Protein 1FJR (pdb70)

Structure (mmCIF, N/CA/C/O backbone):
data_1FJR
#
_entry.id   1FJR
#
_cell.length_a   68.937
_cell.length_b   73.000
_cell.length_c   115.110
_cell.angle_alpha   90.00
_cell.angle_beta   90.00
_cell.angle_gamma   90.00
#
_symmetry.space_group_name_H-M   'P 21 21 21'
#
loop_
_entity.id
_entity.type
_entity.pdbx_description
1 polymer 'METHUSELAH ECTODOMAIN'
2 branched 2-acetamido-2-deoxy-beta-D-glucopyranose-(1-4)-2-acetamido-2-deoxy-beta-D-glucopyranose
3 non-polymer 2-acetamido-2-deoxy-beta-D-glucopyranose
4 non-polymer 'SULFATE ION'
5 non-polymer 'LEAD (II) ION'
6 water water
#
loop_
_atom_site.group_PDB
_atom_site.id
_atom_site.type_symbol
_atom_site.label_atom_id
_atom_site.label_alt_id
_atom_site.label_comp_id
_atom_site.label_asym_id
_atom_site.label_entity_id
_atom_site.label_seq_id
_atom_site.pdbx_PDB_ins_code
_atom_site.Cartn_x
_atom_site.Cartn_y
_atom_site.Cartn_z
_atom_site.occupancy
_atom_site.B_iso_or_equiv
_atom_site.auth_seq_id
_atom_site.auth_comp_id
_atom_site.auth_asym_id
_atom_site.auth_atom_id
_atom_site.pdbx_PDB_model_num
ATOM 1 N N . ASP A 1 1 ? -3.070 48.479 40.296 1.00 62.99 1 ASP A N 1
ATOM 2 C CA . ASP A 1 1 ? -2.988 49.690 41.163 1.00 62.95 1 ASP A CA 1
ATOM 3 C C . ASP A 1 1 ? -2.459 50.893 40.378 1.00 61.26 1 ASP A C 1
ATOM 4 O O . ASP A 1 1 ? -3.030 51.978 40.456 1.00 63.49 1 ASP A O 1
ATOM 9 N N . ILE A 1 2 ? -1.361 50.710 39.643 1.00 57.34 2 ILE A N 1
ATOM 10 C CA . ILE A 1 2 ? -0.798 51.793 38.828 1.00 53.86 2 ILE A CA 1
ATOM 11 C C . ILE A 1 2 ? -1.835 52.105 37.747 1.00 54.22 2 ILE A C 1
ATOM 12 O O . ILE A 1 2 ? -2.347 51.187 37.099 1.00 51.28 2 ILE A O 1
ATOM 17 N N . LEU A 1 3 ? -2.151 53.383 37.544 1.00 53.71 3 LEU A N 1
ATOM 18 C CA . LEU A 1 3 ? -3.181 53.728 36.565 1.00 53.23 3 LEU A CA 1
ATOM 19 C C . LEU A 1 3 ? -2.947 53.201 35.156 1.00 51.92 3 LEU A C 1
ATOM 20 O O . LEU A 1 3 ? -1.911 53.445 34.528 1.00 48.35 3 LEU A O 1
ATOM 25 N N . GLU A 1 4 ? -3.948 52.463 34.686 1.00 51.66 4 GLU A N 1
ATOM 26 C CA . GLU A 1 4 ? -3.974 51.836 33.367 1.00 51.69 4 GLU A CA 1
ATOM 27 C C . GLU A 1 4 ? -2.779 50.952 33.016 1.00 50.35 4 GLU A C 1
ATOM 28 O O . GLU A 1 4 ? -2.366 50.896 31.855 1.00 47.71 4 GLU A O 1
ATOM 34 N N . CYS A 1 5 ? -2.238 50.250 34.010 1.00 47.56 5 CYS A N 1
ATOM 35 C CA . CYS A 1 5 ? -1.100 49.373 33.776 1.00 44.82 5 CYS A CA 1
ATOM 36 C C . CYS A 1 5 ? -1.393 47.937 34.199 1.00 40.96 5 CYS A C 1
ATOM 37 O O . CYS A 1 5 ? -1.663 47.667 35.361 1.00 39.95 5 CYS A O 1
ATOM 40 N N . ASP A 1 6 ? -1.345 47.011 33.255 1.00 38.92 6 ASP A N 1
ATOM 41 C CA . ASP A 1 6 ? -1.563 45.615 33.609 1.00 40.44 6 ASP A CA 1
ATOM 42 C C . ASP A 1 6 ? -0.405 45.203 34.527 1.00 38.98 6 ASP A C 1
ATOM 43 O O . ASP A 1 6 ? 0.724 45.673 34.364 1.00 36.64 6 ASP A O 1
ATOM 48 N N . TYR A 1 7 ? -0.687 44.335 35.492 1.00 37.30 7 TYR A N 1
ATOM 49 C CA . TYR A 1 7 ? 0.331 43.886 36.429 1.00 36.45 7 TYR A CA 1
ATOM 50 C C . TYR A 1 7 ? 1.569 43.298 35.738 1.00 36.22 7 TYR A C 1
ATOM 51 O O . TYR A 1 7 ? 2.702 43.499 36.190 1.00 35.31 7 TYR A O 1
ATOM 60 N N . PHE A 1 8 ? 1.343 42.567 34.651 1.00 33.59 8 PHE A N 1
ATOM 61 C CA . PHE A 1 8 ? 2.426 41.940 33.917 1.00 32.24 8 PHE A CA 1
ATOM 62 C C . PHE A 1 8 ? 3.263 42.899 33.068 1.00 33.88 8 PHE A C 1
ATOM 63 O O . PHE A 1 8 ? 4.118 42.470 32.287 1.00 32.28 8 PHE A O 1
ATOM 71 N N . ASP A 1 9 ? 3.011 44.195 33.224 1.00 30.46 9 ASP A N 1
ATOM 72 C CA . ASP A 1 9 ? 3.787 45.213 32.534 1.00 31.56 9 ASP A CA 1
ATOM 73 C C . ASP A 1 9 ? 4.567 45.952 33.617 1.00 33.60 9 ASP A C 1
ATOM 74 O O . ASP A 1 9 ? 5.114 47.032 33.375 1.00 33.35 9 ASP A O 1
ATOM 79 N N . THR A 1 10 ? 4.614 45.372 34.817 1.00 31.52 10 THR A N 1
ATOM 80 C CA . THR A 1 10 ? 5.336 46.006 35.913 1.00 32.63 10 THR A CA 1
ATOM 81 C C . THR A 1 10 ? 6.582 45.246 36.343 1.00 31.63 10 THR A C 1
ATOM 82 O O . THR A 1 10 ? 6.757 44.064 36.077 1.00 28.92 10 THR A O 1
ATOM 86 N N . VAL A 1 11 ? 7.415 45.961 37.069 1.00 33.38 11 VAL A N 1
ATOM 87 C CA . VAL A 1 11 ? 8.669 45.465 37.576 1.00 35.90 11 VAL A CA 1
ATOM 88 C C . VAL A 1 11 ? 8.783 46.018 39.001 1.00 40.00 11 VAL A C 1
ATOM 89 O O . VAL A 1 11 ? 8.170 47.033 39.329 1.00 36.71 11 VAL A O 1
ATOM 93 N N . ASP A 1 12 ? 9.552 45.343 39.848 1.00 44.33 12 ASP A N 1
ATOM 94 C CA . ASP A 1 12 ? 9.761 45.784 41.232 1.00 44.66 12 ASP A CA 1
ATOM 95 C C . ASP A 1 12 ? 10.794 46.915 41.179 1.00 44.92 12 ASP A C 1
ATOM 96 O O . ASP A 1 12 ? 11.908 46.713 40.693 1.00 46.09 12 ASP A O 1
ATOM 101 N N . ILE A 1 13 ? 10.448 48.106 41.656 1.00 44.16 13 ILE A N 1
ATOM 102 C CA . ILE A 1 13 ? 11.417 49.200 41.606 1.00 46.70 13 ILE A CA 1
ATOM 103 C C . ILE A 1 13 ? 11.885 49.670 42.988 1.00 48.60 13 ILE A C 1
ATOM 104 O O . ILE A 1 13 ? 12.526 50.714 43.121 1.00 44.85 13 ILE A O 1
ATOM 109 N N . SER A 1 14 ? 11.581 48.881 44.008 1.00 51.76 14 SER A N 1
ATOM 110 C CA . SER A 1 14 ? 11.957 49.228 45.366 1.00 58.13 14 SER A CA 1
ATOM 111 C C . SER A 1 14 ? 13.440 49.558 45.519 1.00 60.85 14 SER A C 1
ATOM 112 O O . SER A 1 14 ? 13.821 50.263 46.448 1.00 64.57 14 SER A O 1
ATOM 115 N N . ALA A 1 15 ? 14.277 49.072 44.610 1.00 63.45 15 ALA A N 1
ATOM 116 C CA . ALA A 1 15 ? 15.708 49.348 44.694 1.00 66.45 15 ALA A CA 1
ATOM 117 C C . ALA A 1 15 ? 16.120 50.557 43.857 1.00 69.38 15 ALA A C 1
ATOM 118 O O . ALA A 1 15 ? 17.303 50.881 43.762 1.00 70.45 15 ALA A O 1
ATOM 120 N N . ALA A 1 16 ? 15.148 51.226 43.249 1.00 72.07 16 ALA A N 1
ATOM 121 C CA . ALA A 1 16 ? 15.447 52.388 42.419 1.00 73.00 16 ALA A CA 1
ATOM 122 C C . ALA A 1 16 ? 15.635 53.647 43.264 1.00 74.58 16 ALA A C 1
ATOM 123 O O . ALA A 1 16 ? 15.145 53.735 44.393 1.00 72.62 16 ALA A O 1
ATOM 125 N N . GLN A 1 17 ? 16.350 54.620 42.704 1.00 75.06 17 GLN A N 1
ATOM 126 C CA . GLN A 1 17 ? 16.600 55.878 43.392 1.00 75.95 17 GLN A CA 1
ATOM 127 C C . GLN A 1 17 ? 15.373 56.768 43.260 1.00 75.82 17 GLN A C 1
ATOM 128 O O . GLN A 1 17 ? 14.980 57.128 42.147 1.00 74.86 17 GLN A O 1
ATOM 134 N N . LYS A 1 18 ? 14.760 57.109 44.390 1.00 76.06 18 LYS A N 1
ATOM 135 C CA . LYS A 1 18 ? 13.586 57.975 44.377 1.00 76.93 18 LYS A CA 1
ATOM 136 C C . LYS A 1 18 ? 14.041 59.427 44.344 1.00 76.88 18 LYS A C 1
ATOM 137 O O . LYS A 1 18 ? 14.642 59.919 45.296 1.00 76.57 18 LYS A O 1
ATOM 143 N N . LEU A 1 19 ? 13.747 60.109 43.243 1.00 77.62 19 LEU A N 1
ATOM 144 C CA . LEU A 1 19 ? 14.149 61.498 43.077 1.00 78.10 19 LEU A CA 1
ATOM 145 C C . LEU A 1 19 ? 13.290 62.521 43.806 1.00 78.22 19 LEU A C 1
ATOM 146 O O . LEU A 1 19 ? 12.255 62.201 44.396 1.00 78.71 19 LEU A O 1
ATOM 151 N N . GLN A 1 20 ? 13.749 63.764 43.732 1.00 80.11 20 GLN A N 1
ATOM 152 C CA . GLN A 1 20 ? 13.119 64.917 44.362 1.00 82.27 20 GLN A CA 1
ATOM 153 C C . GLN A 1 20 ? 11.701 65.176 43.852 1.00 81.38 20 GLN A C 1
ATOM 154 O O . GLN A 1 20 ? 10.746 65.204 44.637 1.00 81.62 20 GLN A O 1
ATOM 160 N N . ASN A 1 21 ? 11.569 65.366 42.540 1.00 78.37 21 ASN A N 1
ATOM 161 C CA . ASN A 1 21 ? 10.265 65.629 41.934 1.00 74.80 21 ASN A CA 1
ATOM 162 C C . ASN A 1 21 ? 9.298 64.449 42.061 1.00 71.59 21 ASN A C 1
ATOM 163 O O . ASN A 1 21 ? 8.193 64.488 41.528 1.00 72.62 21 ASN A O 1
ATOM 168 N N . GLY A 1 22 ? 9.715 63.404 42.769 1.00 68.96 22 GLY A N 1
ATOM 169 C CA . GLY A 1 22 ? 8.851 62.251 42.964 1.00 64.33 22 GLY A CA 1
ATOM 170 C C . GLY A 1 22 ? 8.993 61.107 41.974 1.00 62.31 22 GLY A C 1
ATOM 171 O O . GLY A 1 22 ? 8.456 60.025 42.209 1.00 59.92 22 GLY A O 1
ATOM 172 N N . SER A 1 23 ? 9.694 61.336 40.867 1.00 60.83 23 SER A N 1
ATOM 173 C CA . SER A 1 23 ? 9.885 60.284 39.874 1.00 60.67 23 SER A CA 1
ATOM 174 C C . SER A 1 23 ? 11.043 59.384 40.314 1.00 59.57 23 SER A C 1
ATOM 175 O O . SER A 1 23 ? 11.727 59.688 41.295 1.00 59.36 23 SER A O 1
ATOM 178 N N . TYR A 1 24 ? 11.262 58.280 39.603 1.00 57.37 24 TYR A N 1
ATOM 179 C CA . TYR A 1 24 ? 12.337 57.351 39.964 1.00 55.82 24 TYR A CA 1
ATOM 180 C C . TYR A 1 24 ? 13.368 57.105 38.875 1.00 55.52 24 TYR A C 1
ATOM 181 O O . TYR A 1 24 ? 13.110 57.295 37.685 1.00 55.03 24 TYR A O 1
ATOM 190 N N . LEU A 1 25 ? 14.543 56.668 39.305 1.00 55.90 25 LEU A N 1
ATOM 191 C CA . LEU A 1 25 ? 15.620 56.357 38.384 1.00 57.28 25 LEU A CA 1
ATOM 192 C C . LEU A 1 25 ? 15.861 54.859 38.536 1.00 57.65 25 LEU A C 1
ATOM 193 O O . LEU A 1 25 ? 16.516 54.412 39.487 1.00 56.89 25 LEU A O 1
ATOM 198 N N . PHE A 1 26 ? 15.294 54.090 37.609 1.00 54.69 26 PHE A N 1
ATOM 199 C CA . PHE A 1 26 ? 15.407 52.640 37.633 1.00 53.48 26 PHE A CA 1
ATOM 200 C C . PHE A 1 26 ? 16.436 52.174 36.621 1.00 54.38 26 PHE A C 1
ATOM 201 O O . PHE A 1 26 ? 16.213 52.270 35.417 1.00 55.76 26 PHE A O 1
ATOM 209 N N . GLU A 1 27 ? 17.564 51.674 37.113 1.00 55.69 27 GLU A N 1
ATOM 210 C CA . GLU A 1 27 ? 18.621 51.189 36.242 1.00 54.56 27 GLU A CA 1
ATOM 211 C C . GLU A 1 27 ? 18.830 52.094 35.033 1.00 52.52 27 GLU A C 1
ATOM 212 O O . GLU A 1 27 ? 18.775 51.643 33.885 1.00 48.32 27 GLU A O 1
ATOM 218 N N . GLY A 1 28 ? 19.060 53.377 35.305 1.00 53.91 28 GLY A N 1
ATOM 219 C CA . GLY A 1 28 ? 19.297 54.344 34.245 1.00 53.46 28 GLY A CA 1
ATOM 220 C C . GLY A 1 28 ? 18.062 54.872 33.537 1.00 55.23 28 GLY A C 1
ATOM 221 O O . GLY A 1 28 ? 18.163 55.733 32.660 1.00 55.36 28 GLY A O 1
ATOM 222 N N . LEU A 1 29 ? 16.891 54.365 33.906 1.00 52.53 29 LEU A N 1
ATOM 223 C CA . LEU A 1 29 ? 15.657 54.812 33.277 1.00 52.04 29 LEU A CA 1
ATOM 224 C C . LEU A 1 29 ? 14.865 55.737 34.203 1.00 51.30 29 LEU A C 1
ATOM 225 O O . LEU A 1 29 ? 14.698 55.448 35.395 1.00 51.41 29 LEU A O 1
ATOM 230 N N . LEU A 1 30 ? 14.382 56.849 33.653 1.00 50.97 30 LEU A N 1
ATOM 231 C CA . LEU A 1 30 ? 13.587 57.800 34.433 1.00 49.30 30 LEU A CA 1
ATOM 232 C C . LEU A 1 30 ? 12.147 57.303 34.447 1.00 45.61 30 LEU A C 1
ATOM 233 O O . LEU A 1 30 ? 11.510 57.207 33.395 1.00 44.00 30 LEU A O 1
ATOM 238 N N . VAL A 1 31 ? 11.638 56.974 35.629 1.00 41.11 31 VAL A N 1
ATOM 239 C CA . VAL A 1 31 ? 10.266 56.493 35.742 1.00 39.88 31 VAL A CA 1
ATOM 240 C C . VAL A 1 31 ? 9.398 57.518 36.455 1.00 41.78 31 VAL A C 1
ATOM 241 O O . VAL A 1 31 ? 9.551 57.743 37.663 1.00 39.76 31 VAL A O 1
ATOM 245 N N . PRO A 1 32 ? 8.467 58.149 35.722 1.00 41.60 32 PRO A N 1
ATOM 246 C CA . PRO A 1 32 ? 7.576 59.158 36.312 1.00 41.02 32 PRO A CA 1
ATOM 247 C C . PRO A 1 32 ? 6.735 58.575 37.432 1.00 40.07 32 PRO A C 1
ATOM 248 O O . PRO A 1 32 ? 6.344 57.409 37.382 1.00 42.19 32 PRO A O 1
ATOM 252 N N . ALA A 1 33 ? 6.455 59.398 38.437 1.00 38.49 33 ALA A N 1
ATOM 253 C CA . ALA A 1 33 ? 5.660 58.989 39.589 1.00 39.26 33 ALA A CA 1
ATOM 254 C C . ALA A 1 33 ? 4.319 58.383 39.200 1.00 38.81 33 ALA A C 1
ATOM 255 O O . ALA A 1 33 ? 3.881 57.410 39.808 1.00 40.98 33 ALA A O 1
ATOM 257 N N . ILE A 1 34 ? 3.662 58.957 38.199 1.00 39.19 34 ILE A N 1
ATOM 258 C CA . ILE A 1 34 ? 2.363 58.436 37.763 1.00 43.66 34 ILE A CA 1
ATOM 259 C C . ILE A 1 34 ? 2.462 56.968 37.310 1.00 45.10 34 ILE A C 1
ATOM 260 O O . ILE A 1 34 ? 1.493 56.211 37.405 1.00 46.30 34 ILE A O 1
ATOM 265 N N . LEU A 1 35 ? 3.633 56.559 36.828 1.00 43.38 35 LEU A N 1
ATOM 266 C CA . LEU A 1 35 ? 3.801 55.182 36.391 1.00 45.78 35 LEU A CA 1
ATOM 267 C C . LEU A 1 35 ? 4.268 54.282 37.529 1.00 47.24 35 LEU A C 1
ATOM 268 O O . LEU A 1 35 ? 4.653 53.135 37.304 1.00 47.38 35 LEU A O 1
ATOM 273 N N . THR A 1 36 ? 4.222 54.802 38.751 1.00 49.10 36 THR A N 1
ATOM 274 C CA . THR A 1 36 ? 4.641 54.039 39.922 1.00 51.57 36 THR A CA 1
ATOM 275 C C . THR A 1 36 ? 3.496 53.902 40.920 1.00 52.90 36 THR A C 1
ATOM 276 O O . THR A 1 36 ? 2.552 54.694 40.907 1.00 54.41 36 THR A O 1
ATOM 280 N N . GLY A 1 37 ? 3.598 52.903 41.794 1.00 53.72 37 GLY A N 1
ATOM 281 C CA . GLY A 1 37 ? 2.565 52.664 42.786 1.00 53.98 37 GLY A CA 1
ATOM 282 C C . GLY A 1 37 ? 2.923 51.550 43.752 1.00 55.42 37 GLY A C 1
ATOM 283 O O . GLY A 1 37 ? 3.726 50.669 43.435 1.00 52.50 37 GLY A O 1
ATOM 284 N N . GLU A 1 38 ? 2.321 51.585 44.936 1.00 57.10 38 GLU A N 1
ATOM 285 C CA . GLU A 1 38 ? 2.583 50.573 45.951 1.00 58.34 38 GLU A CA 1
ATOM 286 C C . GLU A 1 38 ? 1.695 49.355 45.733 1.00 56.95 38 GLU A C 1
ATOM 287 O O . GLU A 1 38 ? 0.517 49.479 45.404 1.00 54.03 38 GLU A O 1
ATOM 293 N N . TYR A 1 39 ? 2.273 48.173 45.908 1.00 56.13 39 TYR A N 1
ATOM 294 C CA . TYR A 1 39 ? 1.524 46.935 45.751 1.00 56.75 39 TYR A CA 1
ATOM 295 C C . TYR A 1 39 ? 1.689 46.061 46.987 1.00 61.56 39 TYR A C 1
ATOM 296 O O . TYR A 1 39 ? 2.786 45.936 47.539 1.00 62.46 39 TYR A O 1
ATOM 305 N N . ASP A 1 40 ? 0.586 45.464 47.418 1.00 67.40 40 ASP A N 1
ATOM 306 C CA . ASP A 1 40 ? 0.594 44.582 48.575 1.00 72.53 40 ASP A CA 1
ATOM 307 C C . ASP A 1 40 ? 0.052 43.245 48.100 1.00 73.20 40 ASP A C 1
ATOM 308 O O . ASP A 1 40 ? -0.545 42.484 48.857 1.00 76.13 40 ASP A O 1
ATOM 313 N N . PHE A 1 41 ? 0.270 42.969 46.822 1.00 73.82 41 PHE A N 1
ATOM 314 C CA . PHE A 1 41 ? -0.192 41.730 46.233 1.00 74.41 41 PHE A CA 1
ATOM 315 C C . PHE A 1 41 ? 0.566 41.453 44.942 1.00 76.55 41 PHE A C 1
ATOM 316 O O . PHE A 1 41 ? 1.140 42.359 44.335 1.00 75.42 41 PHE A O 1
ATOM 324 N N . ARG A 1 42 ? 0.582 40.184 44.547 1.00 78.54 42 ARG A N 1
ATOM 325 C CA . ARG A 1 42 ? 1.240 39.755 43.321 1.00 81.16 42 ARG A CA 1
ATOM 326 C C . ARG A 1 42 ? 0.352 38.696 42.704 1.00 80.57 42 ARG A C 1
ATOM 327 O O . ARG A 1 42 ? -0.027 37.734 43.371 1.00 82.74 42 ARG A O 1
ATOM 335 N N . ILE A 1 43 ? -0.009 38.881 41.440 1.00 79.08 43 ILE A N 1
ATOM 336 C CA . ILE A 1 43 ? -0.862 37.909 40.778 1.00 76.72 43 ILE A CA 1
ATOM 337 C C . ILE A 1 43 ? -0.141 36.573 40.692 1.00 79.30 43 ILE A C 1
ATOM 338 O O . ILE A 1 43 ? 1.090 36.519 40.625 1.00 80.19 43 ILE A O 1
ATOM 343 N N . LEU A 1 44 ? -0.916 35.495 40.718 1.00 80.80 44 LEU A N 1
ATOM 344 C CA . LEU A 1 44 ? -0.372 34.148 40.661 1.00 80.96 44 LEU A CA 1
ATOM 345 C C . LEU A 1 44 ? -0.809 33.479 39.360 1.00 81.61 44 LEU A C 1
ATOM 346 O O . LEU A 1 44 ? -1.588 34.053 38.598 1.00 80.95 44 LEU A O 1
ATOM 351 N N . PRO A 1 45 ? -0.304 32.264 39.082 1.00 83.35 45 PRO A N 1
ATOM 352 C CA . PRO A 1 45 ? -0.663 31.539 37.860 1.00 84.87 45 PRO A CA 1
ATOM 353 C C . PRO A 1 45 ? -2.162 31.499 37.550 1.00 86.48 45 PRO A C 1
ATOM 354 O O . PRO A 1 45 ? -2.562 31.607 36.389 1.00 88.51 45 PRO A O 1
ATOM 358 N N . ASP A 1 46 ? -2.984 31.358 38.589 1.00 87.56 46 ASP A N 1
ATOM 359 C CA . ASP A 1 46 ? -4.439 31.283 38.435 1.00 88.74 46 ASP A CA 1
ATOM 360 C C . ASP A 1 46 ? -5.148 32.640 38.347 1.00 89.81 46 ASP A C 1
ATOM 361 O O . ASP A 1 46 ? -6.380 32.707 38.365 1.00 89.32 46 ASP A O 1
ATOM 366 N N . ASP A 1 47 ? -4.362 33.710 38.265 1.00 90.77 47 ASP A N 1
ATOM 367 C CA . ASP A 1 47 ? -4.888 35.068 38.158 1.00 91.31 47 ASP A CA 1
ATOM 368 C C . ASP A 1 47 ? -5.554 35.579 39.431 1.00 90.80 47 ASP A C 1
ATOM 369 O O . ASP A 1 47 ? -6.372 36.501 39.382 1.00 90.81 47 ASP A O 1
ATOM 374 N N . SER A 1 48 ? -5.208 34.976 40.565 1.00 89.34 48 SER A N 1
ATOM 375 C CA . SER A 1 48 ? -5.753 35.398 41.850 1.00 88.00 48 SER A CA 1
ATOM 376 C C . SER A 1 48 ? -4.700 36.294 42.492 1.00 87.14 48 SER A C 1
ATOM 377 O O . SER A 1 48 ? -3.613 36.467 41.941 1.00 86.30 48 SER A O 1
ATOM 380 N N . LYS A 1 49 ? -5.012 36.860 43.653 1.00 85.85 49 LYS A N 1
ATOM 381 C CA . LYS A 1 49 ? -4.057 37.724 44.325 1.00 86.74 49 LYS A CA 1
ATOM 382 C C . LYS A 1 49 ? -3.515 37.108 45.606 1.00 87.59 49 LYS A C 1
ATOM 383 O O . LYS A 1 49 ? -4.226 36.408 46.330 1.00 86.98 49 LYS A O 1
ATOM 389 N N . GLN A 1 50 ? -2.238 37.369 45.865 1.00 88.86 50 GLN A N 1
ATOM 390 C CA . GLN A 1 50 ? -1.564 36.886 47.062 1.00 89.61 50 GLN A CA 1
ATOM 391 C C . GLN A 1 50 ? -0.904 38.088 47.710 1.00 88.69 50 GLN A C 1
ATOM 392 O O . GLN A 1 50 ? -0.688 39.099 47.057 1.00 88.86 50 GLN A O 1
ATOM 398 N N . LYS A 1 51 ? -0.572 37.975 48.986 1.00 89.14 51 LYS A N 1
ATOM 399 C CA . LYS A 1 51 ? 0.018 39.088 49.704 1.00 90.44 51 LYS A CA 1
ATOM 400 C C . LYS A 1 51 ? 1.534 39.072 49.645 1.00 91.33 51 LYS A C 1
ATOM 401 O O . LYS A 1 51 ? 2.153 38.012 49.496 1.00 94.69 51 LYS A O 1
ATOM 407 N N . VAL A 1 52 ? 2.118 40.263 49.741 1.00 89.54 52 VAL A N 1
ATOM 408 C CA . VAL A 1 52 ? 3.566 40.440 49.715 1.00 87.27 52 VAL A CA 1
ATOM 409 C C . VAL A 1 52 ? 3.849 41.714 50.487 1.00 87.04 52 VAL A C 1
ATOM 410 O O . VAL A 1 52 ? 2.943 42.518 50.714 1.00 86.50 52 VAL A O 1
ATOM 414 N N . ALA A 1 53 ? 5.099 41.895 50.899 1.00 86.39 53 ALA A N 1
ATOM 415 C CA . ALA A 1 53 ? 5.475 43.090 51.643 1.00 85.83 53 ALA A CA 1
ATOM 416 C C . ALA A 1 53 ? 5.157 44.337 50.818 1.00 85.14 53 ALA A C 1
ATOM 417 O O . ALA A 1 53 ? 5.455 44.389 49.627 1.00 86.87 53 ALA A O 1
ATOM 419 N N . ARG A 1 54 ? 4.544 45.333 51.450 1.00 83.93 54 ARG A N 1
ATOM 420 C CA . ARG A 1 54 ? 4.204 46.581 50.768 1.00 81.80 54 ARG A CA 1
ATOM 421 C C . ARG A 1 54 ? 5.406 47.052 49.943 1.00 78.90 54 ARG A C 1
ATOM 422 O O . ARG A 1 54 ? 6.333 47.644 50.500 1.00 80.39 54 ARG A O 1
ATOM 430 N N . HIS A 1 55 ? 5.421 46.795 48.634 1.00 72.23 55 HIS A N 1
ATOM 431 C CA . HIS A 1 55 ? 6.559 47.264 47.850 1.00 65.69 55 HIS A CA 1
ATOM 432 C C . HIS A 1 55 ? 6.141 48.134 46.674 1.00 60.40 55 HIS A C 1
ATOM 433 O O . HIS A 1 55 ? 4.996 48.087 46.218 1.00 57.26 55 HIS A O 1
ATOM 440 N N . ILE A 1 56 ? 7.079 48.942 46.201 1.00 55.88 56 ILE A N 1
ATOM 441 C CA . ILE A 1 56 ? 6.824 49.846 45.088 1.00 53.92 56 ILE A CA 1
ATOM 442 C C . ILE A 1 56 ? 7.190 49.233 43.720 1.00 51.83 56 ILE A C 1
ATOM 443 O O . ILE A 1 56 ? 8.326 48.797 43.501 1.00 49.51 56 ILE A O 1
ATOM 448 N N . ARG A 1 57 ? 6.207 49.192 42.817 1.00 47.38 57 ARG A N 1
ATOM 449 C CA . ARG A 1 57 ? 6.386 48.665 41.463 1.00 43.26 57 ARG A CA 1
ATOM 450 C C . ARG A 1 57 ? 6.265 49.788 40.423 1.00 42.20 57 ARG A C 1
ATOM 451 O O . ARG A 1 57 ? 5.647 50.823 40.675 1.00 41.88 57 ARG A O 1
ATOM 459 N N . GLY A 1 58 ? 6.867 49.579 39.256 1.00 39.05 58 GLY A N 1
ATOM 460 C CA . GLY A 1 58 ? 6.833 50.577 38.203 1.00 36.70 58 GLY A CA 1
ATOM 461 C C . GLY A 1 58 ? 6.427 49.969 36.872 1.00 37.45 58 GLY A C 1
ATOM 462 O O . GLY A 1 58 ? 6.796 48.835 36.550 1.00 37.18 58 GLY A O 1
ATOM 463 N N . CYS A 1 59 ? 5.673 50.734 36.092 1.00 34.60 59 CYS A N 1
ATOM 464 C CA . CYS A 1 59 ? 5.175 50.282 34.802 1.00 34.82 59 CYS A CA 1
ATOM 465 C C . CYS A 1 59 ? 6.204 50.633 33.735 1.00 36.32 59 CYS A C 1
ATOM 466 O O . CYS A 1 59 ? 5.927 51.395 32.805 1.00 34.23 59 CYS A O 1
ATOM 469 N N . VAL A 1 60 ? 7.395 50.060 33.867 1.00 35.49 60 VAL A N 1
ATOM 470 C CA . VAL A 1 60 ? 8.481 50.359 32.947 1.00 31.34 60 VAL A CA 1
ATOM 471 C C . VAL A 1 60 ? 8.272 49.910 31.500 1.00 32.05 60 VAL A C 1
ATOM 472 O O . VAL A 1 60 ? 8.838 50.511 30.586 1.00 35.13 60 VAL A O 1
ATOM 476 N N . CYS A 1 61 ? 7.459 48.879 31.279 1.00 30.12 61 CYS A N 1
ATOM 477 C CA . CYS A 1 61 ? 7.235 48.391 29.918 1.00 32.12 61 CYS A CA 1
ATOM 478 C C . CYS A 1 61 ? 6.564 49.423 28.999 1.00 34.16 61 CYS A C 1
ATOM 479 O O . CYS A 1 61 ? 6.550 49.262 27.774 1.00 34.10 61 CYS A O 1
ATOM 482 N N . LYS A 1 62 ? 6.007 50.483 29.577 1.00 34.15 62 LYS A N 1
ATOM 483 C CA . LYS A 1 62 ? 5.406 51.516 28.742 1.00 38.32 62 LYS A CA 1
ATOM 484 C C . LYS A 1 62 ? 6.478 52.545 28.360 1.00 39.16 62 LYS A C 1
ATOM 485 O O . LYS A 1 62 ? 6.272 53.358 27.462 1.00 39.19 62 LYS A O 1
ATOM 491 N N . LEU A 1 63 ? 7.629 52.481 29.028 1.00 36.66 63 LEU A N 1
ATOM 492 C CA . LEU A 1 63 ? 8.729 53.409 28.770 1.00 40.09 63 LEU A CA 1
ATOM 493 C C . LEU A 1 63 ? 9.817 52.808 27.869 1.00 42.97 63 LEU A C 1
ATOM 494 O O . LEU A 1 63 ? 10.361 53.492 27.006 1.00 43.63 63 LEU A O 1
ATOM 499 N N . LYS A 1 64 ? 10.149 51.538 28.102 1.00 43.95 64 LYS A N 1
ATOM 500 C CA . LYS A 1 64 ? 11.157 50.812 27.321 1.00 41.14 64 LYS A CA 1
ATOM 501 C C . LYS A 1 64 ? 10.615 49.415 27.106 1.00 37.07 64 LYS A C 1
ATOM 502 O O . LYS A 1 64 ? 9.883 48.899 27.950 1.00 38.36 64 LYS A O 1
ATOM 508 N N . PRO A 1 65 ? 10.950 48.778 25.978 1.00 34.17 65 PRO A N 1
ATOM 509 C CA . PRO A 1 65 ? 10.415 47.431 25.794 1.00 32.60 65 PRO A CA 1
ATOM 510 C C . PRO A 1 65 ? 10.891 46.441 26.859 1.00 31.36 65 PRO A C 1
ATOM 511 O O . PRO A 1 65 ? 12.007 46.528 27.368 1.00 27.48 65 PRO A O 1
ATOM 515 N N . CYS A 1 66 ? 10.009 45.509 27.197 1.00 30.80 66 CYS A N 1
ATOM 516 C CA . CYS A 1 66 ? 10.300 44.480 28.182 1.00 29.23 66 CYS A CA 1
ATOM 517 C C . CYS A 1 66 ? 10.360 43.127 27.493 1.00 28.75 66 CYS A C 1
ATOM 518 O O . CYS A 1 66 ? 9.785 42.961 26.417 1.00 23.08 66 CYS A O 1
ATOM 521 N N . VAL A 1 67 ? 11.047 42.172 28.127 1.00 28.95 67 VAL A N 1
ATOM 522 C CA . VAL A 1 67 ? 11.109 40.790 27.640 1.00 27.40 67 VAL A CA 1
ATOM 523 C C . VAL A 1 67 ? 10.528 39.992 28.797 1.00 25.00 67 VAL A C 1
ATOM 524 O O . VAL A 1 67 ? 10.982 40.144 29.933 1.00 25.55 67 VAL A O 1
ATOM 528 N N . ARG A 1 68 ? 9.550 39.135 28.518 1.00 26.18 68 ARG A N 1
ATOM 529 C CA . ARG A 1 68 ? 8.917 38.334 29.563 1.00 22.22 68 ARG A CA 1
ATOM 530 C C . ARG A 1 68 ? 9.745 37.086 29.853 1.00 24.45 68 ARG A C 1
ATOM 531 O O . ARG A 1 68 ? 9.652 36.076 29.137 1.00 21.64 68 ARG A O 1
ATOM 539 N N . PHE A 1 69 ? 10.556 37.145 30.900 1.00 21.39 69 PHE A N 1
ATOM 540 C CA . PHE A 1 69 ? 11.392 35.995 31.249 1.00 23.08 69 PHE A CA 1
ATOM 541 C C . PHE A 1 69 ? 10.719 35.117 32.292 1.00 24.13 69 PHE A C 1
ATOM 542 O O . PHE A 1 69 ? 9.772 35.564 32.964 1.00 22.90 69 PHE A O 1
ATOM 550 N N . CYS A 1 70 ? 11.195 33.874 32.406 1.00 21.11 70 CYS A N 1
ATOM 551 C CA . CYS A 1 70 ? 10.649 32.892 33.355 1.00 24.51 70 CYS A CA 1
ATOM 552 C C . CYS A 1 70 ? 11.386 32.963 34.691 1.00 24.30 70 CYS A C 1
ATOM 553 O O . CYS A 1 70 ? 10.841 32.587 35.737 1.00 23.69 70 CYS A O 1
ATOM 556 N N . CYS A 1 71 ? 12.633 33.419 34.625 1.00 21.26 71 CYS A N 1
ATOM 557 C CA . CYS A 1 71 ? 13.523 33.499 35.776 1.00 25.21 71 CYS A CA 1
ATOM 558 C C . CYS A 1 71 ? 14.495 34.676 35.657 1.00 24.70 71 CYS A C 1
ATOM 559 O O . CYS A 1 71 ? 14.498 35.395 34.664 1.00 23.35 71 CYS A O 1
ATOM 562 N N . PRO A 1 72 ? 15.364 34.857 36.670 1.00 25.38 72 PRO A N 1
ATOM 563 C CA . PRO A 1 72 ? 16.338 35.954 36.625 1.00 25.26 72 PRO A CA 1
ATOM 564 C C . PRO A 1 72 ? 17.132 35.870 35.322 1.00 23.32 72 PRO A C 1
ATOM 565 O O . PRO A 1 72 ? 17.289 34.791 34.746 1.00 23.57 72 PRO A O 1
ATOM 569 N N . HIS A 1 73 ? 17.639 37.006 34.868 1.00 25.49 73 HIS A N 1
ATOM 570 C CA . HIS A 1 73 ? 18.354 37.080 33.594 1.00 27.68 73 HIS A CA 1
ATOM 571 C C . HIS A 1 73 ? 19.513 36.102 33.372 1.00 26.96 73 HIS A C 1
ATOM 572 O O . HIS A 1 73 ? 19.821 35.771 32.230 1.00 26.35 73 HIS A O 1
ATOM 579 N N . ASP A 1 74 ? 20.153 35.646 34.447 1.00 22.90 74 ASP A N 1
ATOM 580 C CA . ASP A 1 74 ? 21.297 34.746 34.320 1.00 26.10 74 ASP A CA 1
ATOM 581 C C . ASP A 1 74 ? 21.020 33.280 34.648 1.00 24.55 74 ASP A C 1
ATOM 582 O O . ASP A 1 74 ? 21.943 32.492 34.780 1.00 24.91 74 ASP A O 1
ATOM 587 N N . HIS A 1 75 ? 19.754 32.922 34.800 1.00 26.70 75 HIS A N 1
ATOM 588 C CA . HIS A 1 75 ? 19.379 31.543 35.105 1.00 27.46 75 HIS A CA 1
ATOM 589 C C . HIS A 1 75 ? 19.130 30.831 33.812 1.00 31.80 75 HIS A C 1
ATOM 590 O O . HIS A 1 75 ? 18.939 31.474 32.772 1.00 33.78 75 HIS A O 1
ATOM 597 N N . ILE A 1 76 ? 19.121 29.505 33.881 1.00 30.44 76 ILE A N 1
ATOM 598 C CA . ILE A 1 76 ? 18.825 28.693 32.722 1.00 30.11 76 ILE A CA 1
ATOM 599 C C . ILE A 1 76 ? 17.582 27.900 33.099 1.00 33.45 76 ILE A C 1
ATOM 600 O O . ILE A 1 76 ? 17.355 27.606 34.267 1.00 31.09 76 ILE A O 1
ATOM 605 N N . MET A 1 77 ? 16.747 27.592 32.119 1.00 39.27 77 MET A N 1
ATOM 606 C CA . MET A 1 77 ? 15.563 26.801 32.400 1.00 41.96 77 MET A CA 1
ATOM 607 C C . MET A 1 77 ? 15.986 25.369 32.112 1.00 41.87 77 MET A C 1
ATOM 608 O O . MET A 1 77 ? 16.498 25.070 31.042 1.00 42.49 77 MET A O 1
ATOM 613 N N . ASP A 1 78 ? 15.819 24.493 33.089 1.00 43.98 78 ASP A N 1
ATOM 614 C CA . ASP A 1 78 ? 16.191 23.103 32.905 1.00 43.95 78 ASP A CA 1
ATOM 615 C C . ASP A 1 78 ? 14.941 22.300 33.147 1.00 46.30 78 ASP A C 1
ATOM 616 O O . ASP A 1 78 ? 14.496 22.152 34.296 1.00 45.73 78 ASP A O 1
ATOM 621 N N . ASN A 1 79 ? 14.369 21.796 32.060 1.00 45.99 79 ASN A N 1
ATOM 622 C CA . ASN A 1 79 ? 13.155 21.000 32.136 1.00 46.22 79 ASN A CA 1
ATOM 623 C C . ASN A 1 79 ? 12.122 21.672 33.037 1.00 42.17 79 ASN A C 1
ATOM 624 O O . ASN A 1 79 ? 11.662 21.089 34.019 1.00 44.48 79 ASN A O 1
ATOM 629 N N . GLY A 1 80 ? 11.785 22.917 32.711 1.00 40.69 80 GLY A N 1
ATOM 630 C CA . GLY A 1 80 ? 10.786 23.641 33.479 1.00 37.40 80 GLY A CA 1
ATOM 631 C C . GLY A 1 80 ? 11.167 24.237 34.829 1.00 36.50 80 GLY A C 1
ATOM 632 O O . GLY A 1 80 ? 10.310 24.832 35.478 1.00 38.54 80 GLY A O 1
ATOM 633 N N . VAL A 1 81 ? 12.419 24.103 35.264 1.00 34.67 81 VAL A N 1
ATOM 634 C CA . VAL A 1 81 ? 12.830 24.667 36.556 1.00 31.75 81 VAL A CA 1
ATOM 635 C C . VAL A 1 81 ? 13.941 25.711 36.430 1.00 31.79 81 VAL A C 1
ATOM 636 O O . VAL A 1 81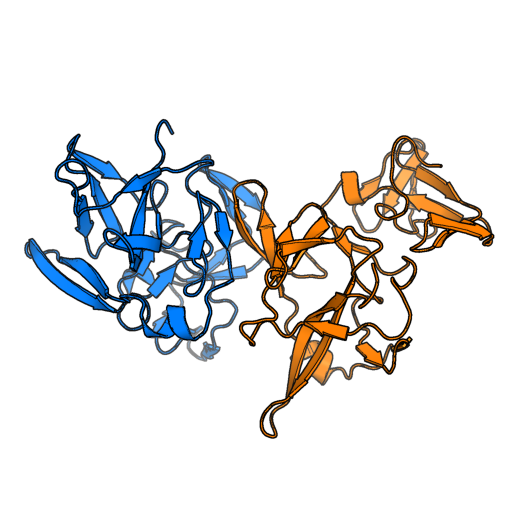 ? 14.938 25.518 35.714 1.00 31.11 81 VAL A O 1
ATOM 640 N N . CYS A 1 82 ? 13.754 26.837 37.107 1.00 29.19 82 CYS A N 1
ATOM 641 C CA . CYS A 1 82 ? 14.751 27.893 37.068 1.00 28.68 82 CYS A CA 1
ATOM 642 C C . CYS A 1 82 ? 15.980 27.355 37.797 1.00 28.93 82 CYS A C 1
ATOM 643 O O . CYS A 1 82 ? 15.899 26.931 38.952 1.00 28.80 82 CYS A O 1
ATOM 646 N N . TYR A 1 83 ? 17.120 27.404 37.125 1.00 27.13 83 TYR A N 1
ATOM 647 C CA . TYR A 1 83 ? 18.344 26.852 37.669 1.00 30.99 83 TYR A CA 1
ATOM 648 C C . TYR A 1 83 ? 19.527 27.810 37.500 1.00 30.47 83 TYR A C 1
ATOM 649 O O . TYR A 1 83 ? 19.967 28.067 36.377 1.00 29.36 83 TYR A O 1
ATOM 658 N N . ASP A 1 84 ? 20.027 28.342 38.617 1.00 29.66 84 ASP A N 1
ATOM 659 C CA . ASP A 1 84 ? 21.156 29.275 38.603 1.00 25.95 84 ASP A CA 1
ATOM 660 C C . ASP A 1 84 ? 22.464 28.490 38.598 1.00 30.03 84 ASP A C 1
ATOM 661 O O . ASP A 1 84 ? 23.113 28.346 39.630 1.00 28.36 84 ASP A O 1
ATOM 666 N N . ASN A 1 85 ? 22.847 27.965 37.438 1.00 31.89 85 ASN A N 1
ATOM 667 C CA . ASN A 1 85 ? 24.088 27.216 37.365 1.00 33.81 85 ASN A CA 1
ATOM 668 C C . ASN A 1 85 ? 24.901 27.484 36.104 1.00 34.14 85 ASN A C 1
ATOM 669 O O . ASN A 1 85 ? 25.722 26.651 35.697 1.00 30.63 85 ASN A O 1
ATOM 674 N N . MET A 1 86 ? 24.695 28.633 35.476 1.00 31.25 86 MET A N 1
ATOM 675 C CA . MET A 1 86 ? 25.470 28.863 34.273 1.00 34.90 86 MET A CA 1
ATOM 676 C C . MET A 1 86 ? 26.917 29.204 34.559 1.00 35.38 86 MET A C 1
ATOM 677 O O . MET A 1 86 ? 27.224 30.179 35.263 1.00 36.15 86 MET A O 1
ATOM 682 N N . SER A 1 87 ? 27.808 28.379 34.015 1.00 33.58 87 SER A N 1
ATOM 683 C CA . SER A 1 87 ? 29.240 28.575 34.196 1.00 35.80 87 SER A CA 1
ATOM 684 C C . SER A 1 87 ? 29.645 29.804 33.406 1.00 35.98 87 SER A C 1
ATOM 685 O O . SER A 1 87 ? 28.929 30.231 32.501 1.00 33.85 87 SER A O 1
ATOM 688 N N . ASP A 1 88 ? 30.788 30.379 33.753 1.00 39.22 88 ASP A N 1
ATOM 689 C CA . ASP A 1 88 ? 31.268 31.567 33.061 1.00 43.84 88 ASP A CA 1
ATOM 690 C C . ASP A 1 88 ? 31.394 31.292 31.567 1.00 45.07 88 ASP A C 1
ATOM 691 O O . ASP A 1 88 ? 31.233 32.192 30.742 1.00 42.19 88 ASP A O 1
ATOM 696 N N . GLU A 1 89 ? 31.680 30.038 31.227 1.00 45.47 89 GLU A N 1
ATOM 697 C CA . GLU A 1 89 ? 31.820 29.641 29.832 1.00 47.24 89 GLU A CA 1
ATOM 698 C C . GLU A 1 89 ? 30.471 29.756 29.119 1.00 46.54 89 GLU A C 1
ATOM 699 O O . GLU A 1 89 ? 30.369 30.364 28.049 1.00 44.49 89 GLU A O 1
ATOM 705 N N . GLU A 1 90 ? 29.440 29.161 29.712 1.00 43.72 90 GLU A N 1
ATOM 706 C CA . GLU A 1 90 ? 28.105 29.218 29.132 1.00 39.46 90 GLU A CA 1
ATOM 707 C C . GLU A 1 90 ? 27.639 30.661 29.007 1.00 39.06 90 GLU A C 1
ATOM 708 O O . GLU A 1 90 ? 27.024 31.033 28.009 1.00 39.84 90 GLU A O 1
ATOM 714 N N . LEU A 1 91 ? 27.965 31.479 29.999 1.00 36.14 91 LEU A N 1
ATOM 715 C CA . LEU A 1 91 ? 27.565 32.873 29.980 1.00 38.86 91 LEU A CA 1
ATOM 716 C C . LEU A 1 91 ? 28.187 33.592 28.802 1.00 41.81 91 LEU A C 1
ATOM 717 O O . LEU A 1 91 ? 27.612 34.539 28.261 1.00 43.89 91 LEU A O 1
ATOM 722 N N . ALA A 1 92 ? 29.368 33.137 28.404 1.00 42.32 92 ALA A N 1
ATOM 723 C CA . ALA A 1 92 ? 30.090 33.754 27.302 1.00 40.11 92 ALA A CA 1
ATOM 724 C C . ALA A 1 92 ? 29.664 33.248 25.931 1.00 38.79 92 ALA A C 1
ATOM 725 O O . ALA A 1 92 ? 29.613 34.024 24.983 1.00 39.97 92 ALA A O 1
ATOM 727 N N . GLU A 1 93 ? 29.354 31.956 25.829 1.00 38.86 93 GLU A N 1
ATOM 728 C CA . GLU A 1 93 ? 28.957 31.344 24.559 1.00 39.53 93 GLU A CA 1
ATOM 729 C C . GLU A 1 93 ? 27.477 31.400 24.235 1.00 38.27 93 GLU A C 1
ATOM 730 O O . GLU A 1 93 ? 27.071 31.089 23.114 1.00 38.96 93 GLU A O 1
ATOM 736 N N . LEU A 1 94 ? 26.658 31.772 25.207 1.00 35.96 94 LEU A N 1
ATOM 737 C CA . LEU A 1 94 ? 25.230 31.803 24.954 1.00 34.51 94 LEU A CA 1
ATOM 738 C C . LEU A 1 94 ? 24.830 32.937 24.011 1.00 31.22 94 LEU A C 1
ATOM 739 O O . LEU A 1 94 ? 25.487 33.987 23.954 1.00 29.54 94 LEU A O 1
ATOM 744 N N . ASP A 1 95 ? 23.768 32.697 23.252 1.00 27.57 95 ASP A N 1
ATOM 745 C CA . ASP A 1 95 ? 23.237 33.678 22.299 1.00 30.62 95 ASP A CA 1
ATOM 746 C C . ASP A 1 95 ? 22.281 34.601 23.069 1.00 28.69 95 ASP A C 1
ATOM 747 O O . ASP A 1 95 ? 21.182 34.195 23.421 1.00 27.10 95 ASP A O 1
ATOM 752 N N . PRO A 1 96 ? 22.689 35.854 23.330 1.00 31.11 96 PRO A N 1
ATOM 753 C CA . PRO A 1 96 ? 21.867 36.829 24.068 1.00 30.37 96 PRO A CA 1
ATOM 754 C C . PRO A 1 96 ? 20.850 37.590 23.225 1.00 30.86 96 PRO A C 1
ATOM 755 O O . PRO A 1 96 ? 20.164 38.495 23.731 1.00 32.90 96 PRO A O 1
ATOM 759 N N . PHE A 1 97 ? 20.738 37.241 21.952 1.00 26.51 97 PHE A N 1
ATOM 760 C CA . PHE A 1 97 ? 19.830 37.982 21.094 1.00 29.52 97 PHE A CA 1
ATOM 761 C C . PHE A 1 97 ? 18.458 37.381 20.829 1.00 29.18 97 PHE A C 1
ATOM 762 O O . PHE A 1 97 ? 18.306 36.180 20.630 1.00 27.87 97 PHE A O 1
ATOM 770 N N . LEU A 1 98 ? 17.461 38.255 20.833 1.00 28.94 98 LEU A N 1
ATOM 771 C CA . LEU A 1 98 ? 16.081 37.885 20.563 1.00 30.28 98 LEU A CA 1
ATOM 772 C C . LEU A 1 98 ? 15.640 38.593 19.296 1.00 30.41 98 LEU A C 1
ATOM 773 O O . LEU A 1 98 ? 16.035 39.740 19.037 1.00 29.80 98 LEU A O 1
ATOM 778 N N . ASN A 1 99 ? 14.829 37.902 18.505 1.00 24.95 99 ASN A N 1
ATOM 779 C CA . ASN A 1 99 ? 14.301 38.478 17.286 1.00 24.78 99 ASN A CA 1
ATOM 780 C C . ASN A 1 99 ? 12.931 39.022 17.648 1.00 25.71 99 ASN A C 1
ATOM 781 O O . ASN A 1 99 ? 12.011 38.245 17.891 1.00 22.28 99 ASN A O 1
ATOM 786 N N . VAL A 1 100 ? 12.800 40.347 17.708 1.00 24.67 100 VAL A N 1
ATOM 787 C CA . VAL A 1 100 ? 11.523 40.958 18.053 1.00 25.12 100 VAL A CA 1
ATOM 788 C C . VAL A 1 100 ? 10.904 41.656 16.849 1.00 27.75 100 VAL A C 1
ATOM 789 O O . VAL A 1 100 ? 11.547 42.442 16.144 1.00 29.41 100 VAL A O 1
ATOM 793 N N . THR A 1 101 ? 9.640 41.352 16.613 1.00 25.90 101 THR A N 1
ATOM 794 C CA . THR A 1 101 ? 8.912 41.929 15.516 1.00 28.44 101 THR A CA 1
ATOM 795 C C . THR A 1 101 ? 8.319 43.245 16.007 1.00 28.76 101 THR A C 1
ATOM 796 O O . THR A 1 101 ? 7.659 43.302 17.051 1.00 30.01 101 THR A O 1
ATOM 800 N N . LEU A 1 102 ? 8.588 44.312 15.266 1.00 27.80 102 LEU A N 1
ATOM 801 C CA . LEU A 1 102 ? 8.126 45.641 15.661 1.00 28.78 102 LEU A CA 1
ATOM 802 C C . LEU A 1 102 ? 6.745 45.960 15.121 1.00 26.65 102 LEU A C 1
ATOM 803 O O . LEU A 1 102 ? 6.189 45.204 14.329 1.00 28.18 102 LEU A O 1
ATOM 808 N N . ASP A 1 103 ? 6.194 47.092 15.538 1.00 29.93 103 ASP A N 1
ATOM 809 C CA . ASP A 1 103 ? 4.873 47.494 15.061 1.00 35.29 103 ASP A CA 1
ATOM 810 C C . ASP A 1 103 ? 4.778 47.750 13.551 1.00 34.02 103 ASP A C 1
ATOM 811 O O . ASP A 1 103 ? 3.692 47.645 12.980 1.00 35.40 103 ASP A O 1
ATOM 816 N N . ASP A 1 104 ? 5.884 48.085 12.892 1.00 29.00 104 ASP A N 1
ATOM 817 C CA . ASP A 1 104 ? 5.799 48.308 11.446 1.00 30.33 104 ASP A CA 1
ATOM 818 C C . ASP A 1 104 ? 5.892 46.978 10.713 1.00 27.84 104 ASP A C 1
ATOM 819 O O . ASP A 1 104 ? 5.933 46.946 9.483 1.00 32.02 104 ASP A O 1
ATOM 824 N N . GLY A 1 105 ? 5.929 45.885 11.480 1.00 26.91 105 GLY A N 1
ATOM 825 C CA . GLY A 1 105 ? 6.006 44.555 10.888 1.00 24.13 105 GLY A CA 1
ATOM 826 C C . GLY A 1 105 ? 7.403 44.026 10.611 1.00 23.04 105 GLY A C 1
ATOM 827 O O . GLY A 1 105 ? 7.557 42.864 10.213 1.00 22.74 105 GLY A O 1
ATOM 828 N N . SER A 1 106 ? 8.417 44.863 10.825 1.00 20.80 106 SER A N 1
ATOM 829 C CA . SER A 1 106 ? 9.799 44.463 10.569 1.00 21.75 106 SER A CA 1
ATOM 830 C C . SER A 1 106 ? 10.375 43.713 11.766 1.00 23.09 106 SER A C 1
ATOM 831 O O . SER A 1 106 ? 9.778 43.698 12.848 1.00 23.79 106 SER A O 1
ATOM 834 N N . VAL A 1 107 ? 11.530 43.088 11.561 1.00 27.06 107 VAL A N 1
ATOM 835 C CA . VAL A 1 107 ? 12.195 42.312 12.604 1.00 28.28 107 VAL A CA 1
ATOM 836 C C . VAL A 1 107 ? 13.483 42.999 13.026 1.00 27.05 107 VAL A C 1
ATOM 837 O O . VAL A 1 107 ? 14.242 43.490 12.191 1.00 25.92 107 VAL A O 1
ATOM 841 N N . SER A 1 108 ? 13.715 43.032 14.327 1.00 25.11 108 SER A N 1
ATOM 842 C CA . SER A 1 108 ? 14.907 43.644 14.875 1.00 28.74 108 SER A CA 1
ATOM 843 C C . SER A 1 108 ? 15.592 42.688 15.865 1.00 27.31 108 SER A C 1
ATOM 844 O O . SER A 1 108 ? 14.929 42.031 16.672 1.00 26.68 108 SER A O 1
ATOM 847 N N . ARG A 1 109 ? 16.913 42.581 15.774 1.00 24.96 109 ARG A N 1
ATOM 848 C CA . ARG A 1 109 ? 17.676 41.738 16.692 1.00 27.55 109 ARG A CA 1
ATOM 849 C C . ARG A 1 109 ? 17.970 42.595 17.935 1.00 28.10 109 ARG A C 1
ATOM 850 O O . ARG A 1 109 ? 18.559 43.672 17.824 1.00 29.67 109 ARG A O 1
ATOM 858 N N . ARG A 1 110 ? 17.551 42.121 19.109 1.00 25.17 110 ARG A N 1
ATOM 859 C CA . ARG A 1 110 ? 17.719 42.868 20.356 1.00 27.13 110 ARG A CA 1
ATOM 860 C C . ARG A 1 110 ? 18.413 42.055 21.433 1.00 28.67 110 ARG A C 1
ATOM 861 O O . ARG A 1 110 ? 18.056 40.889 21.668 1.00 28.99 110 ARG A O 1
ATOM 869 N N . HIS A 1 111 ? 19.380 42.682 22.102 1.00 22.63 111 HIS A N 1
ATOM 870 C CA . HIS A 1 111 ? 20.099 42.038 23.191 1.00 25.88 111 HIS A CA 1
ATOM 871 C C . HIS A 1 111 ? 19.088 41.926 24.354 1.00 25.24 111 HIS A C 1
ATOM 872 O O . HIS A 1 111 ? 18.574 42.934 24.829 1.00 22.49 111 HIS A O 1
ATOM 879 N N . PHE A 1 112 ? 18.819 40.701 24.805 1.00 27.66 112 PHE A N 1
ATOM 880 C CA . PHE A 1 112 ? 17.833 40.434 25.866 1.00 27.67 112 PHE A CA 1
ATOM 881 C C . PHE A 1 112 ? 17.947 41.251 27.143 1.00 31.50 112 PHE A C 1
ATOM 882 O O . PHE A 1 112 ? 16.936 41.607 27.745 1.00 29.77 112 PHE A O 1
ATOM 890 N N . LYS A 1 113 ? 19.177 41.552 27.546 1.00 33.07 113 LYS A N 1
ATOM 891 C CA . LYS A 1 113 ? 19.435 42.290 28.772 1.00 32.52 113 LYS A CA 1
ATOM 892 C C . LYS A 1 113 ? 19.724 43.783 28.585 1.00 31.66 113 LYS A C 1
ATOM 893 O O . LYS A 1 113 ? 19.243 44.608 29.358 1.00 31.07 113 LYS A O 1
ATOM 899 N N . ASN A 1 114 ? 20.503 44.133 27.565 1.00 33.34 114 ASN A N 1
ATOM 900 C CA . ASN A 1 114 ? 20.874 45.530 27.340 1.00 33.37 114 ASN A CA 1
ATOM 901 C C . ASN A 1 114 ? 19.875 46.386 26.566 1.00 35.44 114 ASN A C 1
ATOM 902 O O . ASN A 1 114 ? 19.785 47.591 26.795 1.00 37.57 114 ASN A O 1
ATOM 907 N N . GLU A 1 115 ? 19.112 45.774 25.668 1.00 32.12 115 GLU A N 1
ATOM 908 C CA . GLU A 1 115 ? 18.157 46.537 24.877 1.00 34.57 115 GLU A CA 1
ATOM 909 C C . GLU A 1 115 ? 16.706 46.368 25.310 1.00 33.28 115 GLU A C 1
ATOM 910 O O . GLU A 1 115 ? 15.803 47.028 24.782 1.00 31.59 115 GLU A O 1
ATOM 916 N N . LEU A 1 116 ? 16.495 45.489 26.283 1.00 32.39 116 LEU A N 1
ATOM 917 C CA . LEU A 1 116 ? 15.159 45.225 26.788 1.00 30.63 116 LEU A CA 1
ATOM 918 C C . LEU A 1 116 ? 15.204 45.141 28.310 1.00 32.21 116 LEU A C 1
ATOM 919 O O . LEU A 1 116 ? 16.269 44.888 28.885 1.00 30.96 116 LEU A O 1
ATOM 924 N N . ILE A 1 117 ? 14.061 45.372 28.959 1.00 30.98 117 ILE A N 1
ATOM 925 C CA . ILE A 1 117 ? 13.994 45.268 30.410 1.00 28.29 117 ILE A CA 1
ATOM 926 C C . ILE A 1 117 ? 13.496 43.853 30.703 1.00 30.62 117 ILE A C 1
ATOM 927 O O . ILE A 1 117 ? 12.391 43.462 30.314 1.00 28.79 117 ILE A O 1
ATOM 932 N N . VAL A 1 118 ? 14.327 43.072 31.380 1.00 30.09 118 VAL A N 1
ATOM 933 C CA . VAL A 1 118 ? 13.963 41.704 31.693 1.00 26.27 118 VAL A CA 1
ATOM 934 C C . VAL A 1 118 ? 13.006 41.625 32.866 1.00 28.34 118 VAL A C 1
ATOM 935 O O . VAL A 1 118 ? 13.298 42.134 33.949 1.00 27.98 118 VAL A O 1
ATOM 939 N N . GLN A 1 119 ? 11.850 41.009 32.652 1.00 24.50 119 GLN A N 1
ATOM 940 C CA . GLN A 1 119 ? 10.901 40.868 33.743 1.00 23.52 119 GLN A CA 1
ATOM 941 C C . GLN A 1 119 ? 11.070 39.437 34.201 1.00 24.96 119 GLN A C 1
ATOM 942 O O . GLN A 1 119 ? 10.836 38.495 33.437 1.00 20.90 119 GLN A O 1
ATOM 948 N N . TRP A 1 120 ? 11.465 39.270 35.454 1.00 26.55 120 TRP A N 1
ATOM 949 C CA . TRP A 1 120 ? 11.698 37.933 35.970 1.00 29.54 120 TRP A CA 1
ATOM 950 C C . TRP A 1 120 ? 10.936 37.592 37.236 1.00 28.42 120 TRP A C 1
ATOM 951 O O . TRP A 1 120 ? 10.928 36.436 37.652 1.00 29.21 120 TRP A O 1
ATOM 962 N N . ASP A 1 121 ? 10.296 38.569 37.867 1.00 27.32 121 ASP A N 1
ATOM 963 C CA . ASP A 1 121 ? 9.594 38.246 39.100 1.00 26.57 121 ASP A CA 1
ATOM 964 C C . ASP A 1 121 ? 8.122 37.885 38.911 1.00 27.85 121 ASP A C 1
ATOM 965 O O . ASP A 1 121 ? 7.382 37.697 39.877 1.00 28.38 121 ASP A O 1
ATOM 970 N N . LEU A 1 122 ? 7.687 37.771 37.665 1.00 29.49 122 LEU A N 1
ATOM 971 C CA . LEU A 1 122 ? 6.298 37.412 37.415 1.00 29.94 122 L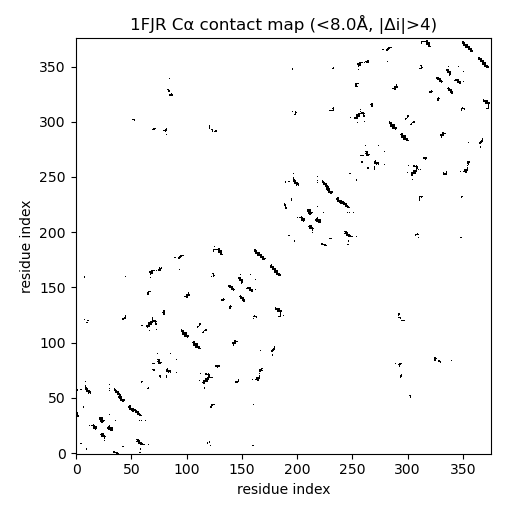EU A CA 1
ATOM 972 C C . LEU A 1 122 ? 6.100 35.928 37.713 1.00 32.75 122 LEU A C 1
ATOM 973 O O . LEU A 1 122 ? 7.042 35.145 37.624 1.00 32.56 122 LEU A O 1
ATOM 978 N N . PRO A 1 123 ? 4.868 35.522 38.077 1.00 35.83 123 PRO A N 1
ATOM 979 C CA . PRO A 1 123 ? 4.605 34.106 38.374 1.00 34.40 123 PRO A CA 1
ATOM 980 C C . PRO A 1 123 ? 4.803 33.217 37.150 1.00 36.96 123 PRO A C 1
ATOM 981 O O . PRO A 1 123 ? 4.536 33.632 36.020 1.00 32.13 123 PRO A O 1
ATOM 985 N N . MET A 1 124 ? 5.292 32.001 37.382 1.00 37.19 124 MET A N 1
ATOM 986 C CA . MET A 1 124 ? 5.505 31.039 36.307 1.00 37.86 124 MET A CA 1
ATOM 987 C C . MET A 1 124 ? 4.125 30.806 35.687 1.00 37.42 124 MET A C 1
ATOM 988 O O . MET A 1 124 ? 3.136 30.656 36.395 1.00 35.79 124 MET A O 1
ATOM 993 N N . PRO A 1 125 ? 4.034 30.788 34.354 1.00 39.20 125 PRO A N 1
ATOM 994 C CA . PRO A 1 125 ? 2.719 30.565 33.735 1.00 40.52 125 PRO A CA 1
ATOM 995 C C . PRO A 1 125 ? 1.998 29.259 34.131 1.00 42.36 125 PRO A C 1
ATOM 996 O O . PRO A 1 125 ? 0.770 29.207 34.130 1.00 40.64 125 PRO A O 1
ATOM 1000 N N . CYS A 1 126 ? 2.752 28.217 34.468 1.00 41.74 126 CYS A N 1
ATOM 1001 C CA . CYS A 1 126 ? 2.170 26.945 34.909 1.00 45.47 126 CYS A CA 1
ATOM 1002 C C . CYS A 1 126 ? 3.291 25.968 35.197 1.00 48.09 126 CYS A C 1
ATOM 1003 O O . CYS A 1 126 ? 4.463 26.218 34.897 1.00 47.19 126 CYS A O 1
ATOM 1006 N N . ASP A 1 127 ? 2.904 24.841 35.768 1.00 52.60 127 ASP A N 1
ATOM 1007 C CA . ASP A 1 127 ? 3.830 23.782 36.106 1.00 55.82 127 ASP A CA 1
ATOM 1008 C C . ASP A 1 127 ? 4.036 22.897 34.869 1.00 54.91 127 ASP A C 1
ATOM 1009 O O . ASP A 1 127 ? 3.081 22.633 34.131 1.00 55.59 127 ASP A O 1
ATOM 1014 N N . GLY A 1 128 ? 5.270 22.447 34.639 1.00 54.75 128 GLY A N 1
ATOM 1015 C CA . GLY A 1 128 ? 5.547 21.589 33.492 1.00 56.63 128 GLY A CA 1
ATOM 1016 C C . GLY A 1 128 ? 5.289 22.197 32.118 1.00 56.26 128 GLY A C 1
ATOM 1017 O O . GLY A 1 128 ? 4.497 21.674 31.320 1.00 58.27 128 GLY A O 1
ATOM 1018 N N . MET A 1 129 ? 5.955 23.310 31.832 1.00 52.35 129 MET A N 1
ATOM 1019 C CA . MET A 1 129 ? 5.786 23.967 30.537 1.00 47.64 129 MET A CA 1
ATOM 1020 C C . MET A 1 129 ? 6.636 23.246 29.501 1.00 45.16 129 MET A C 1
ATOM 1021 O O . MET A 1 129 ? 7.609 22.566 29.848 1.00 46.37 129 MET A O 1
ATOM 1026 N N . PHE A 1 130 ? 6.274 23.381 28.232 1.00 41.79 130 PHE A N 1
ATOM 1027 C CA . PHE A 1 130 ? 7.083 22.781 27.180 1.00 39.05 130 PHE A CA 1
ATOM 1028 C C . PHE A 1 130 ? 7.751 23.962 26.484 1.00 39.01 130 PH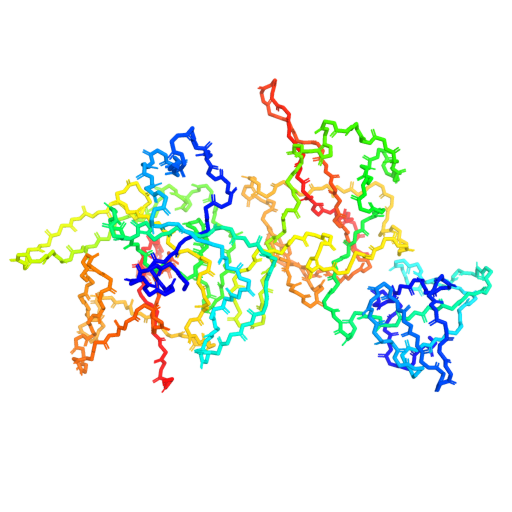E A C 1
ATOM 1029 O O . PHE A 1 130 ? 7.282 25.092 26.596 1.00 33.33 130 PHE A O 1
ATOM 1037 N N . TYR A 1 131 ? 8.857 23.716 25.795 1.00 38.95 131 TYR A N 1
ATOM 1038 C CA . TYR A 1 131 ? 9.546 24.796 25.110 1.00 38.72 131 TYR A CA 1
ATOM 1039 C C . TYR A 1 131 ? 9.515 24.615 23.603 1.00 38.15 131 TYR A C 1
ATOM 1040 O O . TYR A 1 131 ? 9.370 23.497 23.105 1.00 38.99 131 TYR A O 1
ATOM 1049 N N . LEU A 1 132 ? 9.641 25.727 22.884 1.00 34.40 132 LEU A N 1
ATOM 1050 C CA . LEU A 1 132 ? 9.642 25.713 21.430 1.00 32.92 132 LEU A CA 1
ATOM 1051 C C . LEU A 1 132 ? 11.071 25.825 20.923 1.00 31.96 132 LEU A C 1
ATOM 1052 O O . LEU A 1 132 ? 11.874 26.603 21.453 1.00 37.12 132 LEU A O 1
ATOM 1057 N N . ASP A 1 133 ? 11.395 25.024 19.920 1.00 29.03 133 ASP A N 1
ATOM 1058 C CA . ASP A 1 133 ? 12.709 25.065 19.283 1.00 30.87 133 ASP A CA 1
ATOM 1059 C C . ASP A 1 133 ? 12.347 25.524 17.874 1.00 30.55 133 ASP A C 1
ATOM 1060 O O . ASP A 1 133 ? 11.960 24.703 17.040 1.00 30.45 133 ASP A O 1
ATOM 1065 N N . ASN A 1 134 ? 12.450 26.825 17.609 1.00 30.82 134 ASN A N 1
ATOM 1066 C CA . ASN A 1 134 ? 12.065 27.342 16.302 1.00 35.03 134 ASN A CA 1
ATOM 1067 C C . ASN A 1 134 ? 12.899 26.879 15.113 1.00 37.96 134 ASN A C 1
ATOM 1068 O O . ASN A 1 134 ? 12.723 27.369 14.002 1.00 42.43 134 ASN A O 1
ATOM 1073 N N . ARG A 1 135 ? 13.800 25.929 15.341 1.00 41.70 135 ARG A N 1
ATOM 1074 C CA . ARG A 1 135 ? 14.582 25.356 14.250 1.00 40.91 135 ARG A CA 1
ATOM 1075 C C . ARG A 1 135 ? 13.694 24.297 13.581 1.00 41.42 135 ARG A C 1
ATOM 1076 O O . ARG A 1 135 ? 13.927 23.929 12.431 1.00 43.83 135 ARG A O 1
ATOM 1084 N N . GLU A 1 136 ? 12.689 23.811 14.314 1.00 41.42 136 GLU A N 1
ATOM 1085 C CA . GLU A 1 136 ? 11.738 22.818 13.806 1.00 41.99 136 GLU A CA 1
ATOM 1086 C C . GLU A 1 136 ? 10.567 23.589 13.201 1.00 43.42 136 GLU A C 1
ATOM 1087 O O . GLU A 1 136 ? 10.101 24.574 13.782 1.00 41.94 136 GLU A O 1
ATOM 1093 N N . GLU A 1 137 ? 10.077 23.133 12.051 1.00 44.63 137 GLU A N 1
ATOM 1094 C CA . GLU A 1 137 ? 8.988 23.825 11.365 1.00 44.92 137 GLU A CA 1
ATOM 1095 C C . GLU A 1 137 ? 7.689 24.025 12.143 1.00 42.48 137 GLU A C 1
ATOM 1096 O O . GLU A 1 137 ? 6.985 25.004 11.905 1.00 42.09 137 GLU A O 1
ATOM 1102 N N . GLN A 1 138 ? 7.375 23.130 13.080 1.00 41.44 138 GLN A N 1
ATOM 1103 C CA . GLN A 1 138 ? 6.132 23.246 13.852 1.00 38.30 138 GLN A CA 1
ATOM 1104 C C . GLN A 1 138 ? 6.256 24.172 15.056 1.00 38.51 138 GLN A C 1
ATOM 1105 O O . GLN A 1 138 ? 5.249 24.580 15.640 1.00 34.55 138 GLN A O 1
ATOM 1111 N N . ASP A 1 139 ? 7.494 24.495 15.417 1.00 35.50 139 ASP A N 1
ATOM 1112 C CA . ASP A 1 139 ? 7.786 25.344 16.563 1.00 37.66 139 ASP A CA 1
ATOM 1113 C C . ASP A 1 139 ? 7.970 26.838 16.303 1.00 37.63 139 ASP A C 1
ATOM 1114 O O . ASP A 1 139 ? 8.357 27.578 17.211 1.00 41.43 139 ASP A O 1
ATOM 1119 N N . LYS A 1 140 ? 7.714 27.290 15.085 1.00 34.88 140 LYS A N 1
ATOM 1120 C CA . LYS A 1 140 ? 7.901 28.705 14.764 1.00 32.13 140 LYS A CA 1
ATOM 1121 C C . LYS A 1 140 ? 6.983 29.610 15.567 1.00 30.86 140 LYS A C 1
ATOM 1122 O O . LYS A 1 140 ? 5.842 29.246 15.882 1.00 27.08 140 LYS A O 1
ATOM 1128 N N . TYR A 1 141 ? 7.487 30.802 15.875 1.00 24.80 141 TYR A N 1
ATOM 1129 C CA . TYR A 1 141 ? 6.723 31.774 16.635 1.00 25.85 141 TYR A CA 1
ATOM 1130 C C . TYR A 1 141 ? 7.169 33.200 16.306 1.00 23.00 141 TYR A C 1
ATOM 1131 O O . TYR A 1 141 ? 8.238 33.419 15.741 1.00 22.34 141 TYR A O 1
ATOM 1140 N N . THR A 1 142 ? 6.341 34.161 16.692 1.00 21.33 142 THR A N 1
ATOM 1141 C CA . THR A 1 142 ? 6.644 35.567 16.505 1.00 21.56 142 THR A CA 1
ATOM 1142 C C . THR A 1 142 ? 6.539 36.226 17.869 1.00 20.85 142 THR A C 1
ATOM 1143 O O . THR A 1 142 ? 5.581 35.993 18.591 1.00 25.20 142 THR A O 1
ATOM 1147 N N . LEU A 1 143 ? 7.518 37.051 18.216 1.00 19.85 143 LEU A N 1
ATOM 1148 C CA . LEU A 1 143 ? 7.525 37.749 19.502 1.00 18.50 143 LEU A CA 1
ATOM 1149 C C . LEU A 1 143 ? 7.504 39.241 19.194 1.00 23.65 143 LEU A C 1
ATOM 1150 O O . LEU A 1 143 ? 8.482 39.791 18.656 1.00 17.77 143 LEU A O 1
ATOM 1155 N N . PHE A 1 144 ? 6.389 39.893 19.515 1.00 22.20 144 PHE A N 1
ATOM 1156 C CA . PHE A 1 144 ? 6.276 41.311 19.251 1.00 23.17 144 PHE A CA 1
ATOM 1157 C C . PHE A 1 144 ? 6.899 42.129 20.355 1.00 24.33 144 PHE A C 1
ATOM 1158 O O . PHE A 1 144 ? 6.929 41.715 21.519 1.00 25.62 144 PHE A O 1
ATOM 1166 N N . GLU A 1 145 ? 7.417 43.289 19.980 1.00 24.98 145 GLU A N 1
ATOM 1167 C CA . GLU A 1 145 ? 8.056 44.182 20.934 1.00 28.45 145 GLU A CA 1
ATOM 1168 C C . GLU A 1 145 ? 7.110 44.579 22.062 1.00 30.26 145 GLU A C 1
ATOM 1169 O O . GLU A 1 145 ? 7.559 44.836 23.180 1.00 30.84 145 GLU A O 1
ATOM 1175 N N . ASN A 1 146 ? 5.807 44.625 21.782 1.00 26.55 146 ASN A N 1
ATOM 1176 C CA . ASN A 1 146 ? 4.853 45.020 22.812 1.00 30.57 146 ASN A CA 1
ATOM 1177 C C . ASN A 1 146 ? 4.492 43.915 23.803 1.00 32.33 146 ASN A C 1
ATOM 1178 O O . ASN A 1 146 ? 3.622 44.111 24.656 1.00 27.70 146 ASN A O 1
ATOM 1183 N N . GLY A 1 147 ? 5.134 42.755 23.695 1.00 25.66 147 GLY A N 1
ATOM 1184 C CA . GLY A 1 147 ? 4.830 41.697 24.645 1.00 27.87 147 GLY A CA 1
ATOM 1185 C C . GLY A 1 147 ? 3.965 40.563 24.133 1.00 27.59 147 GLY A C 1
ATOM 1186 O O . GLY A 1 147 ? 3.954 39.481 24.729 1.00 28.44 147 GLY A O 1
ATOM 1187 N N . THR A 1 148 ? 3.240 40.793 23.040 1.00 25.46 148 THR A N 1
ATOM 1188 C CA . THR A 1 148 ? 2.389 39.752 22.468 1.00 26.38 148 THR A CA 1
ATOM 1189 C C . THR A 1 148 ? 3.240 38.635 21.853 1.00 26.25 148 THR A C 1
ATOM 1190 O O . THR A 1 148 ? 4.268 38.901 21.206 1.00 23.84 148 THR A O 1
ATOM 1194 N N . PHE A 1 149 ? 2.798 37.393 22.065 1.00 26.30 149 PHE A N 1
ATOM 1195 C CA . PHE A 1 149 ? 3.472 36.194 21.566 1.00 27.46 149 PHE A CA 1
ATOM 1196 C C . PHE A 1 149 ? 2.510 35.459 20.636 1.00 29.18 149 PHE A C 1
ATOM 1197 O O . PHE A 1 149 ? 1.351 35.237 20.987 1.00 30.57 149 PHE A O 1
ATOM 1205 N N . PHE A 1 150 ? 2.985 35.067 19.460 1.00 28.68 150 PHE A N 1
ATOM 1206 C CA . PHE A 1 150 ? 2.129 34.373 18.499 1.00 29.47 150 PHE A CA 1
ATOM 1207 C C . PHE A 1 150 ? 2.738 33.021 18.124 1.00 31.36 150 PHE A C 1
ATOM 1208 O O . PHE A 1 150 ? 3.859 32.964 17.603 1.00 29.66 150 PHE A O 1
ATOM 1216 N N . ARG A 1 151 ? 2.001 31.938 18.396 1.00 30.30 151 ARG A N 1
ATOM 1217 C CA . ARG A 1 151 ? 2.470 30.581 18.089 1.00 31.01 151 ARG A CA 1
ATOM 1218 C C . ARG A 1 151 ? 1.919 30.193 16.729 1.00 30.94 151 ARG A C 1
ATOM 1219 O O . ARG A 1 151 ? 0.710 30.064 16.566 1.00 30.01 151 ARG A O 1
ATOM 1227 N N . HIS A 1 152 ? 2.807 29.987 15.762 1.00 31.21 152 HIS A N 1
ATOM 1228 C CA . HIS A 1 152 ? 2.371 29.684 14.401 1.00 36.15 152 HIS A CA 1
ATOM 1229 C C . HIS A 1 152 ? 1.613 28.375 14.169 1.00 38.64 152 HIS A C 1
ATOM 1230 O O . HIS A 1 152 ? 0.602 28.366 13.469 1.00 38.99 152 HIS A O 1
ATOM 1237 N N . PHE A 1 153 ? 2.084 27.277 14.751 1.00 42.15 153 PHE A N 1
ATOM 1238 C CA . PHE A 1 153 ? 1.426 25.987 14.545 1.00 45.15 153 PHE A CA 1
ATOM 1239 C C . PHE A 1 153 ? -0.102 26.045 14.572 1.00 44.16 153 PHE A C 1
ATOM 1240 O O . PHE A 1 153 ? -0.760 25.613 13.633 1.00 45.48 153 PHE A O 1
ATOM 1248 N N . ASP A 1 154 ? -0.657 26.574 15.654 1.00 41.03 154 ASP A N 1
ATOM 1249 C CA . ASP A 1 154 ? -2.098 26.674 15.799 1.00 38.07 154 ASP A CA 1
ATOM 1250 C C . ASP A 1 154 ? -2.555 28.126 15.785 1.00 37.38 154 ASP A C 1
ATOM 1251 O O . ASP A 1 154 ? -3.684 28.437 16.152 1.00 36.88 154 ASP A O 1
ATOM 1256 N N . ARG A 1 155 ? -1.668 29.013 15.350 1.00 37.24 155 ARG A N 1
ATOM 1257 C CA . ARG A 1 155 ? -1.971 30.433 15.272 1.00 34.79 155 ARG A CA 1
ATOM 1258 C C . ARG A 1 155 ? -2.676 31.004 16.506 1.00 35.31 155 ARG A C 1
ATOM 1259 O O . ARG A 1 155 ? -3.677 31.715 16.383 1.00 33.00 155 ARG A O 1
ATOM 1267 N N . VAL A 1 156 ? -2.164 30.701 17.699 1.00 33.06 156 VAL A N 1
ATOM 1268 C CA . VAL A 1 156 ? -2.780 31.247 18.897 1.00 33.70 156 VAL A CA 1
ATOM 1269 C C . VAL A 1 156 ? -1.889 32.357 19.467 1.00 33.09 156 VAL A C 1
ATOM 1270 O O . VAL A 1 156 ? -0.658 32.298 19.393 1.00 35.60 156 VAL A O 1
ATOM 1274 N N . THR A 1 157 ? -2.533 33.377 20.011 1.00 32.02 157 THR A N 1
ATOM 1275 C CA . THR A 1 157 ? -1.864 34.521 20.600 1.00 31.91 157 THR A CA 1
ATOM 1276 C C . THR A 1 157 ? -1.819 34.338 22.109 1.00 32.12 157 THR A C 1
ATOM 1277 O O . THR A 1 157 ? -2.844 34.084 22.732 1.00 30.46 157 THR A O 1
ATOM 1281 N N . LEU A 1 158 ? -0.630 34.449 22.693 1.00 31.59 158 LEU A N 1
ATOM 1282 C CA . LEU A 1 158 ? -0.481 34.311 24.134 1.00 29.58 158 LEU A CA 1
ATOM 1283 C C . LEU A 1 158 ? -0.030 35.645 24.722 1.00 31.85 158 LEU A C 1
ATOM 1284 O O . LEU A 1 158 ? 0.790 36.356 24.135 1.00 28.83 158 LEU A O 1
ATOM 1289 N N . ARG A 1 159 ? -0.590 35.999 25.870 1.00 36.27 159 ARG A N 1
ATOM 1290 C CA . ARG A 1 159 ? -0.209 37.229 26.549 1.00 38.08 159 ARG A CA 1
ATOM 1291 C C . ARG A 1 159 ? 0.832 36.864 27.596 1.00 36.80 159 ARG A C 1
ATOM 1292 O O . ARG A 1 159 ? 1.098 35.678 27.822 1.00 32.57 159 ARG A O 1
ATOM 1300 N N . LYS A 1 160 ? 1.402 37.876 28.237 1.00 31.76 160 LYS A N 1
ATOM 1301 C CA . LYS A 1 160 ? 2.461 37.660 29.215 1.00 36.01 160 LYS A CA 1
ATOM 1302 C C . LYS A 1 160 ? 2.158 36.744 30.396 1.00 36.24 160 LYS A C 1
ATOM 1303 O O . LYS A 1 160 ? 3.079 36.275 31.073 1.00 37.28 160 LYS A O 1
ATOM 1309 N N . ARG A 1 161 ? 0.877 36.486 30.633 1.00 35.29 161 ARG A N 1
ATOM 1310 C CA . ARG A 1 161 ? 0.481 35.592 31.709 1.00 34.52 161 ARG A CA 1
ATOM 1311 C C . ARG A 1 161 ? 0.635 34.152 31.263 1.00 31.24 161 ARG A C 1
ATOM 1312 O O . ARG A 1 161 ? 0.655 33.261 32.097 1.00 35.40 161 ARG A O 1
ATOM 1320 N N . GLU A 1 162 ? 0.752 33.923 29.956 1.00 28.84 162 GLU A N 1
ATOM 1321 C CA . GLU A 1 162 ? 0.794 32.564 29.412 1.00 30.50 162 GLU A CA 1
ATOM 1322 C C . GLU A 1 162 ? 2.069 32.061 28.757 1.00 30.15 162 GLU A C 1
ATOM 1323 O O . GLU A 1 162 ? 2.083 30.968 28.189 1.00 31.80 162 GLU A O 1
ATOM 1329 N N . TYR A 1 163 ? 3.140 32.840 28.809 1.00 27.82 163 TYR A N 1
ATOM 1330 C CA . TYR A 1 163 ? 4.386 32.367 28.227 1.00 24.37 163 TYR A CA 1
ATOM 1331 C C . TYR A 1 163 ? 5.524 33.063 28.934 1.00 24.45 163 TYR A C 1
ATOM 1332 O O . TYR A 1 163 ? 5.307 34.031 29.679 1.00 22.52 163 TYR A O 1
ATOM 1341 N N . CYS A 1 164 ? 6.731 32.550 28.737 1.00 21.38 164 CYS A N 1
ATOM 1342 C CA . CYS A 1 164 ? 7.901 33.186 29.304 1.00 26.28 164 CYS A CA 1
ATOM 1343 C C . CYS A 1 164 ? 9.097 32.642 28.542 1.00 25.21 164 CYS A C 1
ATOM 1344 O O . CYS A 1 164 ? 9.082 31.506 28.053 1.00 22.10 164 CYS A O 1
ATOM 1347 N N . LEU A 1 165 ? 10.123 33.472 28.417 1.00 25.18 165 LEU A N 1
ATOM 1348 C CA . LEU A 1 165 ? 11.324 33.106 27.683 1.00 26.51 165 LEU A CA 1
ATOM 1349 C C . LEU A 1 165 ? 12.466 32.832 28.647 1.00 25.26 165 LEU A C 1
ATOM 1350 O O . LEU A 1 165 ? 12.518 33.408 29.732 1.00 25.39 165 LEU A O 1
ATOM 1355 N N . GLN A 1 166 ? 13.376 31.947 28.264 1.00 24.25 166 GLN A N 1
ATOM 1356 C CA . GLN A 1 166 ? 14.516 31.688 29.119 1.00 25.19 166 GLN A CA 1
ATOM 1357 C C . GLN A 1 166 ? 15.647 31.003 28.379 1.00 25.30 166 GLN A C 1
ATOM 1358 O O . GLN A 1 166 ? 15.423 30.230 27.448 1.00 24.24 166 GLN A O 1
ATOM 1364 N N . HIS A 1 167 ? 16.871 31.304 28.795 1.00 27.55 167 HIS A N 1
ATOM 1365 C CA . HIS A 1 167 ? 18.029 30.648 28.214 1.00 27.67 167 HIS A CA 1
ATOM 1366 C C . HIS A 1 167 ? 17.773 29.156 28.378 1.00 26.20 167 HIS A C 1
ATOM 1367 O O . HIS A 1 167 ? 17.185 28.719 29.383 1.00 24.45 167 HIS A O 1
ATOM 1374 N N . LEU A 1 168 ? 18.207 28.379 27.400 1.00 27.03 168 LEU A N 1
ATOM 1375 C CA . LEU A 1 168 ? 18.013 26.939 27.458 1.00 30.97 168 LEU A CA 1
ATOM 1376 C C . LEU A 1 168 ? 19.088 26.235 26.645 1.00 31.44 168 LEU A C 1
ATOM 1377 O O . LEU A 1 168 ? 19.554 26.747 25.627 1.00 28.93 168 LEU A O 1
ATOM 1382 N N . THR A 1 169 ? 19.493 25.062 27.110 1.00 33.71 169 THR A N 1
ATOM 1383 C CA . THR A 1 169 ? 20.522 24.302 26.421 1.00 36.38 169 THR A CA 1
ATOM 1384 C C . THR A 1 169 ? 19.912 23.419 25.347 1.00 39.05 169 THR A C 1
ATOM 1385 O O . THR A 1 169 ? 19.030 22.607 25.628 1.00 39.82 169 THR A O 1
ATOM 1389 N N . PHE A 1 170 ? 20.373 23.607 24.115 1.00 40.71 170 PHE A N 1
ATOM 1390 C CA . PHE A 1 170 ? 19.918 22.820 22.979 1.00 44.59 170 PHE A CA 1
ATOM 1391 C C . PHE A 1 170 ? 21.069 21.920 22.541 1.00 50.10 170 PHE A C 1
ATOM 1392 O O . PHE A 1 170 ? 22.241 22.236 22.761 1.00 45.90 170 PHE A O 1
ATOM 1400 N N . ALA A 1 171 ? 20.735 20.809 21.900 1.00 56.98 171 ALA A N 1
ATOM 1401 C CA . ALA A 1 171 ? 21.756 19.905 21.400 1.00 65.83 171 ALA A CA 1
ATOM 1402 C C . ALA A 1 171 ? 22.099 20.347 19.973 1.00 70.73 171 ALA A C 1
ATOM 1403 O O . ALA A 1 171 ? 21.207 20.662 19.184 1.00 70.47 171 ALA A O 1
ATOM 1405 N N . ASP A 1 172 ? 23.390 20.404 19.657 1.00 76.64 172 ASP A N 1
ATOM 1406 C CA . ASP A 1 172 ? 23.835 20.783 18.316 1.00 81.64 172 ASP A CA 1
ATOM 1407 C C . ASP A 1 172 ? 24.365 19.532 17.628 1.00 85.08 172 ASP A C 1
ATOM 1408 O O . ASP A 1 172 ? 25.563 19.413 17.357 1.00 86.50 172 ASP A O 1
ATOM 1413 N N . GLY A 1 173 ? 23.457 18.602 17.344 1.00 87.45 173 GLY A N 1
ATOM 1414 C CA . GLY A 1 173 ? 23.855 17.357 16.722 1.00 89.63 173 GLY A CA 1
ATOM 1415 C C . GLY A 1 173 ? 24.552 16.541 17.793 1.00 91.37 173 GLY A C 1
ATOM 1416 O O . GLY A 1 173 ? 23.917 15.750 18.500 1.00 92.40 173 GLY A O 1
ATOM 1417 N N . ASN A 1 174 ? 25.858 16.754 17.931 1.00 91.01 174 ASN A N 1
ATOM 1418 C CA . ASN A 1 174 ? 26.656 16.042 18.923 1.00 89.21 174 ASN A CA 1
ATOM 1419 C C . ASN A 1 174 ? 27.449 17.029 19.787 1.00 85.84 174 ASN A C 1
ATOM 1420 O O . ASN A 1 174 ? 28.488 16.698 20.363 1.00 85.87 174 ASN A O 1
ATOM 1425 N N . ALA A 1 175 ? 26.933 18.252 19.860 1.00 80.56 175 ALA A N 1
ATOM 1426 C CA . ALA A 1 175 ? 27.529 19.316 20.655 1.00 75.16 175 ALA A CA 1
ATOM 1427 C C . ALA A 1 175 ? 26.391 19.950 21.460 1.00 70.80 175 ALA A C 1
ATOM 1428 O O . ALA A 1 175 ? 25.338 19.331 21.646 1.00 69.47 175 ALA A O 1
ATOM 1430 N N . THR A 1 176 ? 26.590 21.179 21.927 1.00 64.69 176 THR A N 1
ATOM 1431 C CA . THR A 1 176 ? 25.561 21.854 22.709 1.00 59.30 176 THR A CA 1
ATOM 1432 C C . THR A 1 176 ? 25.697 23.383 22.638 1.00 54.59 176 THR A C 1
ATOM 1433 O O . THR A 1 176 ? 26.808 23.910 22.568 1.00 54.88 176 THR A O 1
ATOM 1437 N N . SER A 1 177 ? 24.568 24.088 22.638 1.00 47.83 177 SER A N 1
ATOM 1438 C CA . SER A 1 177 ? 24.576 25.551 22.583 1.00 44.83 177 SER A CA 1
ATOM 1439 C C . SER A 1 177 ? 23.399 26.120 23.367 1.00 40.40 177 SER A C 1
ATOM 1440 O O . SER A 1 177 ? 22.369 25.462 23.527 1.00 39.24 177 SER A O 1
ATOM 1443 N N . ILE A 1 178 ? 23.545 27.349 23.847 1.00 35.13 178 ILE A N 1
ATOM 1444 C CA . ILE A 1 178 ? 22.475 27.965 24.612 1.00 32.64 178 ILE A CA 1
ATOM 1445 C C . ILE A 1 178 ? 21.869 29.136 23.864 1.00 32.93 178 ILE A C 1
ATOM 1446 O O . ILE A 1 178 ? 22.577 30.027 23.377 1.00 31.15 178 ILE A O 1
ATOM 1451 N N . ARG A 1 179 ? 20.546 29.127 23.788 1.00 32.19 179 ARG A N 1
ATOM 1452 C CA . ARG A 1 179 ? 19.787 30.160 23.102 1.00 32.07 179 ARG A CA 1
ATOM 1453 C C . ARG A 1 179 ? 18.520 30.411 23.923 1.00 31.43 179 ARG A C 1
ATOM 1454 O O . ARG A 1 179 ? 18.139 29.574 24.755 1.00 25.33 179 ARG A O 1
ATOM 1462 N N . ILE A 1 180 ? 17.875 31.561 23.713 1.00 29.95 180 ILE A N 1
ATOM 1463 C CA . ILE A 1 180 ? 16.655 31.870 24.454 1.00 26.41 180 ILE A CA 1
ATOM 1464 C C . ILE A 1 180 ? 15.446 31.233 23.766 1.00 27.33 180 ILE A C 1
ATOM 1465 O O . ILE A 1 180 ? 15.230 31.425 22.572 1.00 26.42 180 ILE A O 1
ATOM 1470 N N . ALA A 1 181 ? 14.657 30.477 24.521 1.00 28.27 181 ALA A N 1
ATOM 1471 C CA . ALA A 1 181 ? 13.493 29.811 23.951 1.00 28.84 181 ALA A CA 1
ATOM 1472 C C . ALA A 1 181 ? 12.199 30.089 24.709 1.00 30.00 181 ALA A C 1
ATOM 1473 O O . ALA A 1 181 ? 12.196 30.248 25.934 1.00 29.74 181 ALA A O 1
ATOM 1475 N N . PRO A 1 182 ? 11.077 30.176 23.984 1.00 29.12 182 PRO A N 1
ATOM 1476 C CA . PRO A 1 182 ? 9.823 30.432 24.695 1.00 27.79 182 PRO A CA 1
ATOM 1477 C C . PRO A 1 182 ? 9.273 29.142 25.295 1.00 29.43 182 PRO A C 1
ATOM 1478 O O . PRO A 1 182 ? 9.486 28.042 24.765 1.00 26.12 182 PRO A O 1
ATOM 1482 N N . HIS A 1 183 ? 8.572 29.300 26.410 1.00 26.09 183 HIS A N 1
ATOM 1483 C CA . HIS A 1 183 ? 7.959 28.195 27.116 1.00 29.52 183 HIS A CA 1
ATOM 1484 C C . HIS A 1 183 ? 6.468 28.501 27.157 1.00 30.36 183 HIS A C 1
ATOM 1485 O O . HIS A 1 183 ? 6.064 29.635 27.463 1.00 28.21 183 HIS A O 1
ATOM 1492 N N . ASN A 1 184 ? 5.658 27.497 26.835 1.00 31.25 184 ASN A N 1
ATOM 1493 C CA . ASN A 1 184 ? 4.201 27.628 26.828 1.00 33.77 184 ASN A CA 1
ATOM 1494 C C . ASN A 1 184 ? 3.592 26.542 27.724 1.00 38.78 184 ASN A C 1
ATOM 1495 O O . ASN A 1 184 ? 4.270 25.577 28.102 1.00 42.02 184 ASN A O 1
ATOM 1500 N N . CYS A 1 185 ? 2.312 26.703 28.048 1.00 39.01 185 CYS A N 1
ATOM 1501 C CA . CYS A 1 185 ? 1.583 25.725 28.845 1.00 42.66 185 CYS A CA 1
ATOM 1502 C C . CYS A 1 185 ? 0.777 24.879 27.882 1.00 45.51 185 CYS A C 1
ATOM 1503 O O . CYS A 1 185 ? 0.035 25.398 27.042 1.00 45.37 185 CYS A O 1
ATOM 1506 N N . LEU A 1 186 ? 0.980 23.570 27.989 1.00 47.97 186 LEU A N 1
ATOM 1507 C CA . LEU A 1 186 ? 0.312 22.602 27.135 1.00 53.76 186 LEU A CA 1
ATOM 1508 C C . LEU A 1 186 ? -1.214 22.610 27.230 1.00 56.76 186 LEU A C 1
ATOM 1509 O O . LEU A 1 186 ? -1.892 22.570 26.201 1.00 56.68 186 LEU A O 1
ATOM 1514 N N . ILE A 1 187 ? -1.765 22.659 28.443 1.00 59.87 187 ILE A N 1
ATOM 1515 C CA . ILE A 1 187 ? -3.220 22.672 28.565 1.00 66.56 187 ILE A CA 1
ATOM 1516 C C . ILE A 1 187 ? -3.825 23.909 29.227 1.00 69.15 187 ILE A C 1
ATOM 1517 O O . ILE A 1 187 ? -4.957 24.275 28.912 1.00 69.54 187 ILE A O 1
ATOM 1522 N N . VAL A 1 188 ? -3.092 24.556 30.131 1.00 71.80 188 VAL A N 1
ATOM 1523 C CA . VAL A 1 188 ? -3.627 25.747 30.803 1.00 76.47 188 VAL A CA 1
ATOM 1524 C C . VAL A 1 188 ? -4.502 26.599 29.870 1.00 77.46 188 VAL A C 1
ATOM 1525 O O . VAL A 1 188 ? -5.598 27.017 30.315 1.00 77.95 188 VAL A O 1
ATOM 1529 N N . ASP B 1 1 ? 9.444 14.423 69.362 1.00 66.80 1 ASP B N 1
ATOM 1530 C CA . ASP B 1 1 ? 8.336 14.399 70.363 1.00 65.69 1 ASP B CA 1
ATOM 1531 C C . ASP B 1 1 ? 7.009 14.881 69.760 1.00 64.55 1 ASP B C 1
ATOM 1532 O O . ASP B 1 1 ? 5.976 14.231 69.938 1.00 66.01 1 ASP B O 1
ATOM 1537 N N . ILE B 1 2 ? 7.031 16.025 69.071 1.00 58.00 2 ILE B N 1
ATOM 1538 C CA . ILE B 1 2 ? 5.828 16.551 68.428 1.00 51.31 2 ILE B CA 1
ATOM 1539 C C . ILE B 1 2 ? 5.428 15.562 67.341 1.00 50.21 2 ILE B C 1
ATOM 1540 O O . ILE B 1 2 ? 6.285 15.056 66.610 1.00 46.97 2 ILE B O 1
ATOM 1545 N N . LEU B 1 3 ? 4.129 15.293 67.232 1.00 50.44 3 LEU B N 1
ATOM 1546 C CA . LEU B 1 3 ? 3.615 14.333 66.246 1.00 48.24 3 LEU B CA 1
ATOM 1547 C 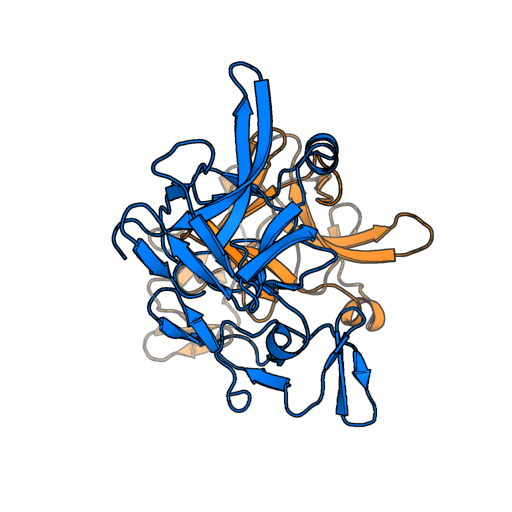C . LEU B 1 3 ? 4.101 14.549 64.813 1.00 45.05 3 LEU B C 1
ATOM 1548 O O . LEU B 1 3 ? 3.853 15.594 64.228 1.00 44.50 3 LEU B O 1
ATOM 1553 N N . GLU B 1 4 ? 4.793 13.553 64.262 1.00 47.57 4 GLU B N 1
ATOM 1554 C CA . GLU B 1 4 ? 5.304 13.597 62.886 1.00 50.99 4 GLU B CA 1
ATOM 1555 C C . GLU B 1 4 ? 6.040 14.874 62.485 1.00 50.65 4 GLU B C 1
ATOM 1556 O O . GLU B 1 4 ? 5.871 15.371 61.366 1.00 51.29 4 GLU B O 1
ATOM 1562 N N . CYS B 1 5 ? 6.861 15.398 63.388 1.00 47.64 5 CYS B N 1
ATOM 1563 C CA . CYS B 1 5 ? 7.606 16.610 63.100 1.00 43.61 5 CYS B CA 1
ATOM 1564 C C . CYS B 1 5 ? 9.087 16.384 63.340 1.00 39.01 5 CYS B C 1
ATOM 1565 O O . CYS B 1 5 ? 9.493 16.019 64.439 1.00 38.37 5 CYS B O 1
ATOM 1568 N N . ASP B 1 6 ? 9.897 16.579 62.310 1.00 35.52 6 ASP B N 1
ATOM 1569 C CA . ASP B 1 6 ? 11.336 16.426 62.474 1.00 34.75 6 ASP B CA 1
ATOM 1570 C C . ASP B 1 6 ? 11.789 17.578 63.380 1.00 32.40 6 ASP B C 1
ATOM 1571 O O . ASP B 1 6 ? 11.246 18.691 63.316 1.00 30.47 6 ASP B O 1
ATOM 1576 N N . TYR B 1 7 ? 12.772 17.308 64.224 1.00 30.50 7 TYR B N 1
ATOM 1577 C CA . TYR B 1 7 ? 13.282 18.313 65.153 1.00 31.74 7 TYR B CA 1
ATOM 1578 C C . TYR B 1 7 ? 13.697 19.615 64.464 1.00 31.39 7 TYR B C 1
ATOM 1579 O O . TYR B 1 7 ? 13.474 20.707 64.993 1.00 31.56 7 TYR B O 1
ATOM 1588 N N . PHE B 1 8 ? 14.312 19.490 63.292 1.00 30.51 8 PHE B N 1
ATOM 1589 C CA . PHE B 1 8 ? 14.771 20.648 62.542 1.00 28.18 8 PHE B CA 1
ATOM 1590 C C . PHE B 1 8 ? 13.674 21.432 61.840 1.00 30.61 8 PHE B C 1
ATOM 1591 O O . PHE B 1 8 ? 13.958 22.332 61.042 1.00 32.30 8 PHE B O 1
ATOM 1599 N N . ASP B 1 9 ? 12.425 21.096 62.150 1.00 29.58 9 ASP B N 1
ATOM 1600 C CA . ASP B 1 9 ? 11.275 21.814 61.615 1.00 30.16 9 ASP B CA 1
ATOM 1601 C C . ASP B 1 9 ? 10.636 22.513 62.807 1.00 32.44 9 ASP B C 1
ATOM 1602 O O . ASP B 1 9 ? 9.520 23.048 62.714 1.00 33.73 9 ASP B O 1
ATOM 1607 N N . THR B 1 10 ? 11.347 22.516 63.935 1.00 29.73 10 THR B N 1
ATOM 1608 C CA . THR B 1 10 ? 10.822 23.165 65.132 1.00 30.52 10 THR B CA 1
ATOM 1609 C C . THR B 1 10 ? 11.529 24.448 65.511 1.00 30.97 10 THR B C 1
ATOM 1610 O O . THR B 1 10 ? 12.648 24.742 65.078 1.00 29.53 10 THR B O 1
ATOM 1614 N N . VAL B 1 11 ? 10.849 25.189 66.373 1.00 32.37 11 VAL B N 1
ATOM 1615 C CA . VAL B 1 11 ? 11.308 26.469 66.864 1.00 30.59 11 VAL B CA 1
ATOM 1616 C C . VAL B 1 11 ? 10.946 26.481 68.360 1.00 30.46 11 VAL B C 1
ATOM 1617 O O . VAL B 1 11 ? 10.023 25.770 68.779 1.00 33.14 11 VAL B O 1
ATOM 1621 N N . ASP B 1 12 ? 11.673 27.259 69.154 1.00 25.40 12 ASP B N 1
ATOM 1622 C CA . ASP B 1 12 ? 11.414 27.388 70.592 1.00 26.34 12 ASP B CA 1
ATOM 1623 C C . ASP B 1 12 ? 10.219 28.338 70.723 1.00 26.30 12 ASP B C 1
ATOM 1624 O O . ASP B 1 12 ? 10.289 29.471 70.264 1.00 22.67 12 ASP B O 1
ATOM 1629 N N . ILE B 1 13 ? 9.125 27.904 71.342 1.00 27.08 13 ILE B N 1
ATOM 1630 C CA . ILE B 1 13 ? 7.974 28.802 71.465 1.00 30.07 13 ILE B CA 1
ATOM 1631 C C . ILE B 1 13 ? 7.650 29.167 72.909 1.00 30.67 13 ILE B C 1
ATOM 1632 O O . ILE B 1 13 ? 6.568 29.687 73.199 1.00 28.67 13 ILE B O 1
ATOM 1637 N N . SER B 1 14 ? 8.597 28.913 73.807 1.00 30.36 14 SER B N 1
ATOM 1638 C CA . SER B 1 14 ? 8.384 29.184 75.225 1.00 32.58 14 SER B CA 1
ATOM 1639 C C . SER B 1 14 ? 7.982 30.622 75.495 1.00 31.57 14 SER B C 1
ATOM 1640 O O . SER B 1 14 ? 7.372 30.911 76.514 1.00 34.02 14 SER B O 1
ATOM 1643 N N . ALA B 1 15 ? 8.294 31.525 74.578 1.00 33.99 15 ALA B N 1
ATOM 1644 C CA . ALA B 1 15 ? 7.923 32.926 74.775 1.00 39.36 15 ALA B CA 1
ATOM 1645 C C . ALA B 1 15 ? 6.592 33.286 74.108 1.00 42.43 15 ALA B C 1
ATOM 1646 O O . ALA B 1 15 ? 6.184 34.450 74.107 1.00 42.26 15 ALA B O 1
ATOM 1648 N N . ALA B 1 16 ? 5.918 32.293 73.536 1.00 44.40 16 ALA B N 1
ATOM 1649 C CA . ALA B 1 16 ? 4.647 32.543 72.861 1.00 44.96 16 ALA B CA 1
ATOM 1650 C C . ALA B 1 16 ? 3.500 32.625 73.857 1.00 44.47 16 ALA B C 1
ATOM 1651 O O . ALA B 1 16 ? 3.598 32.108 74.961 1.00 43.50 16 ALA B O 1
ATOM 1653 N N . GLN B 1 17 ? 2.417 33.283 73.458 1.00 50.68 17 GLN B N 1
ATOM 1654 C CA . GLN B 1 17 ? 1.245 33.415 74.314 1.00 55.29 17 GLN B CA 1
ATOM 1655 C C . GLN B 1 17 ? 0.432 32.131 74.227 1.00 55.51 17 GLN B C 1
ATOM 1656 O O . GLN B 1 17 ? -0.015 31.755 73.143 1.00 55.87 17 GLN B O 1
ATOM 1662 N N . LYS B 1 18 ? 0.259 31.449 75.356 1.00 55.04 18 LYS B N 1
ATOM 1663 C CA . LYS B 1 18 ? -0.521 30.219 75.379 1.00 57.98 18 LYS B CA 1
ATOM 1664 C C . LYS B 1 18 ? -1.992 30.571 75.547 1.00 60.10 18 LYS B C 1
ATOM 1665 O O . LYS B 1 18 ? -2.396 31.098 76.585 1.00 62.12 18 LYS B O 1
ATOM 1671 N N . LEU B 1 19 ? -2.789 30.272 74.525 1.00 60.52 19 LEU B N 1
ATOM 1672 C CA . LEU B 1 19 ? -4.212 30.578 74.549 1.00 60.56 19 LEU B CA 1
ATOM 1673 C C . LEU B 1 19 ? -5.086 29.614 75.350 1.00 62.20 19 LEU B C 1
ATOM 1674 O O . LEU B 1 19 ? -4.640 28.564 75.824 1.00 61.67 19 LEU B O 1
ATOM 1679 N N . GLN B 1 20 ? -6.351 30.001 75.466 1.00 63.16 20 GLN B N 1
ATOM 1680 C CA . GLN B 1 20 ? -7.371 29.262 76.193 1.00 64.80 20 GLN B CA 1
ATOM 1681 C C . GLN B 1 20 ? -7.599 27.850 75.642 1.00 62.56 20 GLN B C 1
ATOM 1682 O O . GLN B 1 20 ? -7.464 26.866 76.371 1.00 59.67 20 GLN B O 1
ATOM 1688 N N . ASN B 1 21 ? -7.947 27.759 74.359 1.00 60.03 21 ASN B N 1
ATOM 1689 C CA . ASN B 1 21 ? -8.200 26.470 73.722 1.00 57.35 21 ASN B CA 1
ATOM 1690 C C . ASN B 1 21 ? -6.957 25.587 73.643 1.00 56.81 21 ASN B C 1
ATOM 1691 O O . ASN B 1 21 ? -6.991 24.514 73.044 1.00 55.66 21 ASN B O 1
ATOM 1696 N N . GLY B 1 22 ? -5.862 26.040 74.251 1.00 55.82 22 GLY B N 1
ATOM 1697 C CA . GLY B 1 22 ? -4.639 25.254 74.252 1.00 52.80 22 GLY B CA 1
ATOM 1698 C C . GLY B 1 22 ? -3.643 25.517 73.136 1.00 51.23 22 GLY B C 1
ATOM 1699 O O . GLY B 1 22 ? -2.506 25.040 73.200 1.00 52.80 22 GLY B O 1
ATOM 1700 N N . SER B 1 23 ? -4.049 26.257 72.111 1.00 46.39 23 SER B N 1
ATOM 1701 C CA . SER B 1 23 ? -3.144 26.558 71.013 1.00 47.78 23 SER B CA 1
ATOM 1702 C C . SER B 1 23 ? -2.265 27.751 71.399 1.00 46.96 23 SER B C 1
ATOM 1703 O O . SER B 1 23 ? -2.480 28.354 72.446 1.00 48.58 23 SER B O 1
ATOM 1706 N N . TYR B 1 24 ? -1.277 28.084 70.569 1.00 45.86 24 TYR B N 1
ATOM 1707 C CA . TYR B 1 24 ? -0.379 29.200 70.872 1.00 45.11 24 TYR B CA 1
ATOM 1708 C C . TYR B 1 24 ? -0.325 30.290 69.816 1.00 43.46 24 TYR B C 1
ATOM 1709 O O . TYR B 1 24 ? -0.617 30.065 68.643 1.00 46.77 24 TYR B O 1
ATOM 1718 N N . LEU B 1 25 ? 0.080 31.475 70.248 1.00 42.19 25 LEU B N 1
ATOM 1719 C CA . LEU B 1 25 ? 0.216 32.608 69.354 1.00 42.94 25 LEU B CA 1
ATOM 1720 C C . LEU B 1 25 ? 1.701 32.943 69.355 1.00 44.02 25 LEU B C 1
ATOM 1721 O O . LEU B 1 25 ? 2.205 33.578 70.285 1.00 42.61 25 LEU B O 1
ATOM 1726 N N . PHE B 1 26 ? 2.390 32.486 68.314 1.00 43.17 26 PHE B N 1
ATOM 1727 C CA . PHE B 1 26 ? 3.825 32.682 68.152 1.00 43.68 26 PHE B CA 1
ATOM 1728 C C . PHE B 1 26 ? 4.103 33.779 67.139 1.00 45.29 26 PHE B C 1
ATOM 1729 O O . PHE B 1 26 ? 3.898 33.593 65.937 1.00 42.30 26 PHE B O 1
ATOM 1737 N N . GLU B 1 27 ? 4.573 34.920 67.624 1.00 48.90 27 GLU B N 1
ATOM 1738 C CA . GLU B 1 27 ? 4.872 36.040 66.745 1.00 52.89 27 GLU B CA 1
ATOM 1739 C C . GLU B 1 27 ? 3.800 36.239 65.666 1.00 52.17 27 GLU B C 1
ATOM 1740 O O . GLU B 1 27 ? 4.098 36.265 64.468 1.00 49.11 27 GLU B O 1
ATOM 1746 N N . GLY B 1 28 ? 2.550 36.365 66.108 1.00 52.04 28 GLY B N 1
ATOM 1747 C CA . GLY B 1 28 ? 1.446 36.575 65.188 1.00 52.24 28 GLY B CA 1
ATOM 1748 C C . GLY B 1 28 ? 0.913 35.335 64.493 1.00 52.58 28 GLY B C 1
ATOM 1749 O O . GLY B 1 28 ? -0.057 35.407 63.738 1.00 54.20 28 GLY B O 1
ATOM 1750 N N . LEU B 1 29 ? 1.535 34.192 64.742 1.00 51.48 29 LEU B N 1
ATOM 1751 C CA . LEU B 1 29 ? 1.098 32.951 64.110 1.00 49.29 29 LEU B CA 1
ATOM 1752 C C . LEU B 1 29 ? 0.345 32.060 65.101 1.00 47.24 29 LEU B C 1
ATOM 1753 O O . LEU B 1 29 ? 0.794 31.857 66.233 1.00 47.26 29 LEU B O 1
ATOM 1758 N N . LEU B 1 30 ? -0.803 31.538 64.676 1.00 43.23 30 LEU B N 1
ATOM 1759 C CA . LEU B 1 30 ? -1.596 30.654 65.526 1.00 38.01 30 LEU B CA 1
ATOM 1760 C C . LEU B 1 30 ? -1.007 29.262 65.393 1.00 33.91 30 LEU B C 1
ATOM 1761 O O . LEU B 1 30 ? -0.975 28.707 64.295 1.00 35.13 30 LEU B O 1
ATOM 1766 N N . VAL B 1 31 ? -0.534 28.697 66.500 1.00 29.09 31 VAL B N 1
ATOM 1767 C CA . VAL B 1 31 ? 0.062 27.370 66.458 1.00 29.61 31 VAL B CA 1
ATOM 1768 C C . VAL B 1 31 ? -0.803 26.412 67.257 1.00 34.60 31 VAL B C 1
ATOM 1769 O O . VAL B 1 31 ? -0.895 26.518 68.483 1.00 34.07 31 VAL B O 1
ATOM 1773 N N . PRO B 1 32 ? -1.456 25.462 66.569 1.00 33.71 32 PRO B N 1
ATOM 1774 C CA . PRO B 1 32 ? -2.320 24.486 67.240 1.00 34.10 32 PRO B CA 1
ATOM 1775 C C . PRO B 1 32 ? -1.545 23.637 68.242 1.00 33.36 32 PRO B C 1
ATOM 1776 O O . PRO B 1 32 ? -0.368 23.325 68.039 1.00 34.74 32 PRO B O 1
ATOM 1780 N N . ALA B 1 33 ? -2.219 23.262 69.320 1.00 30.71 33 ALA B N 1
ATOM 1781 C CA . ALA B 1 33 ? -1.617 22.438 70.358 1.00 32.80 33 ALA B CA 1
ATOM 1782 C C . ALA B 1 33 ? -0.955 21.171 69.817 1.00 33.28 33 ALA B C 1
ATOM 1783 O O . ALA B 1 33 ? 0.129 20.792 70.261 1.00 31.76 33 ALA B O 1
ATOM 1785 N N . ILE B 1 34 ? -1.612 20.510 68.866 1.00 35.26 34 ILE B N 1
ATOM 1786 C CA . ILE B 1 34 ? -1.074 19.275 68.298 1.00 34.12 34 ILE B CA 1
ATOM 1787 C C . ILE B 1 34 ? 0.307 19.495 67.675 1.00 34.88 34 ILE B C 1
ATOM 1788 O O . ILE B 1 34 ? 1.119 18.575 67.619 1.00 36.89 34 ILE B O 1
ATOM 1793 N N . LEU B 1 35 ? 0.580 20.708 67.210 1.00 33.72 35 LEU B N 1
ATOM 1794 C CA . LEU B 1 35 ? 1.889 20.997 66.620 1.00 37.80 35 LEU B CA 1
ATOM 1795 C C . LEU B 1 35 ? 2.876 21.473 67.690 1.00 39.22 35 LEU B C 1
ATOM 1796 O O . LEU B 1 35 ? 3.966 21.971 67.396 1.00 34.16 35 LEU B O 1
ATOM 1801 N N . THR B 1 36 ? 2.486 21.263 68.939 1.00 43.68 36 THR B N 1
ATOM 1802 C CA . THR B 1 36 ? 3.262 21.684 70.097 1.00 45.92 36 THR B CA 1
ATOM 1803 C C . THR B 1 36 ? 3.770 20.500 70.915 1.00 45.93 36 THR B C 1
ATOM 1804 O O . THR B 1 36 ? 3.252 19.389 70.793 1.00 47.06 36 THR B O 1
ATOM 1808 N N . GLY B 1 37 ? 4.778 20.736 71.752 1.00 42.92 37 GLY B N 1
ATOM 1809 C CA . GLY B 1 37 ? 5.292 19.663 72.585 1.00 42.24 37 GLY B CA 1
ATOM 1810 C C . GLY B 1 37 ? 6.458 20.072 73.468 1.00 44.32 37 GLY B C 1
ATOM 1811 O O . GLY B 1 37 ? 7.210 20.987 73.133 1.00 44.94 37 GLY B O 1
ATOM 1812 N N . GLU B 1 38 ? 6.615 19.394 74.600 1.00 41.32 38 GLU B N 1
ATOM 1813 C CA . GLU B 1 38 ? 7.709 19.698 75.510 1.00 39.81 38 GLU B CA 1
ATOM 1814 C C . GLU B 1 38 ? 8.947 18.896 75.114 1.00 38.77 38 GLU B C 1
ATOM 1815 O O . GLU B 1 38 ? 8.855 17.715 74.770 1.00 35.75 38 GLU B O 1
ATOM 1821 N N . TYR B 1 39 ? 10.105 19.552 75.156 1.00 33.50 39 TYR B N 1
ATOM 1822 C CA . TYR B 1 39 ? 11.360 18.904 74.809 1.00 33.51 39 TYR B CA 1
ATOM 1823 C C . TYR B 1 39 ? 12.382 19.075 75.918 1.00 34.43 39 TYR B C 1
ATOM 1824 O O . TYR B 1 39 ? 12.526 20.163 76.484 1.00 36.25 39 TYR B O 1
ATOM 1833 N N . ASP B 1 40 ? 13.083 17.992 76.226 1.00 35.63 40 ASP B N 1
ATOM 1834 C CA . ASP B 1 40 ? 14.111 18.012 77.258 1.00 38.07 40 ASP B CA 1
ATOM 1835 C C . ASP B 1 40 ? 15.394 17.571 76.580 1.00 35.98 40 ASP B C 1
ATOM 1836 O O . ASP B 1 40 ? 16.286 16.990 77.188 1.00 34.94 40 ASP B O 1
ATOM 1841 N N . PHE B 1 41 ? 15.483 17.876 75.292 1.00 37.17 41 PHE B N 1
ATOM 1842 C CA . PHE B 1 41 ? 16.662 17.522 74.520 1.00 35.69 41 PHE B CA 1
ATOM 1843 C C . PHE B 1 41 ? 16.667 18.271 73.194 1.00 36.12 41 PHE B C 1
ATOM 1844 O O . PHE B 1 41 ? 15.661 18.845 72.797 1.00 34.23 41 PHE B O 1
ATOM 1852 N N . ARG B 1 42 ? 17.799 18.218 72.500 1.00 35.89 42 ARG B N 1
ATOM 1853 C CA . ARG B 1 42 ? 17.943 18.811 71.183 1.00 38.40 42 ARG B CA 1
ATOM 1854 C C . ARG B 1 42 ? 18.639 17.722 70.389 1.00 39.13 42 ARG B C 1
ATOM 1855 O O . ARG B 1 42 ? 19.444 16.967 70.943 1.00 38.26 42 ARG B O 1
ATOM 1863 N N . ILE B 1 43 ? 18.333 17.617 69.102 1.00 37.06 43 ILE B N 1
ATOM 1864 C CA . ILE B 1 43 ? 18.983 16.601 68.289 1.00 37.26 43 ILE B CA 1
ATOM 1865 C C . ILE B 1 43 ? 20.173 17.207 67.561 1.00 39.69 43 ILE B C 1
ATOM 1866 O O . ILE B 1 43 ? 20.042 18.215 66.866 1.00 39.67 43 ILE B O 1
ATOM 1871 N N . LEU B 1 44 ? 21.345 16.607 67.740 1.00 41.74 44 LEU B N 1
ATOM 1872 C CA . LEU B 1 44 ? 22.541 17.107 67.091 1.00 44.16 44 LEU B CA 1
ATOM 1873 C C . LEU B 1 44 ? 22.507 16.698 65.625 1.00 48.10 44 LEU B C 1
ATOM 1874 O O . LEU B 1 44 ? 21.731 15.818 65.236 1.00 47.91 44 LEU B O 1
ATOM 1879 N N . PRO B 1 45 ? 23.329 17.346 64.783 1.00 50.67 45 PRO B N 1
ATOM 1880 C CA . PRO B 1 45 ? 23.366 17.029 63.349 1.00 52.56 45 PRO B CA 1
ATOM 1881 C C . PRO B 1 45 ? 23.580 15.549 63.004 1.00 53.81 45 PRO B C 1
ATOM 1882 O O . PRO B 1 45 ? 23.153 15.096 61.941 1.00 56.31 45 PRO B O 1
ATOM 1886 N N . ASP B 1 46 ? 24.222 14.795 63.894 1.00 52.54 46 ASP B N 1
ATOM 1887 C CA . ASP B 1 46 ? 24.460 13.375 63.648 1.00 51.92 46 ASP B CA 1
ATOM 1888 C C . ASP B 1 46 ? 23.318 12.496 64.185 1.00 52.68 46 ASP B C 1
ATOM 1889 O O . ASP B 1 46 ? 23.476 11.286 64.323 1.00 53.83 46 ASP B O 1
ATOM 1894 N N . ASP B 1 47 ? 22.181 13.117 64.486 1.00 51.92 47 ASP B N 1
ATOM 1895 C CA . ASP B 1 47 ? 20.989 12.438 65.010 1.00 52.94 47 ASP B CA 1
ATOM 1896 C C . ASP B 1 47 ? 21.047 12.070 66.490 1.00 50.03 47 ASP B C 1
ATOM 1897 O O . ASP B 1 47 ? 20.063 11.609 67.065 1.00 47.94 47 ASP B O 1
ATOM 1902 N N . SER B 1 48 ? 22.202 12.286 67.101 1.00 48.23 48 SER B N 1
ATOM 1903 C CA . SER B 1 48 ? 22.395 12.037 68.522 1.00 46.21 48 SER B CA 1
ATOM 1904 C C . SER B 1 48 ? 21.445 12.949 69.339 1.00 47.18 48 SER B C 1
ATOM 1905 O O . SER B 1 48 ? 21.031 14.017 68.865 1.00 43.32 48 SER B O 1
ATOM 1908 N N . LYS B 1 49 ? 21.088 12.525 70.552 1.00 45.93 49 LYS B N 1
ATOM 1909 C CA . LYS B 1 49 ? 20.229 13.335 71.425 1.00 46.08 49 LYS B CA 1
ATOM 1910 C C . LYS B 1 49 ? 21.060 13.940 72.547 1.00 46.91 49 LYS B C 1
ATOM 1911 O O . LYS B 1 49 ? 21.874 13.262 73.170 1.00 49.09 49 LYS B O 1
ATOM 1917 N N . GLN B 1 50 ? 20.859 15.222 72.800 1.00 45.13 50 GLN B N 1
ATOM 1918 C CA . GLN B 1 50 ? 21.587 15.896 73.859 1.00 44.72 50 GLN B CA 1
ATOM 1919 C C . GLN B 1 50 ? 20.552 16.454 74.813 1.00 44.01 50 GLN B C 1
ATOM 1920 O O . GLN B 1 50 ? 19.666 17.217 74.407 1.00 43.20 50 GLN B O 1
ATOM 1926 N N . LYS B 1 51 ? 20.653 16.061 76.076 1.00 40.29 51 LYS B N 1
ATOM 1927 C CA . LYS B 1 51 ? 19.701 16.505 77.077 1.00 41.11 51 LYS B CA 1
ATOM 1928 C C . LYS B 1 51 ? 19.814 18.000 77.296 1.00 39.05 51 LYS B C 1
ATOM 1929 O O . LYS B 1 51 ? 20.910 18.571 77.303 1.00 38.07 51 LYS B O 1
ATOM 1935 N N . VAL B 1 52 ? 18.671 18.639 77.482 1.00 34.13 52 VAL B N 1
ATOM 1936 C CA . VAL B 1 52 ? 18.677 20.061 77.718 1.00 31.25 52 VAL B CA 1
ATOM 1937 C C . VAL B 1 52 ? 17.499 20.340 78.621 1.00 29.10 52 VAL B C 1
ATOM 1938 O O . VAL B 1 52 ? 16.566 19.542 78.667 1.00 28.11 52 VAL B O 1
ATOM 1942 N N . ALA B 1 53 ? 17.541 21.449 79.357 1.00 29.43 53 ALA B N 1
ATOM 1943 C CA . ALA B 1 53 ? 16.437 21.807 80.249 1.00 28.44 53 ALA B CA 1
ATOM 1944 C C . ALA B 1 53 ? 15.121 21.846 79.454 1.00 32.91 53 ALA B C 1
ATOM 1945 O O . ALA B 1 53 ? 15.093 22.335 78.314 1.00 30.82 53 ALA B O 1
ATOM 1947 N N . ARG B 1 54 ? 14.042 21.329 80.052 1.00 33.15 54 ARG B N 1
ATOM 1948 C CA . ARG B 1 54 ? 12.726 21.280 79.398 1.00 35.94 54 ARG B CA 1
ATOM 1949 C C . ARG B 1 54 ? 12.137 22.620 78.951 1.00 34.99 54 ARG B C 1
ATOM 1950 O O . ARG B 1 54 ? 12.158 23.614 79.690 1.00 31.06 54 ARG B O 1
ATOM 1958 N N . HIS B 1 55 ? 11.587 22.627 77.743 1.00 29.77 55 HIS B N 1
ATOM 1959 C CA . HIS B 1 55 ? 10.961 23.825 77.189 1.00 32.78 55 HIS B CA 1
ATOM 1960 C C . HIS B 1 55 ? 9.988 23.411 76.099 1.00 33.10 55 HIS B C 1
ATOM 1961 O O . HIS B 1 55 ? 10.072 22.302 75.562 1.00 36.66 55 HIS B O 1
ATOM 1968 N N . ILE B 1 56 ? 9.062 24.305 75.779 1.00 32.41 56 ILE B N 1
ATOM 1969 C CA . ILE B 1 56 ? 8.058 24.021 74.773 1.00 34.52 56 ILE B CA 1
ATOM 1970 C C . ILE B 1 56 ? 8.488 24.478 73.371 1.00 34.72 56 ILE B C 1
ATOM 1971 O O . ILE B 1 56 ? 8.859 25.643 73.179 1.00 30.97 56 ILE B O 1
ATOM 1976 N N . ARG B 1 57 ? 8.456 23.547 72.409 1.00 32.24 57 ARG B N 1
ATOM 1977 C CA . ARG B 1 57 ? 8.805 23.836 71.012 1.00 32.90 57 ARG B CA 1
ATOM 1978 C C . ARG B 1 57 ? 7.576 23.657 70.114 1.00 33.93 57 ARG B C 1
ATOM 1979 O O . ARG B 1 57 ? 6.651 22.928 70.459 1.00 33.09 57 ARG B O 1
ATOM 1987 N N . GLY B 1 58 ? 7.575 24.340 68.972 1.00 31.68 58 GLY B N 1
ATOM 1988 C CA . GLY B 1 58 ? 6.466 24.254 68.044 1.00 34.20 58 GLY B CA 1
ATOM 1989 C C . GLY B 1 58 ? 6.925 23.962 66.624 1.00 36.89 58 GLY B C 1
ATOM 1990 O O . GLY B 1 58 ? 7.963 24.465 66.180 1.00 38.43 58 GLY B O 1
ATOM 1991 N N . CYS B 1 59 ? 6.146 23.155 65.911 1.00 35.70 59 CYS B N 1
ATOM 1992 C CA . CYS B 1 59 ? 6.461 22.759 64.534 1.00 37.33 59 CYS B CA 1
ATOM 1993 C C . CYS B 1 59 ? 5.922 23.811 63.558 1.00 35.10 59 CYS B C 1
ATOM 1994 O O . CYS B 1 59 ? 5.087 23.521 62.704 1.00 36.49 59 CYS B O 1
ATOM 1997 N N . VAL B 1 60 ? 6.413 25.035 63.684 1.00 30.53 60 VAL B N 1
ATOM 1998 C CA . VAL B 1 60 ? 5.920 26.117 62.861 1.00 28.72 60 VAL B CA 1
ATOM 1999 C C . VAL B 1 60 ? 6.187 26.002 61.371 1.00 30.27 60 VAL B C 1
ATOM 2000 O O . VAL B 1 60 ? 5.423 26.557 60.568 1.00 30.75 60 VAL B O 1
ATOM 2004 N N . CYS B 1 61 ? 7.246 25.287 60.986 1.00 29.29 61 CYS B N 1
ATOM 2005 C CA . CYS B 1 61 ? 7.577 25.157 59.565 1.00 30.26 61 CYS B CA 1
ATOM 2006 C C . CYS B 1 61 ? 6.466 24.480 58.749 1.00 32.66 61 CYS B C 1
ATOM 2007 O O . CYS B 1 61 ? 6.443 24.573 57.523 1.00 32.65 61 CYS B O 1
ATOM 2010 N N . LYS B 1 62 ? 5.537 23.807 59.418 1.00 34.07 62 LYS B N 1
ATOM 2011 C CA . LYS B 1 62 ? 4.446 23.172 58.696 1.00 38.89 62 LYS B CA 1
ATOM 2012 C C . LYS B 1 62 ? 3.311 24.173 58.499 1.00 41.30 62 LYS B C 1
ATOM 2013 O O . LYS B 1 62 ? 2.402 23.944 57.706 1.00 45.00 62 LYS B O 1
ATOM 2019 N N . LEU B 1 63 ? 3.376 25.292 59.212 1.00 38.53 63 LEU B N 1
ATOM 2020 C CA . LEU B 1 63 ? 2.341 26.311 59.114 1.00 38.03 63 LEU B CA 1
ATOM 2021 C C . LEU B 1 63 ? 2.759 27.427 58.159 1.00 39.28 63 LEU B C 1
ATOM 2022 O O . LEU B 1 63 ? 1.933 28.011 57.468 1.00 37.67 63 LEU B O 1
ATOM 2027 N N . LYS B 1 64 ? 4.053 27.718 58.128 1.00 39.29 64 LYS B N 1
ATOM 2028 C CA . LYS B 1 64 ? 4.585 28.738 57.244 1.00 38.58 64 LYS B CA 1
ATOM 2029 C C . LYS B 1 64 ? 5.973 28.314 56.845 1.00 36.97 64 LYS B C 1
ATOM 2030 O O . LYS B 1 64 ? 6.601 27.525 57.537 1.00 36.57 64 LYS B O 1
ATOM 2036 N N . PRO B 1 65 ? 6.452 28.797 55.694 1.00 37.14 65 PRO B N 1
ATOM 2037 C CA . PRO B 1 65 ? 7.798 28.417 55.256 1.00 35.45 65 PRO B CA 1
ATOM 2038 C C . PRO B 1 65 ? 8.885 28.967 56.178 1.00 34.68 65 PRO B C 1
ATOM 2039 O O . PRO B 1 65 ? 8.801 30.087 56.685 1.00 35.68 65 PRO B O 1
ATOM 2043 N N . CYS B 1 66 ? 9.892 28.141 56.409 1.00 30.25 66 CYS B N 1
ATOM 2044 C CA . CYS B 1 66 ? 10.999 28.489 57.275 1.00 33.31 66 CYS B CA 1
ATOM 2045 C C . CYS B 1 66 ? 12.278 28.663 56.483 1.00 33.81 66 CYS B C 1
ATOM 2046 O O . CYS B 1 66 ? 12.424 28.097 55.398 1.00 33.84 66 CYS B O 1
ATOM 2049 N N . VAL B 1 67 ? 13.191 29.465 57.018 1.00 32.13 67 VAL B N 1
ATOM 2050 C CA . VAL B 1 67 ? 14.514 29.586 56.422 1.00 31.86 67 VAL B CA 1
ATOM 2051 C C . VAL B 1 67 ? 15.434 29.161 57.559 1.00 30.27 67 VAL B C 1
ATOM 2052 O O . VAL B 1 67 ? 15.303 29.632 58.705 1.00 23.28 67 VAL B O 1
ATOM 2056 N N . ARG B 1 68 ? 16.337 28.241 57.239 1.00 25.15 68 ARG B N 1
ATOM 2057 C CA . ARG B 1 68 ? 17.262 27.701 58.212 1.00 24.16 68 ARG B CA 1
ATOM 2058 C C . ARG B 1 68 ? 18.507 28.574 58.362 1.00 23.65 68 ARG B C 1
ATOM 2059 O O . ARG B 1 68 ? 19.388 28.603 57.500 1.00 24.59 68 ARG B O 1
ATOM 2067 N N . PHE B 1 69 ? 18.573 29.299 59.468 1.00 25.03 69 PHE B N 1
ATOM 2068 C CA . PHE B 1 69 ? 19.712 30.185 59.718 1.00 26.26 69 PHE B CA 1
ATOM 2069 C C . PHE B 1 69 ? 20.711 29.542 60.670 1.00 23.22 69 PHE B C 1
ATOM 2070 O O . PHE B 1 69 ? 20.380 28.589 61.377 1.00 23.85 69 PHE B O 1
ATOM 2078 N N . CYS B 1 70 ? 21.931 30.063 60.677 1.00 23.49 70 CYS B N 1
ATOM 2079 C CA . CYS B 1 70 ? 22.972 29.548 61.557 1.00 23.51 70 CYS B CA 1
ATOM 2080 C C . CYS B 1 70 ? 22.846 30.262 62.886 1.00 24.34 70 CYS B C 1
ATOM 2081 O O . CYS B 1 70 ? 23.146 29.696 63.936 1.00 22.98 70 CYS B O 1
ATOM 2084 N N . CYS B 1 71 ? 22.389 31.513 62.818 1.00 25.66 71 CYS B N 1
ATOM 2085 C CA . CYS B 1 71 ? 22.288 32.380 63.986 1.00 25.71 71 CYS B CA 1
ATOM 2086 C C . CYS B 1 71 ? 21.056 33.265 63.957 1.00 27.81 71 CYS B C 1
ATOM 2087 O O . CYS B 1 71 ? 20.330 33.286 62.976 1.00 29.16 71 CYS B O 1
ATOM 2090 N N . PRO B 1 72 ? 20.810 34.019 65.047 1.00 30.31 72 PRO B N 1
ATOM 2091 C CA . PRO B 1 72 ? 19.636 34.894 65.032 1.00 33.01 72 PRO B CA 1
ATOM 2092 C C . PRO B 1 72 ? 19.770 35.821 63.836 1.00 36.62 72 PRO B C 1
ATOM 2093 O O . PRO B 1 72 ? 20.863 35.965 63.271 1.00 32.78 72 PRO B O 1
ATOM 2097 N N . HIS B 1 73 ? 18.666 36.453 63.452 1.00 43.88 73 HIS B N 1
ATOM 2098 C CA . HIS B 1 73 ? 18.641 37.317 62.270 1.00 47.13 73 HIS B CA 1
ATOM 2099 C C . HIS B 1 73 ? 19.627 38.484 62.151 1.00 44.29 73 HIS B C 1
ATOM 2100 O O . HIS B 1 73 ? 20.065 38.803 61.055 1.00 44.00 73 HIS B O 1
ATOM 2107 N N . ASP B 1 74 ? 19.995 39.128 63.243 1.00 41.13 74 ASP B N 1
ATOM 2108 C CA . ASP B 1 74 ? 20.916 40.250 63.111 1.00 42.78 74 ASP B CA 1
ATOM 2109 C C . ASP B 1 74 ? 22.368 39.895 63.442 1.00 40.95 74 ASP B C 1
ATOM 2110 O O . ASP B 1 74 ? 23.203 40.773 63.672 1.00 40.12 74 ASP B O 1
ATOM 2115 N N . HIS B 1 75 ? 22.673 38.603 63.433 1.00 36.24 75 HIS B N 1
ATOM 2116 C CA . HIS B 1 75 ? 24.015 38.142 63.750 1.00 34.30 75 HIS B CA 1
ATOM 2117 C C . HIS B 1 75 ? 24.873 37.906 62.529 1.00 32.69 75 HIS B C 1
ATOM 2118 O O . HIS B 1 75 ? 24.393 37.703 61.417 1.00 32.20 75 HIS B O 1
ATOM 2125 N N . ILE B 1 76 ? 26.167 37.904 62.781 1.00 32.84 76 ILE B N 1
ATOM 2126 C CA . ILE B 1 76 ? 27.162 37.636 61.774 1.00 32.26 76 ILE B CA 1
ATOM 2127 C C . ILE B 1 76 ? 27.851 36.422 62.391 1.00 31.76 76 ILE B C 1
ATOM 2128 O O . ILE B 1 76 ? 27.654 36.111 63.569 1.00 28.84 76 ILE B O 1
ATOM 2133 N N . MET B 1 77 ? 28.647 35.718 61.619 1.00 34.25 77 MET B N 1
ATOM 2134 C CA . MET B 1 77 ? 29.320 34.575 62.190 1.00 37.12 77 MET B CA 1
ATOM 2135 C C . MET B 1 77 ? 30.817 34.829 62.237 1.00 39.22 77 MET B C 1
ATOM 2136 O O . MET B 1 77 ? 31.426 35.180 61.225 1.00 41.78 77 MET B O 1
ATOM 2141 N N . ASP B 1 78 ? 31.408 34.675 63.418 1.00 39.77 78 ASP B N 1
ATOM 2142 C CA . ASP B 1 78 ? 32.831 34.890 63.557 1.00 42.64 78 ASP B CA 1
ATOM 2143 C C . ASP B 1 78 ? 33.547 33.642 64.025 1.00 43.07 78 ASP B C 1
ATOM 2144 O O . ASP B 1 78 ? 33.351 33.165 65.151 1.00 39.60 78 ASP B O 1
ATOM 2149 N N . ASN B 1 79 ? 34.394 33.128 63.146 1.00 43.58 79 ASN B N 1
ATOM 2150 C CA . ASN B 1 79 ? 35.176 31.940 63.425 1.00 44.54 79 ASN B CA 1
ATOM 2151 C C . ASN B 1 79 ? 34.330 30.797 64.003 1.00 42.22 79 ASN B C 1
ATOM 2152 O O . ASN B 1 79 ? 34.647 30.241 65.053 1.00 42.94 79 ASN B O 1
ATOM 2157 N N . GLY B 1 80 ? 33.246 30.456 63.312 1.00 38.84 80 GLY B N 1
ATOM 2158 C CA . GLY B 1 80 ? 32.408 29.358 63.755 1.00 36.09 80 GLY B CA 1
ATOM 2159 C C . GLY B 1 80 ? 31.457 29.644 64.901 1.00 37.06 80 GLY B C 1
ATOM 2160 O O . GLY B 1 80 ? 30.731 28.745 65.343 1.00 35.99 80 GLY B O 1
ATOM 2161 N N . VAL B 1 81 ? 31.436 30.887 65.373 1.00 33.90 81 VAL B N 1
ATOM 2162 C CA . VAL B 1 81 ? 30.559 31.261 66.482 1.00 30.81 81 VAL B CA 1
ATOM 2163 C C . VAL B 1 81 ? 29.601 32.384 66.093 1.00 31.24 81 VAL B C 1
ATOM 2164 O O . VAL B 1 81 ? 29.994 33.352 65.422 1.00 29.42 81 VAL B O 1
ATOM 2168 N N . CYS B 1 82 ? 28.339 32.258 66.492 1.00 27.01 82 CYS B N 1
ATOM 2169 C CA . CYS B 1 82 ? 27.390 33.321 66.206 1.00 26.89 82 CYS B CA 1
ATOM 2170 C C . CYS B 1 82 ? 27.863 34.556 66.985 1.00 30.18 82 CYS B C 1
ATOM 2171 O O . CYS B 1 82 ? 28.299 34.449 68.138 1.00 28.88 82 CYS B O 1
ATOM 2174 N N . TYR B 1 83 ? 27.744 35.719 66.360 1.00 28.81 83 TYR B N 1
ATOM 2175 C CA . TYR B 1 83 ? 28.219 36.964 66.947 1.00 34.19 83 TYR B CA 1
ATOM 2176 C C . TYR B 1 83 ? 27.200 38.086 66.697 1.00 34.58 83 TYR B C 1
ATOM 2177 O O . TYR B 1 83 ? 26.902 38.427 65.552 1.00 32.87 83 TYR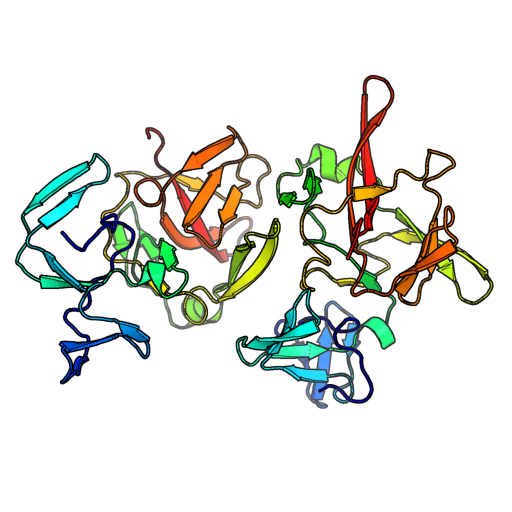 B O 1
ATOM 2186 N N . ASP B 1 84 ? 26.636 38.624 67.776 1.00 35.77 84 ASP B N 1
ATOM 2187 C CA . ASP B 1 84 ? 25.659 39.703 67.682 1.00 36.99 84 ASP B CA 1
ATOM 2188 C C . ASP B 1 84 ? 26.442 41.013 67.682 1.00 41.26 84 ASP B C 1
ATOM 2189 O O . ASP B 1 84 ? 26.516 41.704 68.709 1.00 37.02 84 ASP B O 1
ATOM 2194 N N . ASN B 1 85 ? 27.009 41.363 66.526 1.00 42.29 85 ASN B N 1
ATOM 2195 C CA . ASN B 1 85 ? 27.826 42.564 66.440 1.00 45.13 85 ASN B CA 1
ATOM 2196 C C . ASN B 1 85 ? 27.761 43.459 65.188 1.00 47.30 85 ASN B C 1
ATOM 2197 O O . ASN B 1 85 ? 28.741 44.129 64.872 1.00 47.22 85 ASN B O 1
ATOM 2202 N N . MET B 1 86 ? 26.634 43.477 64.480 1.00 47.68 86 MET B N 1
ATOM 2203 C CA . MET B 1 86 ? 26.476 44.322 63.294 1.00 50.68 86 MET B CA 1
ATOM 2204 C C . MET B 1 86 ? 26.106 45.759 63.672 1.00 50.99 86 MET B C 1
ATOM 2205 O O . MET B 1 86 ? 25.173 45.986 64.451 1.00 50.36 86 MET B O 1
ATOM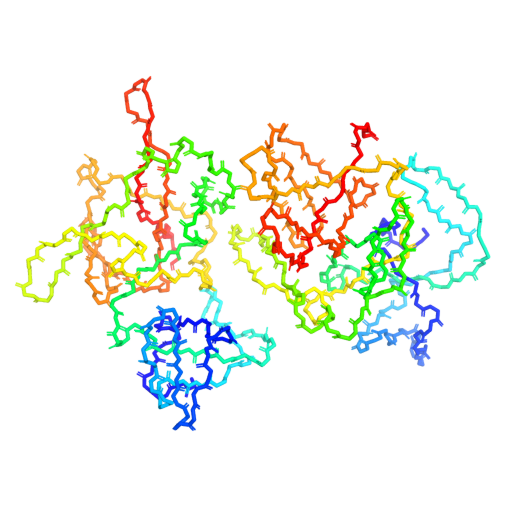 2210 N N . SER B 1 87 ? 26.842 46.720 63.119 1.00 49.49 87 SER B N 1
ATOM 2211 C CA . SER B 1 87 ? 26.590 48.132 63.389 1.00 48.90 87 SER B CA 1
ATOM 2212 C C . SER B 1 87 ? 25.276 48.516 62.737 1.00 47.85 87 SER B C 1
ATOM 2213 O O . SER B 1 87 ? 24.797 47.809 61.849 1.00 46.67 87 SER B O 1
ATOM 2216 N N . ASP B 1 88 ? 24.686 49.624 63.177 1.00 48.25 88 ASP B N 1
ATOM 2217 C CA . ASP B 1 88 ? 23.430 50.082 62.586 1.00 51.01 88 ASP B CA 1
ATOM 2218 C C . ASP B 1 88 ? 23.594 50.310 61.085 1.00 51.69 88 ASP B C 1
ATOM 2219 O O . ASP B 1 88 ? 22.638 50.157 60.320 1.00 52.04 88 ASP B O 1
ATOM 2224 N N . GLU B 1 89 ? 24.806 50.678 60.673 1.00 52.54 89 GLU B N 1
ATOM 2225 C CA . GLU B 1 89 ? 25.100 50.922 59.263 1.00 56.87 89 GLU B CA 1
ATOM 2226 C C . GLU B 1 89 ? 24.971 49.613 58.492 1.00 56.08 89 GLU B C 1
ATOM 2227 O O . GLU B 1 89 ? 24.258 49.541 57.489 1.00 57.83 89 GLU B O 1
ATOM 2233 N N . GLU B 1 90 ? 25.659 48.577 58.966 1.00 53.17 90 GLU B N 1
ATOM 2234 C CA . GLU B 1 90 ? 25.615 47.278 58.308 1.00 51.45 90 GLU B CA 1
ATOM 2235 C C . GLU B 1 90 ? 24.185 46.750 58.263 1.00 49.27 90 GLU B C 1
ATOM 2236 O O . GLU B 1 90 ? 23.756 46.157 57.275 1.00 47.79 90 GLU B O 1
ATOM 2242 N N . LEU B 1 91 ? 23.439 46.990 59.327 1.00 49.80 91 LEU B N 1
ATOM 2243 C CA . LEU B 1 91 ? 22.063 46.532 59.377 1.00 53.46 91 LEU B CA 1
ATOM 2244 C C . LEU B 1 91 ? 21.229 47.198 58.312 1.00 55.97 91 LEU B C 1
ATOM 2245 O O . LEU B 1 91 ? 20.248 46.622 57.848 1.00 58.70 91 LEU B O 1
ATOM 2250 N N . ALA B 1 92 ? 21.617 48.412 57.933 1.00 59.07 92 ALA B N 1
ATOM 2251 C CA . ALA B 1 92 ? 20.886 49.173 56.922 1.00 60.33 92 ALA B CA 1
ATOM 2252 C C . ALA B 1 92 ? 21.303 48.837 55.499 1.00 60.57 92 ALA B C 1
ATOM 2253 O O . ALA B 1 92 ? 20.465 48.767 54.608 1.00 60.64 92 ALA B O 1
ATOM 2255 N N . GLU B 1 93 ? 22.599 48.627 55.297 1.00 62.69 93 GLU B N 1
ATOM 2256 C CA . GLU B 1 93 ? 23.135 48.337 53.974 1.00 66.16 93 GLU B CA 1
ATOM 2257 C C . GLU B 1 93 ? 23.093 46.871 53.548 1.00 65.66 93 GLU B C 1
ATOM 2258 O O . GLU B 1 93 ? 23.265 46.562 52.364 1.00 66.07 93 GLU B O 1
ATOM 2264 N N . LEU B 1 94 ? 22.866 45.966 54.492 1.00 62.83 94 LEU B N 1
ATOM 2265 C CA . LEU B 1 94 ? 22.857 44.552 54.156 1.00 61.61 94 LEU B CA 1
ATOM 2266 C C . LEU B 1 94 ? 21.673 44.145 53.272 1.00 61.00 94 LEU B C 1
ATOM 2267 O O . LEU B 1 94 ? 20.591 44.746 53.341 1.00 58.30 94 LEU B O 1
ATOM 2272 N N . ASP B 1 95 ? 21.907 43.142 52.424 1.00 57.54 95 ASP B N 1
ATOM 2273 C CA . ASP B 1 95 ? 20.887 42.620 51.521 1.00 58.17 95 ASP B CA 1
ATOM 2274 C C . ASP B 1 95 ? 20.056 41.593 52.308 1.00 58.31 95 ASP B C 1
ATOM 2275 O O . ASP B 1 95 ? 20.537 40.503 52.625 1.00 58.94 95 ASP B O 1
ATOM 2280 N N . PRO B 1 96 ? 18.799 41.934 52.641 1.00 57.37 96 PRO B N 1
ATOM 2281 C CA . PRO B 1 96 ? 17.905 41.046 53.394 1.00 56.62 96 PRO B CA 1
ATOM 2282 C C . PRO B 1 96 ? 17.119 40.048 52.549 1.00 59.05 96 PRO B C 1
ATOM 2283 O O . PRO B 1 96 ? 16.274 39.312 53.075 1.00 60.44 96 PRO B O 1
ATOM 2287 N N . PHE B 1 97 ? 17.382 40.011 51.248 1.00 58.80 97 PHE B N 1
ATOM 2288 C CA . PHE B 1 97 ? 16.621 39.117 50.397 1.00 57.65 97 PHE B CA 1
ATOM 2289 C C . PHE B 1 97 ? 17.257 37.797 50.022 1.00 56.48 97 PHE B C 1
ATOM 2290 O O . PHE B 1 97 ? 18.458 37.705 49.754 1.00 56.33 97 PHE B O 1
ATOM 2298 N N . LEU B 1 98 ? 16.410 36.774 50.012 1.00 54.04 98 LEU B N 1
ATOM 2299 C CA . LEU B 1 98 ? 16.803 35.426 49.642 1.00 50.80 98 LEU B CA 1
ATOM 2300 C C . LEU B 1 98 ? 16.025 35.018 48.403 1.00 48.21 98 LEU B C 1
ATOM 2301 O O . LEU B 1 98 ? 14.846 35.346 48.250 1.00 43.32 98 LEU B O 1
ATOM 2306 N N . ASN B 1 99 ? 16.696 34.296 47.523 1.00 45.90 99 ASN B N 1
ATOM 2307 C CA . ASN B 1 99 ? 16.070 33.819 46.321 1.00 43.70 99 ASN B CA 1
ATOM 2308 C C . ASN B 1 99 ? 15.611 32.419 46.654 1.00 41.10 99 ASN B C 1
ATOM 2309 O O . ASN B 1 99 ? 16.434 31.519 46.819 1.00 44.05 99 ASN B O 1
ATOM 2314 N N . VAL B 1 100 ? 14.301 32.230 46.779 1.00 36.15 100 VAL B N 1
ATOM 2315 C CA . VAL B 1 100 ? 13.791 30.902 47.080 1.00 33.36 100 VAL B CA 1
ATOM 2316 C C . VAL B 1 100 ? 13.066 30.324 45.880 1.00 30.70 100 VAL B C 1
ATOM 2317 O O . VAL B 1 100 ? 12.267 30.991 45.233 1.00 30.65 100 VAL B O 1
ATOM 2321 N N . THR B 1 101 ? 13.380 29.077 45.567 1.00 28.99 101 THR B N 1
ATOM 2322 C CA . THR B 1 101 ? 12.746 28.413 44.451 1.00 30.59 101 THR B CA 1
ATOM 2323 C C . THR B 1 101 ? 11.472 27.729 44.961 1.00 32.40 101 THR B C 1
ATOM 2324 O O . THR B 1 101 ? 11.493 26.962 45.927 1.00 33.98 101 THR B O 1
ATOM 2328 N N . LEU B 1 102 ? 10.355 28.034 44.318 1.00 33.39 102 LEU B N 1
ATOM 2329 C CA . LEU B 1 102 ? 9.074 27.473 44.726 1.00 34.62 102 LEU B CA 1
ATOM 2330 C C . LEU B 1 102 ? 8.788 26.118 44.103 1.00 36.52 102 LEU B C 1
ATOM 2331 O O . LEU B 1 102 ? 9.512 25.663 43.216 1.00 37.31 102 LEU B O 1
ATOM 2336 N N . ASP B 1 103 ? 7.717 25.478 44.562 1.00 38.79 103 ASP B N 1
ATOM 2337 C CA . ASP B 1 103 ? 7.346 24.169 44.055 1.00 40.86 103 ASP B CA 1
ATOM 2338 C C . ASP B 1 103 ? 7.012 24.156 42.568 1.00 38.71 103 ASP B C 1
ATOM 2339 O O . ASP B 1 103 ? 7.141 23.116 41.918 1.00 37.88 103 ASP B O 1
ATOM 2344 N N . ASP B 1 104 ? 6.583 25.285 42.008 1.00 35.59 104 ASP B N 1
ATOM 2345 C CA . ASP B 1 104 ? 6.268 25.277 40.577 1.00 36.33 104 ASP B CA 1
ATOM 2346 C C . ASP B 1 104 ? 7.534 25.499 39.759 1.00 38.56 104 ASP B C 1
ATOM 2347 O O . ASP B 1 104 ? 7.478 25.650 38.532 1.00 39.34 104 ASP B O 1
ATOM 2352 N N . GLY B 1 105 ? 8.677 25.531 40.445 1.00 36.44 105 GLY B N 1
ATOM 2353 C CA . GLY B 1 105 ? 9.946 25.701 39.761 1.00 33.30 105 GLY B CA 1
ATOM 2354 C C . GLY B 1 105 ? 10.406 27.129 39.543 1.00 29.83 105 GLY B C 1
ATOM 2355 O O . GLY B 1 105 ? 11.522 27.368 39.088 1.00 29.36 105 GLY B O 1
ATOM 2356 N N . SER B 1 106 ? 9.549 28.088 39.860 1.00 30.12 106 SER B N 1
ATOM 2357 C CA . SER B 1 106 ? 9.891 29.496 39.702 1.00 27.05 106 SER B CA 1
ATOM 2358 C C . SER B 1 106 ? 10.710 30.014 40.889 1.00 30.05 106 SER B C 1
ATOM 2359 O O . SER B 1 106 ? 10.839 29.343 41.923 1.00 25.10 106 SER B O 1
ATOM 2362 N N . VAL B 1 107 ? 11.251 31.218 40.723 1.00 28.58 107 VAL B N 1
ATOM 2363 C CA . VAL B 1 107 ? 12.066 31.872 41.735 1.00 29.63 107 VAL B CA 1
ATOM 2364 C C . VAL B 1 107 ? 11.359 33.112 42.304 1.00 30.94 107 VAL B C 1
ATOM 2365 O O . VAL B 1 107 ? 10.789 33.919 41.576 1.00 28.57 107 VAL B O 1
ATOM 2369 N N . SER B 1 108 ? 11.413 33.257 43.619 1.00 31.28 108 SER B N 1
ATOM 2370 C CA . SER B 1 108 ? 10.762 34.362 44.297 1.00 32.99 108 SER B CA 1
ATOM 2371 C C . SER B 1 108 ? 11.668 35.008 45.336 1.00 36.33 108 SER B C 1
ATOM 2372 O O . SER B 1 108 ? 12.409 34.323 46.044 1.00 36.41 108 SER B O 1
ATOM 2375 N N . ARG B 1 109 ? 11.604 36.329 45.438 1.00 38.98 109 ARG B N 1
ATOM 2376 C CA . ARG B 1 109 ? 12.422 37.038 46.417 1.00 44.45 109 ARG B CA 1
ATOM 2377 C C . ARG B 1 109 ? 11.644 37.171 47.705 1.00 47.02 109 ARG B C 1
ATOM 2378 O O . ARG B 1 109 ? 10.553 37.752 47.727 1.00 44.36 109 ARG B O 1
ATOM 2386 N N . ARG B 1 110 ? 12.198 36.607 48.776 1.00 49.40 110 ARG B N 1
ATOM 2387 C CA . ARG B 1 110 ? 11.555 36.668 50.080 1.00 52.10 110 ARG B CA 1
ATOM 2388 C C . ARG B 1 110 ? 12.476 37.368 51.077 1.00 51.62 110 ARG B C 1
ATOM 2389 O O . ARG B 1 110 ? 13.666 37.054 51.183 1.00 52.64 110 ARG B O 1
ATOM 2397 N N . HIS B 1 111 ? 11.933 38.354 51.773 1.00 53.62 111 HIS B N 1
ATOM 2398 C CA . HIS B 1 111 ? 12.699 39.078 52.782 1.00 56.85 111 HIS B CA 1
ATOM 2399 C C . HIS B 1 111 ? 12.949 38.024 53.870 1.00 57.29 111 HIS B C 1
ATOM 2400 O O . HIS B 1 111 ? 11.995 37.447 54.408 1.00 54.30 111 HIS B O 1
ATOM 2407 N N . PHE B 1 112 ? 14.221 37.776 54.187 1.00 58.46 112 PHE B N 1
ATOM 2408 C CA . PHE B 1 112 ? 14.598 36.749 55.166 1.00 56.47 112 PHE B CA 1
ATOM 2409 C C . PHE B 1 112 ? 13.843 36.784 56.490 1.00 56.28 112 PHE B C 1
ATOM 2410 O O . PHE B 1 112 ? 13.490 35.743 57.034 1.00 56.88 112 PHE B O 1
ATOM 2418 N N . LYS B 1 113 ? 13.573 37.981 56.990 1.00 56.73 113 LYS B N 1
ATOM 2419 C CA . LYS B 1 113 ? 12.901 38.136 58.270 1.00 58.03 113 LYS B CA 1
ATOM 2420 C C . LYS B 1 113 ? 11.380 38.341 58.209 1.00 58.04 113 LYS B C 1
ATOM 2421 O O . LYS B 1 113 ? 10.627 37.743 58.983 1.00 55.98 113 LYS B O 1
ATOM 2427 N N . ASN B 1 114 ? 10.925 39.175 57.283 1.00 57.20 114 ASN B N 1
ATOM 2428 C CA . ASN B 1 114 ? 9.505 39.481 57.180 1.00 56.50 114 ASN B CA 1
ATOM 2429 C C . ASN B 1 114 ? 8.633 38.482 56.427 1.00 58.65 114 ASN B C 1
ATOM 2430 O O . ASN B 1 114 ? 7.451 38.326 56.749 1.00 56.56 114 ASN B O 1
ATOM 2435 N N . GLU B 1 115 ? 9.203 37.799 55.437 1.00 58.81 115 GLU B N 1
ATOM 2436 C CA . GLU B 1 115 ? 8.414 36.862 54.644 1.00 59.88 115 GLU B CA 1
ATOM 2437 C C . GLU B 1 115 ? 8.653 35.397 54.994 1.00 57.92 115 GLU B C 1
ATOM 2438 O O . GLU B 1 115 ? 7.963 34.496 54.500 1.00 57.27 115 GLU B O 1
ATOM 2444 N N . LEU B 1 116 ? 9.619 35.164 55.870 1.00 53.07 116 LEU B N 1
ATOM 2445 C CA . LEU B 1 116 ? 9.953 33.811 56.266 1.00 46.14 116 LEU B CA 1
ATOM 2446 C C . LEU B 1 116 ? 10.146 33.757 57.778 1.00 43.58 116 LEU B C 1
ATOM 2447 O O . LEU B 1 116 ? 10.404 34.778 58.416 1.00 44.33 116 LEU B O 1
ATOM 2452 N N . ILE B 1 117 ? 9.999 32.570 58.355 1.00 37.70 117 ILE B N 1
ATOM 2453 C CA . ILE B 1 117 ? 10.222 32.420 59.785 1.00 36.61 117 ILE B CA 1
ATOM 2454 C C . ILE B 1 117 ? 11.671 31.975 59.924 1.00 35.86 117 ILE B C 1
ATOM 2455 O O . ILE B 1 117 ? 12.049 30.921 59.415 1.00 33.94 117 ILE B O 1
ATOM 2460 N N . VAL B 1 118 ? 12.477 32.793 60.594 1.00 34.32 118 VAL B N 1
ATOM 2461 C CA . VAL B 1 118 ? 13.881 32.476 60.785 1.00 33.07 118 VAL B CA 1
ATOM 2462 C C . VAL B 1 118 ? 14.072 31.457 61.899 1.00 32.74 118 VAL B C 1
ATOM 2463 O O . VAL B 1 118 ? 13.636 31.674 63.026 1.00 32.87 118 VAL B O 1
ATOM 2467 N N . GLN B 1 119 ? 14.706 30.335 61.580 1.00 32.00 119 GLN B N 1
ATOM 2468 C CA . GLN B 1 119 ? 14.984 29.330 62.597 1.00 30.10 119 GLN B CA 1
ATOM 2469 C C . GLN B 1 119 ? 16.436 29.550 62.968 1.00 30.36 119 GLN B C 1
ATOM 2470 O O . GLN B 1 119 ? 17.335 29.382 62.128 1.00 31.38 119 GLN B O 1
ATOM 2476 N N . TRP B 1 120 ? 16.671 29.916 64.220 1.00 28.78 120 TRP B N 1
ATOM 2477 C CA . TRP B 1 120 ? 18.027 30.197 64.657 1.00 33.21 120 TRP B CA 1
ATOM 2478 C C . TRP B 1 120 ? 18.484 29.420 65.871 1.00 31.68 120 TRP B C 1
ATOM 2479 O O . TRP B 1 120 ? 19.641 29.532 66.238 1.00 37.03 120 TRP B O 1
ATOM 2490 N N . ASP B 1 121 ? 17.610 28.651 66.511 1.00 30.30 121 ASP B N 1
ATOM 2491 C CA . ASP B 1 121 ? 18.068 27.937 67.688 1.00 31.05 121 ASP B CA 1
ATOM 2492 C C . ASP B 1 121 ? 18.480 26.495 67.415 1.00 30.78 121 ASP B C 1
ATOM 2493 O O . ASP B 1 121 ? 18.747 25.734 68.347 1.00 32.03 121 ASP B O 1
ATOM 2498 N N . LEU B 1 122 ? 18.539 26.116 66.144 1.00 29.81 122 LEU B N 1
ATOM 2499 C CA . LEU B 1 122 ? 18.917 24.752 65.810 1.00 31.11 122 LEU B CA 1
ATOM 2500 C C . LEU B 1 122 ? 20.429 24.562 65.995 1.00 32.84 122 LEU B C 1
ATOM 2501 O O . LEU B 1 122 ? 21.202 25.513 65.899 1.00 32.13 122 LEU B O 1
ATOM 2506 N N . PRO B 1 123 ? 20.873 23.334 66.292 1.00 35.04 123 PRO B N 1
ATOM 2507 C CA . PRO B 1 123 ? 22.314 23.121 66.459 1.00 32.62 123 PRO B CA 1
ATOM 2508 C C . PRO B 1 123 ? 23.113 23.434 65.193 1.00 29.70 123 PRO B C 1
ATOM 2509 O O . PRO B 1 123 ? 22.639 23.222 64.079 1.00 26.26 123 PRO B O 1
ATOM 2513 N N . MET B 1 124 ? 24.325 23.955 65.376 1.00 29.94 124 MET B N 1
ATOM 2514 C CA . MET B 1 124 ? 25.194 24.281 64.246 1.00 31.47 124 MET B CA 1
ATOM 2515 C C . MET B 1 124 ? 25.455 22.959 63.506 1.00 31.28 124 MET B C 1
ATOM 2516 O O . MET B 1 124 ? 25.720 21.932 64.136 1.00 31.51 124 MET B O 1
ATOM 2521 N N . PRO B 1 125 ? 25.369 22.958 62.168 1.00 32.90 125 PRO B N 1
ATOM 2522 C CA . PRO B 1 125 ? 25.612 21.690 61.458 1.00 34.47 125 PRO B CA 1
ATOM 2523 C C . PRO B 1 125 ? 26.959 20.991 61.733 1.00 34.05 125 PRO B C 1
ATOM 2524 O O . PRO B 1 125 ? 27.032 19.771 61.706 1.00 34.16 125 PRO B O 1
ATOM 2528 N N . CYS B 1 126 ? 28.012 21.760 61.998 1.00 36.44 126 CYS B N 1
ATOM 2529 C CA . CYS B 1 126 ? 29.335 21.205 62.327 1.00 38.97 126 CYS B CA 1
ATOM 2530 C C . CYS B 1 126 ? 30.281 22.365 62.621 1.00 41.88 126 CY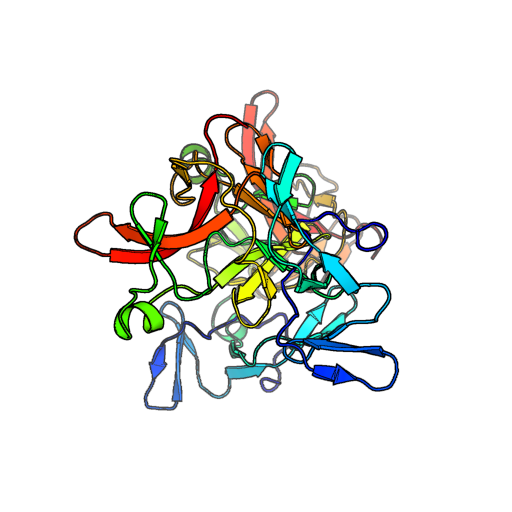S B C 1
ATOM 2531 O O . CYS B 1 126 ? 29.931 23.532 62.418 1.00 39.61 126 CYS B O 1
ATOM 2534 N N . ASP B 1 127 ? 31.478 22.046 63.108 1.00 43.01 127 ASP B N 1
ATOM 2535 C CA . ASP B 1 127 ? 32.477 23.073 63.363 1.00 43.66 127 ASP B CA 1
ATOM 2536 C C . ASP B 1 127 ? 33.168 23.335 62.035 1.00 42.66 127 ASP B C 1
ATOM 2537 O O . ASP B 1 127 ? 33.149 22.501 61.127 1.00 43.56 127 ASP B O 1
ATOM 2542 N N . GLY B 1 128 ? 33.772 24.502 61.917 1.00 41.36 128 GLY B N 1
ATOM 2543 C CA . GLY B 1 128 ? 34.484 24.829 60.697 1.00 39.91 128 GLY B CA 1
ATOM 2544 C C . GLY B 1 128 ? 33.747 24.615 59.378 1.00 41.85 128 GLY B C 1
ATOM 2545 O O . GLY B 1 128 ? 34.216 23.878 58.501 1.00 41.24 128 GLY B O 1
ATOM 2546 N N . MET B 1 129 ? 32.603 25.266 59.220 1.00 33.08 129 MET B N 1
ATOM 2547 C CA . MET B 1 129 ? 31.841 25.162 57.986 1.00 30.51 129 MET B CA 1
ATOM 2548 C C . MET B 1 129 ? 32.486 26.063 56.939 1.00 29.67 129 MET B C 1
ATOM 2549 O O . MET B 1 129 ? 33.226 26.995 57.283 1.00 28.06 129 MET B O 1
ATOM 2554 N N . PHE B 1 130 ? 32.222 25.791 55.663 1.00 24.58 130 PHE B N 1
ATOM 2555 C CA . PHE B 1 130 ? 32.727 26.677 54.626 1.00 28.85 130 PHE B CA 1
ATOM 2556 C C . PHE B 1 130 ? 31.479 27.334 54.041 1.00 29.17 130 PHE B C 1
ATOM 2557 O O . PHE B 1 130 ? 30.385 26.800 54.183 1.00 32.69 130 PHE B O 1
ATOM 2565 N N . TYR B 1 131 ? 31.626 28.496 53.418 1.00 32.34 131 TYR B N 1
ATOM 2566 C CA . TYR B 1 131 ? 30.469 29.177 52.846 1.00 32.16 131 TYR B CA 1
ATOM 2567 C C . TYR B 1 131 ? 30.536 29.226 51.327 1.00 32.27 131 TYR B C 1
ATOM 2568 O O . TYR B 1 131 ? 31.615 29.129 50.734 1.00 32.89 131 TYR B O 1
ATOM 2577 N N . LEU B 1 132 ? 29.371 29.363 50.703 1.00 28.21 132 LEU B N 1
ATOM 2578 C CA . LEU B 1 132 ? 29.283 29.443 49.255 1.00 28.46 132 LEU B CA 1
ATOM 2579 C C . LEU B 1 132 ? 29.055 30.889 48.822 1.00 33.06 132 LEU B C 1
ATOM 2580 O O . LEU B 1 132 ? 28.238 31.608 49.402 1.00 34.28 132 LEU B O 1
ATOM 2585 N N . ASP B 1 133 ? 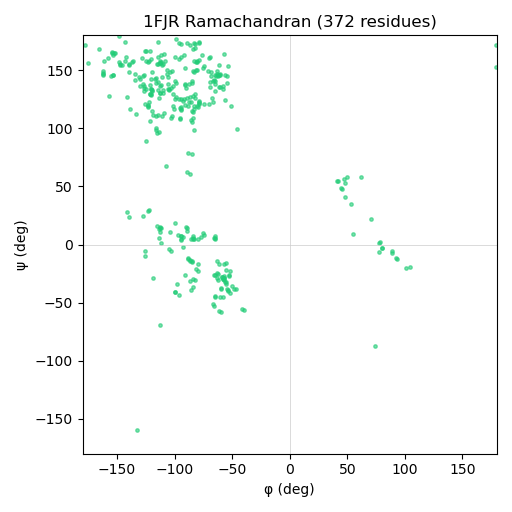29.796 31.309 47.807 1.00 31.80 133 ASP B N 1
ATOM 2586 C CA . ASP B 1 133 ? 29.674 32.647 47.246 1.00 33.24 133 ASP B CA 1
ATOM 2587 C C . ASP B 1 133 ? 29.141 32.324 45.856 1.00 34.38 133 ASP B C 1
ATOM 2588 O O . ASP B 1 133 ? 29.929 31.986 44.949 1.00 31.99 133 ASP B O 1
ATOM 2593 N N . ASN B 1 134 ? 27.821 32.412 45.681 1.00 31.65 134 ASN B N 1
ATOM 2594 C CA . ASN B 1 134 ? 27.232 32.066 44.396 1.00 34.23 134 ASN B CA 1
ATOM 2595 C C . ASN B 1 134 ? 27.600 32.972 43.223 1.00 34.86 134 ASN B C 1
ATOM 2596 O O . ASN B 1 134 ? 27.072 32.807 42.124 1.00 32.23 134 ASN B O 1
ATOM 2601 N N . ARG B 1 135 ? 28.506 33.920 43.450 1.00 36.26 135 ARG B N 1
ATOM 2602 C CA . ARG B 1 135 ? 28.968 34.786 42.369 1.00 39.85 135 ARG B CA 1
ATOM 2603 C C . ARG B 1 135 ? 29.999 33.970 41.578 1.00 41.14 135 ARG B C 1
ATOM 2604 O O . ARG B 1 135 ? 30.250 34.245 40.407 1.00 43.05 135 ARG B O 1
ATOM 2612 N N . GLU B 1 136 ? 30.582 32.958 42.227 1.00 41.06 136 GLU B N 1
ATOM 2613 C CA . GLU B 1 136 ? 31.572 32.077 41.596 1.00 39.84 136 GLU B CA 1
ATOM 2614 C C . GLU B 1 136 ? 30.814 30.897 40.979 1.00 41.35 136 GLU B C 1
ATOM 2615 O O . GLU B 1 136 ? 29.903 30.329 41.597 1.00 40.61 136 GLU B O 1
ATOM 2621 N N . GLU B 1 137 ? 31.204 30.508 39.773 1.00 38.74 137 GLU B N 1
ATOM 2622 C CA . GLU B 1 137 ? 30.515 29.439 39.071 1.00 39.92 137 GLU B CA 1
ATOM 2623 C C . GLU B 1 137 ? 30.415 28.085 39.771 1.00 39.97 137 GLU B C 1
ATOM 2624 O O . GLU B 1 137 ? 29.466 27.334 39.515 1.00 37.71 137 GLU B O 1
ATOM 2630 N N . GLN B 1 138 ? 31.366 27.769 40.652 1.00 36.61 138 GLN B N 1
ATOM 2631 C CA . GLN B 1 138 ? 31.349 26.477 41.344 1.00 37.32 138 GLN B CA 1
ATOM 2632 C C . GLN B 1 138 ? 30.513 26.500 42.610 1.00 35.62 138 GLN B C 1
ATOM 2633 O O . GLN B 1 138 ? 30.183 25.449 43.156 1.00 35.08 138 GLN B O 1
ATOM 2639 N N . ASP B 1 139 ? 30.165 27.695 43.063 1.00 31.19 139 ASP B N 1
ATOM 2640 C CA . ASP B 1 139 ? 29.393 27.868 44.293 1.00 35.56 139 ASP B CA 1
ATOM 2641 C C . ASP B 1 139 ? 27.878 27.998 44.143 1.00 36.47 139 ASP B C 1
ATOM 2642 O O . ASP B 1 139 ? 27.188 28.286 45.121 1.00 35.44 139 ASP B O 1
ATOM 2647 N N . LYS B 1 140 ? 27.362 27.791 42.939 1.00 34.79 140 LYS B N 1
ATOM 2648 C CA . LYS B 1 140 ? 25.930 27.938 42.713 1.00 35.48 140 LYS B CA 1
ATOM 2649 C C . LYS B 1 140 ? 25.105 26.952 43.519 1.00 32.14 140 LYS B C 1
ATOM 2650 O O . LYS B 1 140 ? 25.516 25.809 43.731 1.00 28.52 140 LYS B O 1
ATOM 2656 N N . TYR B 1 141 ? 23.931 27.401 43.951 1.00 28.31 141 TYR B N 1
ATOM 2657 C CA . TYR B 1 141 ? 23.028 26.560 44.726 1.00 24.86 141 TYR B CA 1
ATOM 2658 C C . TYR B 1 141 ? 21.577 26.976 44.517 1.00 25.03 141 TYR B C 1
ATOM 2659 O O . TYR B 1 141 ? 21.292 28.058 44.005 1.00 23.33 141 TYR B O 1
ATOM 2668 N N . THR B 1 142 ? 20.666 26.101 44.914 1.00 24.44 142 THR B N 1
ATOM 2669 C CA . THR B 1 142 ? 19.245 26.369 44.835 1.00 24.22 142 THR B CA 1
ATOM 2670 C C . THR B 1 142 ? 18.678 26.130 46.233 1.00 27.72 142 THR B C 1
ATOM 2671 O O . THR B 1 142 ? 18.967 25.112 46.862 1.00 28.36 142 THR B O 1
ATOM 2675 N N . LEU B 1 143 ? 17.873 27.070 46.712 1.00 29.24 143 LEU B N 1
ATOM 2676 C CA . LEU B 1 143 ? 17.255 26.966 48.026 1.00 28.83 143 LEU B CA 1
ATOM 2677 C C . LEU B 1 143 ? 15.755 26.891 47.816 1.00 27.23 143 LEU B C 1
ATOM 2678 O O . LEU B 1 143 ? 15.132 27.870 47.397 1.00 27.08 143 LEU B O 1
ATOM 2683 N N . PHE B 1 144 ? 15.174 25.731 48.090 1.00 27.22 144 PHE B N 1
ATOM 2684 C CA . PHE B 1 144 ? 13.737 25.580 47.921 1.00 28.63 144 PHE B CA 1
ATOM 2685 C C . PHE B 1 144 ? 12.982 26.094 49.127 1.00 31.10 144 PHE B C 1
ATOM 2686 O O . PHE B 1 144 ? 13.476 26.043 50.255 1.00 32.49 144 PHE B O 1
ATOM 2694 N N . GLU B 1 145 ? 11.783 26.609 48.875 1.00 35.48 145 GLU B N 1
ATOM 2695 C CA . GLU B 1 145 ? 10.936 27.146 49.925 1.00 37.23 145 GLU B CA 1
ATOM 2696 C C . GLU B 1 145 ? 10.664 26.117 51.014 1.00 35.05 145 GLU B C 1
ATOM 2697 O O . GLU B 1 145 ? 10.520 26.483 52.175 1.00 35.42 145 GLU B O 1
ATOM 2703 N N . ASN B 1 146 ? 10.596 24.837 50.644 1.00 34.81 146 ASN B N 1
ATOM 2704 C CA . ASN B 1 146 ? 10.326 23.787 51.625 1.00 38.38 146 ASN B CA 1
ATOM 2705 C C . ASN B 1 146 ? 11.519 23.400 52.507 1.00 35.42 146 ASN B C 1
ATOM 2706 O O . ASN B 1 146 ? 11.446 22.431 53.271 1.00 32.06 146 ASN B O 1
ATOM 2711 N N . GLY B 1 147 ? 12.622 24.128 52.393 1.00 31.89 147 GLY B N 1
ATOM 2712 C CA . GLY B 1 147 ? 13.763 23.814 53.236 1.00 33.33 147 GLY B CA 1
ATOM 2713 C C . GLY B 1 147 ? 14.890 23.030 52.602 1.00 32.22 147 GLY B C 1
ATOM 2714 O O . GLY B 1 147 ? 16.012 23.049 53.126 1.00 33.26 147 GLY B O 1
ATOM 2715 N N . THR B 1 148 ? 14.613 22.338 51.493 1.00 28.64 148 THR B N 1
ATOM 2716 C CA . THR B 1 148 ? 15.645 21.563 50.801 1.00 25.95 148 THR B CA 1
ATOM 2717 C C . THR B 1 148 ? 16.681 22.481 50.154 1.00 27.53 148 THR B C 1
ATOM 2718 O O . THR B 1 148 ? 16.327 23.488 49.534 1.00 29.97 148 THR B O 1
ATOM 2722 N N . PHE B 1 149 ? 17.954 22.126 50.311 1.00 27.50 149 PHE B N 1
ATOM 2723 C CA . PHE B 1 149 ? 19.082 22.873 49.750 1.00 25.32 149 PHE B CA 1
ATOM 2724 C C . PHE B 1 149 ? 19.786 21.996 48.699 1.00 25.63 149 PHE B C 1
ATOM 2725 O O . PHE B 1 149 ? 20.080 20.826 48.965 1.00 26.38 149 PHE B O 1
ATOM 2733 N N . PHE B 1 150 ? 20.077 22.554 47.524 1.00 22.76 150 PHE B N 1
ATOM 2734 C CA . PHE B 1 150 ? 20.727 21.777 46.464 1.00 26.47 150 PHE B CA 1
ATOM 2735 C C . PHE B 1 150 ? 22.038 22.441 46.019 1.00 25.89 150 PHE B C 1
ATOM 2736 O O . PHE B 1 150 ? 22.039 23.582 45.554 1.00 27.32 150 PHE B O 1
ATOM 2744 N N . ARG B 1 151 ? 23.154 21.730 46.172 1.00 26.68 151 ARG B N 1
ATOM 2745 C CA . ARG B 1 151 ? 24.470 22.282 45.811 1.00 28.75 151 ARG B CA 1
ATOM 2746 C C . ARG B 1 151 ? 24.775 21.823 44.394 1.00 30.21 151 ARG B C 1
ATOM 2747 O O . ARG B 1 151 ? 24.902 20.628 44.133 1.00 28.80 151 ARG B O 1
ATOM 2755 N N . HIS B 1 152 ? 24.884 22.776 43.479 1.00 30.02 152 HIS B N 1
ATOM 2756 C CA . HIS B 1 152 ? 25.094 22.430 42.082 1.00 36.00 152 HIS B CA 1
ATOM 2757 C C . HIS B 1 152 ? 26.407 21.736 41.727 1.00 35.56 152 HIS B C 1
ATOM 2758 O O . HIS B 1 152 ? 26.388 20.749 40.999 1.00 33.41 152 HIS B O 1
ATOM 2765 N N . PHE B 1 153 ? 27.532 22.227 42.244 1.00 35.36 153 PHE B N 1
ATOM 2766 C CA . PHE B 1 153 ? 28.835 21.635 41.917 1.00 39.50 153 PHE B CA 1
ATOM 2767 C C . PHE B 1 153 ? 28.826 20.111 41.854 1.00 36.39 153 PHE B C 1
ATOM 2768 O O . PHE B 1 153 ? 29.189 19.524 40.840 1.00 36.18 153 PHE B O 1
ATOM 2776 N N . ASP B 1 154 ? 28.411 19.473 42.941 1.00 34.33 154 ASP B N 1
ATOM 2777 C CA . ASP B 1 154 ? 28.366 18.018 43.006 1.00 31.84 154 ASP B CA 1
ATOM 2778 C C . ASP B 1 154 ? 26.927 17.513 43.054 1.00 31.84 154 ASP B C 1
ATOM 2779 O O . ASP B 1 154 ? 26.659 16.352 43.369 1.00 31.40 154 ASP B O 1
ATOM 2784 N N . ARG B 1 155 ? 25.993 18.393 42.734 1.00 35.36 155 ARG B N 1
ATOM 2785 C CA . ARG B 1 155 ? 24.576 18.037 42.737 1.00 36.00 155 ARG B CA 1
ATOM 2786 C C . ARG B 1 155 ? 24.132 17.233 43.966 1.00 35.89 155 ARG B C 1
ATOM 2787 O O . ARG B 1 155 ? 23.463 16.204 43.836 1.00 33.80 155 ARG B O 1
ATOM 2795 N N . VAL B 1 156 ? 24.500 17.685 45.163 1.00 33.69 156 VAL B N 1
ATOM 2796 C CA . VAL B 1 156 ? 24.066 16.963 46.349 1.00 34.42 156 VAL B CA 1
ATOM 2797 C C . VAL B 1 156 ? 22.968 17.780 47.029 1.00 32.01 156 VAL B C 1
ATOM 2798 O O . VAL B 1 156 ? 22.972 19.013 46.986 1.00 33.65 156 VAL B O 1
ATOM 2802 N N . THR B 1 157 ? 22.030 17.074 47.641 1.00 29.24 157 THR B N 1
ATOM 2803 C CA . THR B 1 157 ? 20.906 17.678 48.336 1.00 29.95 157 THR B CA 1
ATOM 2804 C C . THR B 1 157 ? 21.199 17.652 49.832 1.00 31.44 157 THR B C 1
ATOM 2805 O O . THR B 1 157 ? 21.567 16.616 50.381 1.00 31.67 157 THR B O 1
ATOM 2809 N N . LEU B 1 158 ? 21.053 18.793 50.492 1.00 30.45 158 LEU B N 1
ATOM 2810 C CA . LEU B 1 158 ? 21.310 18.857 51.926 1.00 31.02 158 LEU B CA 1
ATOM 2811 C C . LEU B 1 158 ? 20.040 19.203 52.658 1.00 32.53 158 LEU B C 1
ATOM 2812 O O . LEU B 1 158 ? 19.265 20.055 52.198 1.00 34.15 158 LEU B O 1
ATOM 2817 N N . ARG B 1 159 ? 19.815 18.538 53.784 1.00 34.80 159 ARG B N 1
ATOM 2818 C CA . ARG B 1 159 ? 18.632 18.819 54.590 1.00 40.64 159 ARG B CA 1
ATOM 2819 C C . ARG B 1 159 ? 19.002 19.826 55.678 1.00 38.29 159 ARG B C 1
ATOM 2820 O O . ARG B 1 159 ? 20.180 20.155 55.859 1.00 31.52 159 ARG B O 1
ATOM 2828 N N . LYS B 1 160 ? 18.006 20.312 56.405 1.00 36.36 160 LYS B N 1
ATOM 2829 C CA . LYS B 1 160 ? 18.257 21.332 57.409 1.00 34.00 160 LYS B CA 1
ATOM 2830 C C . LYS B 1 160 ? 19.307 21.055 58.504 1.00 36.08 160 LYS B C 1
ATOM 2831 O O . LYS B 1 160 ? 19.773 21.987 59.164 1.00 34.85 160 LYS B O 1
ATOM 2837 N N . ARG B 1 161 ? 19.730 19.814 58.708 1.00 34.53 161 ARG B N 1
ATOM 2838 C CA . ARG B 1 161 ? 20.737 19.617 59.744 1.00 33.61 161 ARG B CA 1
ATOM 2839 C C . ARG B 1 161 ? 22.121 19.669 59.128 1.00 33.18 161 ARG B C 1
ATOM 2840 O O . ARG B 1 161 ? 23.138 19.586 59.825 1.00 33.51 161 ARG B O 1
ATOM 2848 N N . GLU B 1 162 ? 22.165 19.833 57.815 1.00 30.19 162 GLU B N 1
ATOM 2849 C CA . GLU B 1 162 ? 23.442 19.877 57.142 1.00 31.01 162 GLU B CA 1
ATOM 2850 C C . GLU B 1 162 ? 23.826 21.226 56.551 1.00 31.31 162 GLU B C 1
ATOM 2851 O O . GLU B 1 162 ? 24.872 21.344 55.925 1.00 31.75 162 GLU B O 1
ATOM 2857 N N . TYR B 1 163 ? 22.994 22.245 56.721 1.00 26.58 163 TYR B N 1
ATOM 2858 C CA . TYR B 1 163 ? 23.348 23.545 56.181 1.00 25.20 163 TYR B CA 1
ATOM 2859 C C . TYR B 1 163 ? 22.647 24.621 56.993 1.00 25.76 163 TYR B C 1
ATOM 2860 O O . TYR B 1 163 ? 21.730 24.340 57.762 1.00 26.23 163 TYR B O 1
ATOM 2869 N N . CYS B 1 164 ? 23.105 25.850 56.834 1.00 21.61 164 CYS B N 1
ATOM 2870 C CA . CYS B 1 164 ? 22.476 26.973 57.503 1.00 25.63 164 CYS B CA 1
ATOM 2871 C C . CYS B 1 164 ? 22.934 28.233 56.788 1.00 25.77 164 CYS B C 1
ATOM 2872 O O . CYS B 1 164 ? 24.055 28.306 56.275 1.00 24.02 164 CYS B O 1
ATOM 2875 N N . LEU B 1 165 ? 22.039 29.207 56.723 1.00 26.01 165 LEU B N 1
ATOM 2876 C CA . LEU B 1 165 ? 22.312 30.479 56.061 1.00 24.45 165 LEU B CA 1
ATOM 2877 C C . LEU B 1 165 ? 22.603 31.559 57.093 1.00 26.58 165 LEU B C 1
ATOM 2878 O O . LEU B 1 165 ? 22.085 31.522 58.215 1.00 27.41 165 LEU B O 1
ATOM 2883 N N . GLN B 1 166 ? 23.432 32.526 56.724 1.00 26.46 166 GLN B N 1
ATOM 2884 C CA . GLN B 1 166 ? 23.727 33.616 57.634 1.00 29.47 166 GLN B CA 1
ATOM 2885 C C . GLN B 1 166 ? 24.322 34.809 56.921 1.00 31.65 166 GLN B C 1
ATOM 2886 O O . GLN B 1 166 ? 25.038 34.661 55.927 1.00 35.17 166 GLN B O 1
ATOM 2892 N N . HIS B 1 167 ? 24.008 35.998 57.422 1.00 33.52 167 HIS B N 1
ATOM 2893 C CA . HIS B 1 167 ? 24.557 37.217 56.847 1.00 36.69 167 HIS B CA 1
ATOM 2894 C C . HIS B 1 167 ? 26.059 37.025 56.895 1.00 38.36 167 HIS B C 1
ATOM 2895 O O . HIS B 1 167 ? 26.588 36.403 57.819 1.00 34.67 167 HIS B O 1
ATOM 2902 N N . LEU B 1 168 ? 26.746 37.549 55.896 1.00 41.13 168 LEU B N 1
ATOM 2903 C CA . LEU B 1 168 ? 28.184 37.409 55.849 1.00 46.53 168 LEU B CA 1
ATOM 2904 C C . LEU B 1 168 ? 28.789 38.564 55.066 1.00 48.40 168 LEU B C 1
ATOM 2905 O O . LEU B 1 168 ? 28.192 39.076 54.118 1.00 45.06 168 LEU B O 1
ATOM 2910 N N . THR B 1 169 ? 29.974 38.986 55.477 1.00 52.63 169 THR B N 1
ATOM 2911 C CA . THR B 1 169 ? 30.637 40.090 54.803 1.00 59.87 169 THR B CA 1
ATOM 2912 C C . THR B 1 169 ? 31.492 39.611 53.638 1.00 62.09 169 THR B C 1
ATOM 2913 O O . THR B 1 169 ? 32.420 38.821 53.819 1.00 62.78 169 THR B O 1
ATOM 2917 N N . PHE B 1 170 ? 31.154 40.083 52.441 1.00 67.38 170 PHE B N 1
ATOM 2918 C CA . PHE B 1 170 ? 31.891 39.739 51.230 1.00 72.76 170 PHE B CA 1
ATOM 2919 C C . PHE B 1 170 ? 32.746 40.935 50.851 1.00 77.73 170 PHE B C 1
ATOM 2920 O O . PHE B 1 170 ? 32.371 42.082 51.109 1.00 78.41 170 PHE B O 1
ATOM 2928 N N . ALA B 1 171 ? 33.894 40.670 50.242 1.00 83.38 171 ALA B N 1
ATOM 2929 C CA . ALA B 1 171 ? 34.786 41.747 49.835 1.00 88.34 171 ALA B CA 1
ATOM 2930 C C . ALA B 1 171 ? 35.709 41.303 48.710 1.00 91.69 171 ALA B C 1
ATOM 2931 O O . ALA B 1 171 ? 36.371 40.266 48.813 1.00 92.42 171 ALA B O 1
ATOM 2933 N N . ASP B 1 172 ? 35.741 42.090 47.636 1.00 95.25 172 ASP B N 1
ATOM 2934 C CA . ASP B 1 172 ? 36.599 41.796 46.491 1.00 98.21 172 ASP B CA 1
ATOM 2935 C C . ASP B 1 172 ? 37.710 42.838 46.348 1.00 99.46 172 ASP B C 1
ATOM 2936 O O . ASP B 1 172 ? 38.887 42.537 46.571 1.00 99.60 172 ASP B O 1
ATOM 2941 N N . GLY B 1 173 ? 37.335 44.062 45.984 1.00 99.94 173 GLY B N 1
ATOM 2942 C CA . GLY B 1 173 ? 38.324 45.114 45.815 1.00 99.94 173 GLY B CA 1
ATOM 2943 C C . GLY B 1 173 ? 38.058 46.369 46.626 1.00 99.94 173 GLY B C 1
ATOM 2944 O O . GLY B 1 173 ? 37.396 47.295 46.148 1.00 99.94 173 GLY B O 1
ATOM 2945 N N . ASN B 1 174 ? 38.577 46.400 47.853 1.00 99.94 174 ASN B N 1
ATOM 2946 C CA . ASN B 1 174 ? 38.422 47.543 48.757 1.00 99.94 174 ASN B CA 1
ATOM 2947 C C . ASN B 1 174 ? 36.962 47.951 48.990 1.00 99.94 174 ASN B C 1
ATOM 2948 O O . ASN B 1 174 ? 36.690 48.994 49.592 1.00 99.94 174 ASN B O 1
ATOM 2953 N N . ALA B 1 175 ? 36.033 47.127 48.511 1.00 99.32 175 ALA B N 1
ATOM 2954 C CA . ALA B 1 175 ? 34.600 47.379 48.670 1.00 97.23 175 ALA B CA 1
ATOM 2955 C C . ALA B 1 175 ? 33.975 46.197 49.414 1.00 95.45 175 ALA B C 1
ATOM 2956 O O . ALA B 1 175 ? 34.168 45.037 49.033 1.00 94.59 175 ALA B O 1
ATOM 2958 N N . THR B 1 176 ? 33.223 46.488 50.471 1.00 92.69 176 THR B N 1
ATOM 2959 C CA . THR B 1 176 ? 32.609 45.424 51.257 1.00 89.51 176 THR B CA 1
ATOM 2960 C C . THR B 1 176 ? 31.081 45.509 51.305 1.00 87.00 176 THR B C 1
ATOM 2961 O O . THR B 1 176 ? 30.508 46.598 51.365 1.00 89.36 176 THR B O 1
ATOM 2965 N N . SER B 1 177 ? 30.424 44.352 51.268 1.00 82.37 177 SER B N 1
ATOM 2966 C CA . SER B 1 177 ? 28.964 44.295 51.312 1.00 76.99 177 SER B CA 1
ATOM 2967 C C . SER B 1 177 ? 28.515 43.050 52.067 1.00 72.36 177 SER B C 1
ATOM 2968 O O . SER B 1 177 ? 29.236 42.055 52.129 1.00 72.75 177 SER B O 1
ATOM 2971 N N . ILE B 1 178 ? 27.316 43.105 52.633 1.00 65.83 178 ILE B N 1
ATOM 2972 C CA . ILE B 1 178 ? 26.790 41.976 53.380 1.00 58.59 178 ILE B CA 1
ATOM 2973 C C . ILE B 1 178 ? 25.602 41.358 52.659 1.00 54.60 178 ILE B C 1
ATOM 2974 O O . ILE B 1 178 ? 24.667 42.051 52.252 1.00 51.69 178 ILE B O 1
ATOM 2979 N N . ARG B 1 179 ? 25.660 40.042 52.511 1.00 49.82 179 ARG B N 1
ATOM 2980 C CA . ARG B 1 179 ? 24.627 39.273 51.834 1.00 47.81 179 ARG B CA 1
ATOM 2981 C C . ARG B 1 179 ? 24.483 37.943 52.575 1.00 42.50 179 ARG B C 1
ATOM 2982 O O . ARG B 1 179 ? 25.398 37.533 53.291 1.00 37.86 179 ARG B O 1
ATOM 2990 N N . ILE B 1 180 ? 23.333 37.286 52.426 1.00 38.96 180 ILE B N 1
ATOM 2991 C CA . ILE B 1 180 ? 23.103 36.014 53.095 1.00 33.77 180 ILE B CA 1
ATOM 2992 C C . ILE B 1 180 ? 23.732 34.895 52.281 1.00 35.11 180 ILE B C 1
ATOM 2993 O O . ILE B 1 180 ? 23.443 34.757 51.093 1.00 37.23 180 ILE B O 1
ATOM 2998 N N . ALA B 1 181 ? 24.580 34.094 52.922 1.00 32.58 181 ALA B N 1
ATOM 2999 C CA . ALA B 1 181 ? 25.254 32.993 52.237 1.00 30.47 181 ALA B CA 1
ATOM 3000 C C . ALA B 1 181 ? 25.069 31.654 52.942 1.00 29.08 181 ALA B C 1
ATOM 3001 O O . ALA B 1 181 ? 24.997 31.589 54.165 1.00 26.18 181 ALA B O 1
ATOM 3003 N N . PRO B 1 182 ? 24.979 30.563 52.169 1.00 27.23 182 PRO B N 1
ATOM 3004 C CA . PRO B 1 182 ? 24.813 29.264 52.826 1.00 27.88 182 PRO B CA 1
ATOM 3005 C C . PRO B 1 182 ? 26.157 28.742 53.313 1.00 27.87 182 PRO B C 1
ATOM 3006 O O . PRO B 1 182 ? 27.201 29.048 52.740 1.00 25.84 182 PRO B O 1
ATOM 3010 N N . HIS B 1 183 ? 26.107 27.973 54.392 1.00 26.18 183 HIS B N 1
ATOM 3011 C CA . HIS B 1 183 ? 27.280 27.368 54.991 1.00 27.95 183 HIS B CA 1
ATOM 3012 C C . HIS B 1 183 ? 27.051 25.861 54.960 1.00 28.84 183 HIS B C 1
ATOM 3013 O O . HIS B 1 183 ? 25.965 25.384 55.315 1.00 29.58 183 HIS B O 1
ATOM 3020 N N . ASN B 1 184 ? 28.067 25.122 54.530 1.00 29.19 184 ASN B N 1
ATOM 3021 C CA . ASN B 1 184 ? 27.987 23.663 54.442 1.00 30.60 184 ASN B CA 1
ATOM 3022 C C . ASN B 1 184 ? 29.159 23.035 55.217 1.00 32.92 184 ASN B C 1
ATOM 3023 O O . ASN B 1 184 ? 30.123 23.721 55.583 1.00 31.00 184 ASN B O 1
ATOM 3028 N N . CYS B 1 185 ? 29.065 21.732 55.451 1.00 33.66 185 CYS B N 1
ATOM 3029 C CA . CYS B 1 185 ? 30.113 20.979 56.134 1.00 36.92 185 CYS B CA 1
ATOM 3030 C C . CYS B 1 185 ? 30.829 20.156 55.085 1.00 38.99 185 CYS B C 1
ATOM 3031 O O . CYS B 1 185 ? 30.191 19.581 54.212 1.00 36.64 185 CYS B O 1
ATOM 3034 N N . LEU B 1 186 ? 32.150 20.090 55.161 1.00 44.32 186 LEU B N 1
ATOM 3035 C CA . LEU B 1 186 ? 32.919 19.312 54.195 1.00 45.54 186 LEU B CA 1
ATOM 3036 C C . LEU B 1 186 ? 32.446 17.864 54.231 1.00 45.98 186 LEU B C 1
ATOM 3037 O O . LEU B 1 186 ? 32.232 17.247 53.196 1.00 44.35 186 LEU B O 1
ATOM 3042 N N . ILE B 1 187 ? 32.268 17.328 55.430 1.00 48.27 187 ILE B N 1
ATOM 3043 C CA . ILE B 1 187 ? 31.810 15.955 55.571 1.00 55.71 187 ILE B CA 1
ATOM 3044 C C . ILE B 1 187 ? 30.374 15.889 56.103 1.00 58.15 187 ILE B C 1
ATOM 3045 O O . ILE B 1 187 ? 30.082 16.260 57.242 1.00 57.75 187 ILE B O 1
ATOM 3050 N N . VAL B 1 188 ? 29.485 15.415 55.238 1.00 62.45 188 VAL B N 1
ATOM 3051 C CA . VAL B 1 188 ? 28.067 15.270 55.537 1.00 66.22 188 VAL B CA 1
ATOM 3052 C C . VAL B 1 188 ? 27.827 14.178 56.578 1.00 68.25 188 VAL B C 1
ATOM 3053 O O . VAL B 1 188 ? 27.525 14.519 57.745 1.00 67.21 188 VAL B O 1
#

Foldseek 3Di:
DQPPADLLLKAFQQVWDQDDVGWTQRPNDTAGNSQKDWDQWAAALVRDTDGDPGGMMGNCCVVAFAAFAQAPQQFAQDQNDTHNDDDPVQVVQADQWDWAQEPVRDTDIDRNPPRHHYHHPHYHNDGRWDWADCVDVQRDWHAHSSQWIFRPNVGDIDHSSFKHKGWYWDCPPPRIYIYIIMTGHPPD/DQPPADLLLKAFQQVWDQDDVGWTQRPNDTAGNSQKDKAQWAQALVRDTGGHHIGMMGNCCVVAFAAFAQAPAQWEADQQHTHNDDDPVQVVQADQWDWAQEPVRDTDIARNPPRHPYHHPHHHLDHPWDWADCVDVQRDWHHHSSQWIFRPNVGDIDHSSFKHKHWYWDDDPVDIYIYIIMTGHPPD

Organism: Drosophila melanogaster (NCBI:txid7227)

Radius of gyration: 23.1 Å; Cα contacts (8 Å, |Δi|>4): 826; chains: 2; bounding box: 47×54×70 Å

InterPro domains:
  IPR000832 GPCR, family 2, secretin-like [PF00002] (218-470)
  IPR010596 Methuselah, N-terminal domain [PF06652] (29-209)
  IPR010596 Methuselah, N-terminal domain [cd00251] (29-209)
  IPR017981 GPCR, family 2-like, 7TM [PS50261] (214-478)
  IPR023311 Methuselah ectodomain, domain 2 [G3DSA:2.170.180.11] (88-217)
  IPR036272 Methuselah, N-terminal domain superfamily [SSF63877] (26-211)
  IPR044860 Methuselah ectodomain, domain 1 [G3DSA:2.30.160.11] (25-87)
  IPR051384 Methuselah G-protein coupled receptor [PTHR47154] (5-510)

Secondary structure (DSSP, 8-state):
--TT--GGG-EE-TTSEE-TTS-EEETTEEE-GGGEEEEEEEE-TTS-EEEEEEEEEE-GGGTS-EEEBSS-TT-EEETTEEE----HHHHHHS--EEEEE-TTS-EEEEETTTTSEEE-SSPPS-SS-EE--TTSGGG-EEEBTTS-EEETTTTEEE-TTSEEEEEEEEE-SSSEEEEEEEEE-S--/--TT--GGG-EE-TTSEE-TTS-EEETTEEE-GGGEEEEEEEE-TTS-EEEEEEEEEE-GGGTS-EEEBSS-TT-EEETTEEE----HHHHHHS--EEEEE-TTS-EEEEETTTTSEEE-SSPPS-SS-EE--TTSGGG-EEEBTTS-EEETTTTEEE-TTSEEEEEEEEESSS-EEEEEEEEE-S--

B-factor: mean 44.39, std 17.2, range [15.63, 99.94]

Solvent-accessible surface area: 19816 Å² total; per-residue (Å²): 122,7,101,161,15,64,14,5,31,0,10,34,0,58,96,16,101,138,45,155,118,19,11,25,64,22,152,72,39,99,0,48,48,112,24,22,13,90,2,58,31,44,17,43,64,100,88,50,133,72,162,28,48,150,27,39,3,0,0,0,26,114,67,108,26,13,4,2,0,2,0,22,66,45,18,14,4,73,145,10,59,3,25,19,44,3,32,86,115,57,76,86,133,18,58,25,88,5,90,4,18,39,132,118,54,51,101,28,174,38,35,12,108,112,78,9,27,18,1,69,42,5,21,1,6,17,108,60,18,68,106,8,16,42,125,89,150,86,27,92,38,27,10,68,51,103,7,40,0,39,36,68,157,65,180,45,66,19,161,20,78,74,1,0,0,0,1,9,65,8,70,69,72,163,67,93,44,12,48,4,1,1,2,0,19,140,165,126,122,8,112,154,15,72,11,2,33,0,10,52,1,68,96,18,102,139,43,154,119,18,11,23,63,22,152,73,28,98,0,48,47,113,25,30,11,109,2,77,20,66,29,43,41,108,98,50,131,67,171,63,88,179,42,35,4,0,0,0,24,111,64,113,43,9,5,1,0,4,0,34,52,45,29,27,35,81,147,40,99,42,102,100,88,22,56,122,129,53,75,89,88,18,59,24,70,5,85,1,7,40,125,38,4,7,13,14,68,20,32,9,103,104,42,9,27,22,0,128,34,8,4,55,8,41,141,69,33,75,106,7,17,28,118,87,64,87,27,22,28,11,6,59,44,104,5,42,0,32,27,5,156,65,149,43,67,3,165,18,39,37,1,0,0,0,1,24,67,6,72,117,52,175,71,84,56,7,48,5,0,1,10,0,9,161,150,110

GO terms:
  GO:0004930 G protein-coupled receptor activity (F, IDA)
  GO:0005886 plasma membrane (C, IDA)
  GO:0007186 G protein-coupled receptor signaling pathway (P, IDA)
  GO:0008340 determination of adult lifespan (P, IDA)
  GO:0016079 synaptic vesicle exocytosis (P, IMP)
  GO:1901562 response to paraquat (P, IMP)
  GO:0008340 determination of adult lifespan (P, IMP)
  GO:0008528 G protein-coupled peptide receptor activity (F, IPI)
  GO:0042277 peptide binding (F, IPI)
  GO:0004930 G protein-coupled receptor activity (F, TAS)
  GO:0016020 membrane (C, TAS)
  GO:0007186 G protein-coupled receptor signaling pathway (P, TAS)
  GO:0042594 response to starvation (P, IMP)
  GO:0009408 response to heat (P, IMP)
  GO:0000302 response to reactive oxygen species (P, IMP)
  GO:0005515 protein binding (F, IPI)

CATH classification: 2.30.160.11 (+1 more: 2.170.180.11)

Sequence (376 aa):
DILECDYFDTVDISAAQKLQNGSYLFEGLLVPAILTGEYDFRILPDDSKQKVARHIRGCVCKLKPCVRFCCPHDHIMDNGVCYDNMSDEELAELDPFLNVTLDDGSVSRRHFKNELIVQWDLPMPCDGMFYLDNREEQDKYTLFENGTFFRHFDRVTLRKREYCLQHLTFADGNATSIRIAPHNCLIVDILECDYFDTVDISAAQKLQNGSYLFEGLLVPAILTGEYDFRILPDDSKQKVARHIRGCVCKLKPCVRFCCPHDHIMDNGVCYDNMSDEELAELDPFLNVTLDDGSVSRRHFKNELIVQWDLPMPCDGMFYLDNREEQDKYTLFENGTFFRHFDRVTLRKREYCLQHLTFADGNATSIRIAPHNCLIV

Nearest PDB structures (foldseek):
  1fjr-assembly1_A  TM=1.005E+00  e=1.328E-43  Drosophila melanogaster
  7po4-assembly1_m  TM=5.165E-01  e=1.995E+00  Homo sapiens
  6zs9-assembly1_m  TM=3.301E-01  e=1.671E+00  Homo sapiens
  1fjr-assembly1_A  TM=9.874E-01  e=5.237E-39  Drosophila melanogaster
  7qi6-assembly1_m  TM=5.075E-01  e=5.577E+00  Homo sapiens